Protein 7XGT (pdb70)

Organism: Oryza sativa subsp. japonica (NCBI:txid39947)

Sequence (543 aa):
PLTVEGYPVEGISIGGQETCVIFPTLSAAFDIGRCPQRAVSQEFLFISHAHLDHIGGLPMYVATRGLYRQRPPTIFIPACLRDPVERLFELHRSMDQSELSHNLVPLEIGQEHELRRDLKVKAFKTYHAIPSQGYVIYTVKQKLKPEYLKQLKLSGVEITNTLTVPEIAFTGDTMADFILDPDNADVLKAKILVVESTFVDDSVTIEHAREYGHTHLFEILNQCDKLENKAILLIHFSARYTAEEIDIAINKLPPSFRSRVHALKEGFPLTVEGYPVEGISIGGQETCVIFPTLSAAFDIGRCPQRAVSQEFLFISHAHLDHIGGLPMYVATRGLYRQRPPTIFIPACLRDPVERLFELHRSMDQSELSHNLVPLEIGQEHELRRDLKVKAFKTYHAIPSQGYVIYTVKQKLKPEYLGLPGSEIKQLKLSGVEITNTLTVPEIAFTGDTMADFILDPDNADVLKAKILVVESTFVDDSVTIEHAREYGHTHLFEILNQCDKLENKAILLIHFSARYTAEEIDIAINKLPPSFRSRVHALKEGF

Secondary structure (DSSP, 8-state):
-EEETTEEEEEEEEETTEEEEEEGGGTEEES-TT--GGGTT-SEEE-----HHHHTTHHHHHHHHHHTTPPPPEEEEEGGGHHHHHHHHHHHHHHHT-----EEEEE-TT-EEEEETTEEEEEEE---SSS-EEEEEEEEEEEE-GGG--HHHHHT---EEEEEEEEEEE--S--GGGGT-GGGTTTTTSSEEEEE-SB-STTS-HHHHHHTT--BHHHHHTTGGG---SEEEEE-EETT--HHHHHHHHHTS-HHHHTTEEE--TT-/--EETTEE-EEEEETTTEEEEEEGGGTEEES-TT--GGGTT-SEEE--B--HHHHTTHHHHHHHHHHTTPPPPEEEEEGGGHHHHHHHHHHHHHHH------EEEEE-TT-EEEEETTEEEEEEE---SSSBEEEEEEEEEEEE-GGGSS--HHHHHHHHHHT---EEEEEEEEEEE--S--GGGGG-GGGHHHHHSSEEEEE-SB-STTS-HHHHHHTT--BHHHHHHTGGG---SEEEEE-B-TT--HHHHHHHHHTS-HHHHTTEEE--TT-

Foldseek 3Di:
DDAAPNFDWDDAAAAPQADWIDGVVQLEIEFQALNDVVNLSRQEYEQFDDDCNRHVNPLVSLQVCVVVVHPAHEYEDALVCVVVVVVVNVVVCVVVVDDSGHHYHHAYAQRKDDPDPFKIKGWHDFAFPDHGIKMWMKGWDWDFDPVPCPVCVVVVHPRTDIDIAGAEIEGPFHEPCSLVDPVCLRCLRHQEREFEAQAQDDVADQVRQPVRGHYHVVSCLVCVVSRNHQAYEYHHHHPVDAPVRVVVSLVPRDPVSSVRYHYRHPPD/DDAAPRFDWDDAFAQPAADWIDGVVQLEIEFQALNDVVNLSRQEYEQFDDDCRRHVNPLVSLVVCVVVVHDAHEYEDAQVCPVVVVVVNVVVCVPVVDDSDHHYHHAHAQDKDAPDPFKIKGWHDFAFPHHGIKIWIKGKDWDFDPVCNPDDVVVVVVCVVVPPDGTDIDIAGAEIEGPFHEPCSLVDVVCLRLLQHQEHEFEQQAQDVVDDQVRCVVGGHYHNVSCLVCVVSRNHQAYEYHNHHPVDDPVNVVVSLVPHDVVSSVRYHYDRPPD

CATH classification: 3.60.15.10

Solvent-accessible surface area: 23728 Å² total; per-residue (Å²): 187,45,75,0,84,66,30,45,6,50,17,28,0,11,10,28,27,19,0,0,0,0,0,31,83,10,23,2,0,0,0,0,0,16,1,32,67,114,0,3,68,3,50,12,0,0,0,0,0,2,46,9,21,0,1,4,0,0,5,6,0,1,21,12,7,46,121,109,215,88,109,58,0,9,0,0,0,6,10,74,10,114,81,22,0,67,114,3,4,102,16,3,63,64,12,9,135,47,140,6,52,37,65,35,24,44,0,103,83,31,80,80,57,128,20,102,235,56,4,43,0,62,3,10,62,0,66,30,69,12,67,5,5,0,0,4,1,13,17,36,94,140,110,78,42,96,133,81,167,198,128,73,134,131,85,61,72,133,20,50,54,84,73,66,67,20,8,0,0,0,0,1,4,0,38,2,35,1,9,112,20,123,122,2,52,53,1,20,101,0,68,0,0,0,0,0,0,7,13,1,36,122,82,13,83,43,114,61,0,77,123,128,5,26,0,0,1,65,13,1,50,105,36,20,136,94,5,101,1,131,0,0,0,0,1,3,0,14,47,143,13,74,28,123,73,0,51,76,8,18,92,160,7,55,94,80,0,94,89,52,16,49,12,7,71,106,58,54,178,52,73,0,86,66,30,43,6,50,17,28,0,12,10,40,44,23,0,0,0,0,0,44,87,13,33,0,0,0,0,0,0,18,0,34,66,164,0,8,77,6,40,13,0,0,0,0,0,2,43,11,22,1,2,2,0,0,5,4,0,1,25,7,9,50,97,76,204,84,164,57,1,16,0,0,0,7,29,79,14,119,81,21,0,72,139,1,1,107,32,6,77,81,7,6,128,44,143,8,53,39,79,38,20,42,1,110,84,34,84,74,69,127,18,110,232,59,6,50,0,62,1,11,82,8,56,32,73,19,81,13,4,0,0,4,0,12,19,34,101,102,92,59,46,108,114,43,127,73,57,80,54,87,65,19,120,111,38,128,134,97,52,56,136,14,46,69,86,86,64,50,22,9,0,0,0,0,0,5,0,39,6,40,0,6,89,18,124,118,2,45,55,2,21,104,0,64,0,1,0,1,0,0,7,18,3,33,118,52,19,92,55,124,65,0,55,123,123,5,26,0,0,4,82,16,2,54,110,46,19,142,108,4,114,1,132,1,0,0,1,1,2,0,17,60,137,8,77,28,132,59,0,49,91,8,17,88,158,8,58,91,96,11,83,88,63,16,54,12,6,72,107,56,58

B-factor: mean 38.05, std 18.92, range [13.8, 165.08]

Structure (mmCIF, N/CA/C/O backbone):
data_7XGT
#
_entry.id   7XGT
#
_cell.length_a   88.368
_cell.length_b   83.148
_cell.length_c   87.147
_cell.angle_alpha   90.000
_cell.angle_beta   109.560
_cell.angle_gamma   90.000
#
_symmetry.space_group_name_H-M   'C 1 2 1'
#
loop_
_entity.id
_entity.type
_entity.pdbx_description
1 polymer 'RNase ZS1'
2 non-polymer 1,2-ETHANEDIOL
3 non-polymer 'ZINC ION'
4 water water
#
loop_
_atom_site.group_PDB
_atom_site.id
_atom_site.type_symbol
_atom_site.label_atom_id
_atom_site.label_alt_id
_atom_site.label_comp_id
_atom_site.label_asym_id
_atom_site.label_entity_id
_atom_site.label_seq_id
_atom_site.pdbx_PDB_ins_code
_atom_site.Cartn_x
_atom_site.Cartn_y
_atom_site.Cartn_z
_atom_site.occupancy
_atom_site.B_iso_or_equiv
_atom_site.auth_seq_id
_atom_site.auth_comp_id
_atom_site.auth_asym_id
_atom_site.auth_atom_id
_atom_site.pdbx_PDB_model_num
ATOM 1 N N . PRO A 1 28 ? -52.892 3.048 21.905 1.00 72.83 28 PRO A N 1
ATOM 2 C CA . PRO A 1 28 ? -51.743 3.075 22.825 1.00 61.38 28 PRO A CA 1
ATOM 3 C C . PRO A 1 28 ? -51.983 2.189 24.046 1.00 54.15 28 PRO A C 1
ATOM 4 O O . PRO A 1 28 ? -53.038 1.561 24.145 1.00 65.18 28 PRO A O 1
ATOM 8 N N . LEU A 1 29 ? -51.014 2.120 24.950 1.00 34.47 29 LEU A N 1
ATOM 9 C CA . LEU A 1 29 ? -51.146 1.327 26.162 1.00 35.93 29 LEU A CA 1
ATOM 10 C C . LEU A 1 29 ? -51.589 2.237 27.287 1.00 31.36 29 LEU A C 1
ATOM 11 O O . LEU A 1 29 ? -50.960 3.276 27.544 1.00 25.91 29 LEU A O 1
ATOM 16 N N . THR A 1 30 ? -52.687 1.864 27.941 1.00 26.22 30 THR A N 1
ATOM 17 C CA . THR A 1 30 ? -53.170 2.572 29.116 1.00 26.53 30 THR A CA 1
ATOM 18 C C . THR A 1 30 ? -53.447 1.540 30.200 1.00 28.14 30 THR A C 1
ATOM 19 O O . THR A 1 30 ? -54.075 0.522 29.926 1.00 30.34 30 THR A O 1
ATOM 23 N N . VAL A 1 31 ? -52.948 1.775 31.408 1.00 23.85 31 VAL A N 1
ATOM 24 C CA . VAL A 1 31 ? -53.081 0.828 32.512 1.00 25.67 31 VAL A CA 1
ATOM 25 C C . VAL A 1 31 ? -53.691 1.562 33.693 1.00 24.11 31 VAL A C 1
ATOM 26 O O . VAL A 1 31 ? -53.084 2.503 34.214 1.00 26.42 31 VAL A O 1
ATOM 30 N N . GLU A 1 32 ? -54.887 1.124 34.124 1.00 22.84 32 GLU A N 1
ATOM 31 C CA . GLU A 1 32 ? -55.613 1.748 35.225 1.00 26.50 32 GLU A CA 1
ATOM 32 C C . GLU A 1 32 ? -55.626 3.273 35.101 1.00 24.21 32 GLU A C 1
ATOM 33 O O . GLU A 1 32 ? -55.341 4.022 36.052 1.00 27.43 32 GLU A O 1
ATOM 39 N N . GLY A 1 33 ? -55.935 3.738 33.893 1.00 26.56 33 GLY A N 1
ATOM 40 C CA . GLY A 1 33 ? -56.014 5.164 33.620 1.00 26.56 33 GLY A CA 1
ATOM 41 C C . GLY A 1 33 ? -54.706 5.846 33.299 1.00 30.16 33 GLY A C 1
ATOM 42 O O . GLY A 1 33 ? -54.723 7.013 32.862 1.00 28.07 33 GLY A O 1
ATOM 43 N N . TYR A 1 34 ? -53.567 5.168 33.484 1.00 24.46 34 TYR A N 1
ATOM 44 C CA . TYR A 1 34 ? -52.251 5.772 33.216 1.00 25.16 34 TYR A CA 1
ATOM 45 C C . TYR A 1 34 ? -51.787 5.435 31.817 1.00 22.64 34 TYR A C 1
ATOM 46 O O . TYR A 1 34 ? -51.627 4.228 31.484 1.00 24.54 34 TYR A O 1
ATOM 55 N N . PRO A 1 35 ? -51.512 6.420 30.971 1.00 21.42 35 PRO A N 1
ATOM 56 C CA . PRO A 1 35 ? -50.751 6.137 29.750 1.00 21.22 35 PRO A CA 1
ATOM 57 C C . PRO A 1 35 ? -49.378 5.631 30.121 1.00 23.16 35 PRO A C 1
ATOM 58 O O . PRO A 1 35 ? -48.758 6.149 31.050 1.00 23.49 35 PRO A O 1
ATOM 62 N N . VAL A 1 36 ? -48.933 4.580 29.421 1.00 21.69 36 VAL A N 1
ATOM 63 C CA . VAL A 1 36 ? -47.613 4.000 29.608 1.00 21.07 36 VAL A CA 1
ATOM 64 C C . VAL A 1 36 ? -46.908 3.963 28.264 1.00 27.68 36 VAL A C 1
ATOM 65 O O . VAL A 1 36 ? -47.467 3.476 27.277 1.00 26.96 36 VAL A O 1
ATOM 69 N N . GLU A 1 37 ? -45.676 4.455 28.240 1.00 22.79 37 GLU A N 1
ATOM 70 C CA . GLU A 1 37 ? -44.880 4.568 27.026 1.00 22.15 37 GLU A CA 1
ATOM 71 C C . GLU A 1 37 ? -43.491 3.988 27.280 1.00 20.27 37 GLU A C 1
ATOM 72 O O . GLU A 1 37 ? -43.210 3.434 28.352 1.00 22.63 37 GLU A O 1
ATOM 78 N N . GLY A 1 38 ? -42.648 4.051 26.246 1.00 20.76 38 GLY A N 1
ATOM 79 C CA . GLY A 1 38 ? -41.301 3.535 26.346 1.00 22.98 38 GLY A CA 1
ATOM 80 C C . GLY A 1 38 ? -41.145 2.118 25.843 1.00 20.91 38 GLY A C 1
ATOM 81 O O . GLY A 1 38 ? -41.913 1.682 24.969 1.00 23.12 38 GLY A O 1
ATOM 82 N N . ILE A 1 39 ? -40.159 1.383 26.361 1.00 19.91 39 ILE A N 1
ATOM 83 C CA . ILE A 1 39 ? -39.775 0.105 25.778 1.00 19.52 39 ILE A CA 1
ATOM 84 C C . ILE A 1 39 ? -39.020 -0.688 26.825 1.00 19.13 39 ILE A C 1
ATOM 85 O O . ILE A 1 39 ? -38.332 -0.119 27.674 1.00 19.45 39 ILE A O 1
ATOM 90 N N . SER A 1 40 ? -39.156 -2.030 26.786 1.00 16.99 40 SER A N 1
ATOM 91 C CA . SER A 1 40 ? -38.308 -2.833 27.659 1.00 18.02 40 SER A CA 1
ATOM 92 C C . SER A 1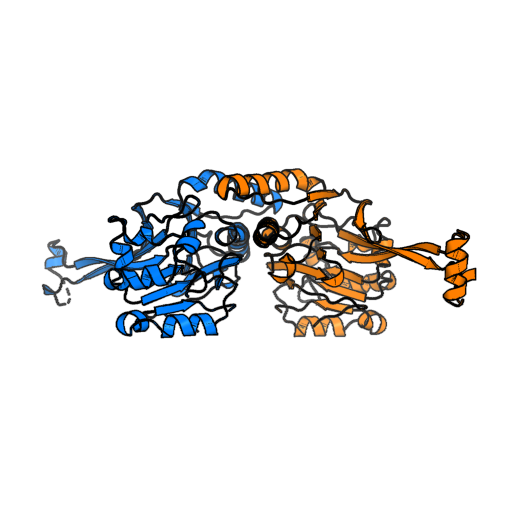 40 ? -38.053 -4.169 26.975 1.00 23.17 40 SER A C 1
ATOM 93 O O . SER A 1 40 ? -38.928 -5.048 26.933 1.00 22.36 40 SER A O 1
ATOM 96 N N . ILE A 1 41 ? -36.852 -4.327 26.440 1.00 22.36 41 ILE A N 1
ATOM 97 C CA . ILE A 1 41 ? -36.451 -5.542 25.749 1.00 26.72 41 ILE A CA 1
ATOM 98 C C . ILE A 1 41 ? -35.275 -6.117 26.520 1.00 21.71 41 ILE A C 1
ATOM 99 O O . ILE A 1 41 ? -34.254 -5.452 26.681 1.00 22.60 41 ILE A O 1
ATOM 104 N N . GLY A 1 42 ? -35.413 -7.351 26.989 1.00 21.63 42 GLY A N 1
ATOM 105 C CA . GLY A 1 42 ? -34.417 -7.918 27.871 1.00 22.14 42 GLY A CA 1
ATOM 106 C C . GLY A 1 42 ? -33.050 -7.898 27.241 1.00 27.36 42 GLY A C 1
ATOM 107 O O . GLY A 1 42 ? -32.894 -8.258 26.076 1.00 29.03 42 GLY A O 1
ATOM 108 N N . GLY A 1 43 ? -32.083 -7.389 27.986 1.00 31.24 43 GLY A N 1
ATOM 109 C CA . GLY A 1 43 ? -30.726 -7.275 27.511 1.00 36.62 43 GLY A CA 1
ATOM 110 C C . GLY A 1 43 ? -30.451 -6.161 26.521 1.00 48.96 43 GLY A C 1
ATOM 111 O O . GLY A 1 43 ? -29.284 -5.914 26.222 1.00 50.28 43 GLY A O 1
ATOM 112 N N . GLN A 1 44 ? -31.469 -5.485 25.984 1.00 26.62 44 GLN A N 1
ATOM 113 C CA . GLN A 1 44 ? -31.242 -4.448 24.989 1.00 28.60 44 GLN A CA 1
ATOM 114 C C . GLN A 1 44 ? -31.472 -3.050 25.542 1.00 26.96 44 GLN A C 1
ATOM 115 O O . GLN A 1 44 ? -30.543 -2.236 25.560 1.00 25.51 44 GLN A O 1
ATOM 121 N N . GLU A 1 45 ? -32.682 -2.765 26.018 1.00 21.33 45 GLU A N 1
ATOM 122 C CA . GLU A 1 45 ? -33.004 -1.439 26.515 1.00 21.67 45 GLU A CA 1
ATOM 123 C C . GLU A 1 45 ? -34.233 -1.517 27.421 1.00 21.82 45 GLU A C 1
ATOM 124 O O . GLU A 1 45 ? -35.207 -2.136 27.043 1.00 21.24 45 GLU A O 1
ATOM 130 N N . THR A 1 46 ? -34.198 -0.834 28.574 1.00 19.17 46 THR A N 1
ATOM 131 C CA . THR A 1 46 ? -35.410 -0.637 29.386 1.00 17.05 46 THR A CA 1
ATOM 132 C C . THR A 1 46 ? -35.587 0.838 29.769 1.00 18.68 46 THR A C 1
ATOM 133 O O . THR A 1 46 ? -34.701 1.442 30.398 1.00 17.98 46 THR A O 1
ATOM 137 N N . CYS A 1 47 ? -36.745 1.379 29.421 1.00 16.32 47 CYS A N 1
ATOM 138 C CA . CYS A 1 47 ? -37.144 2.728 29.807 1.00 16.33 47 CYS A CA 1
ATOM 139 C C . CYS A 1 47 ? -38.670 2.720 29.805 1.00 17.00 47 CYS A C 1
ATOM 140 O O . CYS A 1 47 ? -39.257 2.711 28.760 1.00 19.83 47 CYS A O 1
ATOM 143 N N . VAL A 1 48 ? -39.289 2.722 30.973 1.00 16.16 48 VAL A N 1
ATOM 144 C CA . VAL A 1 48 ? -40.747 2.668 31.043 1.00 16.81 48 VAL A CA 1
ATOM 145 C C . VAL A 1 48 ? -41.247 4.030 31.511 1.00 16.55 48 VAL A C 1
ATOM 146 O O . VAL A 1 48 ? -40.863 4.500 32.590 1.00 17.64 48 VAL A O 1
ATOM 150 N N . ILE A 1 49 ? -42.109 4.654 30.710 1.00 18.53 49 ILE A N 1
ATOM 151 C CA . ILE A 1 49 ? -42.441 6.081 30.864 1.00 16.09 49 ILE A CA 1
ATOM 152 C C . ILE A 1 49 ? -43.886 6.228 31.288 1.00 18.10 49 ILE A C 1
ATOM 153 O O . ILE A 1 49 ? -44.798 5.688 30.638 1.00 20.42 49 ILE A O 1
ATOM 158 N N . PHE A 1 50 ? -44.096 6.939 32.397 1.00 16.70 50 PHE A N 1
ATOM 159 C CA . PHE A 1 50 ? -45.428 7.355 32.826 1.00 15.78 50 PHE A CA 1
ATOM 160 C C . PHE A 1 50 ? -45.552 8.870 32.662 1.00 17.54 50 PHE A C 1
ATOM 161 O O . PHE A 1 50 ? -45.252 9.630 33.590 1.00 21.43 50 PHE A O 1
ATOM 169 N N . PRO A 1 51 ? -45.950 9.345 31.492 1.00 20.88 51 PRO A N 1
ATOM 170 C CA . PRO A 1 51 ? -45.859 10.798 31.230 1.00 19.35 51 PRO A CA 1
ATOM 171 C C . PRO A 1 51 ? -46.765 11.643 32.107 1.00 21.42 51 PRO A C 1
ATOM 172 O O . PRO A 1 51 ? -46.497 12.847 32.324 1.00 21.65 51 PRO A O 1
ATOM 176 N N . THR A 1 52 ? -47.883 11.080 32.599 1.00 23.34 52 THR A N 1
ATOM 177 C CA . THR A 1 52 ? -48.742 11.908 33.418 1.00 20.38 52 THR A CA 1
ATOM 178 C C . THR A 1 52 ? -48.167 12.107 34.809 1.00 22.57 52 THR A C 1
ATOM 179 O O . THR A 1 52 ? -48.688 12.915 35.557 1.00 24.92 52 THR A O 1
ATOM 183 N N . LEU A 1 53 ? -47.106 11.377 35.114 1.00 21.47 53 LEU A N 1
ATOM 184 C CA . LEU A 1 53 ? -46.375 11.558 36.344 1.00 22.40 53 LEU A CA 1
ATOM 185 C C . LEU A 1 53 ? -45.005 12.207 36.091 1.00 18.99 53 LEU A C 1
ATOM 186 O O . LEU A 1 53 ? -44.280 12.393 37.032 1.00 21.62 53 LEU A O 1
ATOM 191 N N . SER A 1 54 ? -44.685 12.547 34.838 1.00 20.23 54 SER A N 1
ATOM 192 C CA . SER A 1 54 ? -43.381 13.115 34.451 1.00 18.88 54 SER A CA 1
ATOM 193 C C . SER A 1 54 ? -42.276 12.188 34.951 1.00 22.22 54 SER A C 1
ATOM 194 O O . SER A 1 54 ? -41.280 12.631 35.463 1.00 18.75 54 SER A O 1
ATOM 197 N N . ALA A 1 55 ? -42.454 10.894 34.703 1.00 19.89 55 ALA A N 1
ATOM 198 C CA . ALA A 1 55 ? -41.597 9.878 35.283 1.00 18.83 55 ALA A CA 1
ATOM 199 C C . ALA A 1 55 ? -41.101 8.876 34.248 1.00 17.70 55 ALA A C 1
ATOM 200 O O . ALA A 1 55 ? -41.856 8.423 33.390 1.00 19.24 55 ALA A O 1
ATOM 202 N N . ALA A 1 56 ? -39.800 8.577 34.323 1.00 15.50 56 ALA A N 1
ATOM 203 C CA . ALA A 1 56 ? -39.165 7.510 33.565 1.00 16.41 56 ALA A CA 1
ATOM 204 C C . ALA A 1 56 ? -38.522 6.531 34.528 1.00 16.78 56 ALA A C 1
ATOM 205 O O . ALA A 1 56 ? -37.825 6.933 35.462 1.00 17.22 56 ALA A O 1
ATOM 207 N N . PHE A 1 57 ? -38.854 5.246 34.367 1.00 15.33 57 PHE A N 1
ATOM 208 C CA . PHE A 1 57 ? -38.331 4.164 35.204 1.00 15.00 57 PHE A CA 1
ATOM 209 C C . PHE A 1 57 ? -37.267 3.508 34.344 1.00 18.46 57 PHE A C 1
ATOM 210 O O . PHE A 1 57 ? -37.579 2.882 33.352 1.00 18.37 57 PHE A O 1
ATOM 218 N N . ASP A 1 58 ? -36.024 3.870 34.648 1.00 16.90 58 ASP A N 1
ATOM 219 C CA . ASP A 1 58 ? -34.791 3.510 33.942 1.00 16.91 58 ASP A CA 1
ATOM 220 C C . ASP A 1 58 ? -34.669 4.388 32.668 1.00 18.17 58 ASP A C 1
ATOM 221 O O . ASP A 1 58 ? -35.635 5.004 32.300 1.00 17.55 58 ASP A O 1
ATOM 226 N N . ILE A 1 59 ? -33.523 4.410 31.983 1.00 16.53 59 ILE A N 1
ATOM 227 C CA . ILE A 1 59 ? -33.375 5.321 30.856 1.00 18.13 59 ILE A CA 1
ATOM 228 C C . ILE A 1 59 ? -33.034 4.671 29.526 1.00 19.27 59 ILE A C 1
ATOM 229 O O . ILE A 1 59 ? -32.973 5.333 28.523 1.00 20.46 59 ILE A O 1
ATOM 234 N N . GLY A 1 60 ? -32.821 3.364 29.538 1.00 18.91 60 GLY A N 1
ATOM 235 C CA . GLY A 1 60 ? -32.580 2.654 28.293 1.00 21.29 60 GLY A CA 1
ATOM 236 C C . GLY A 1 60 ? -31.496 3.345 27.454 1.00 20.13 60 GLY A C 1
ATOM 237 O O . GLY A 1 60 ? -30.429 3.678 27.950 1.00 21.82 60 GLY A O 1
ATOM 238 N N . ARG A 1 61 ? -31.763 3.519 26.165 1.00 20.65 61 ARG A N 1
ATOM 239 C CA . ARG A 1 61 ? -30.837 4.242 25.301 1.00 22.40 61 ARG A CA 1
ATOM 240 C C . ARG A 1 61 ? -31.291 5.696 25.087 1.00 20.82 61 ARG A C 1
ATOM 241 O O . ARG A 1 61 ? -30.967 6.294 24.046 1.00 22.93 61 ARG A O 1
ATOM 249 N N . CYS A 1 62 ? -32.020 6.229 26.052 1.00 16.64 62 CYS A N 1
ATOM 250 C CA . CYS A 1 62 ? -32.607 7.551 25.957 1.00 18.85 62 CYS A CA 1
ATOM 251 C C . CYS A 1 62 ? -33.608 7.765 24.820 1.00 16.99 62 CYS A C 1
ATOM 252 O O . CYS A 1 62 ? -33.347 8.497 23.903 1.00 24.20 62 CYS A O 1
ATOM 255 N N . PRO A 1 63 ? -34.714 7.021 24.838 1.00 21.54 63 PRO A N 1
ATOM 256 C CA . PRO A 1 63 ? -35.772 7.327 23.873 1.00 24.46 63 PRO A CA 1
ATOM 257 C C . PRO A 1 63 ? -36.168 8.786 23.996 1.00 18.71 63 PRO A C 1
ATOM 258 O O . PRO A 1 63 ? -36.188 9.356 25.087 1.00 20.01 63 PRO A O 1
ATOM 262 N N . GLN A 1 64 ? -36.483 9.404 22.874 1.00 19.09 64 GLN A N 1
ATOM 263 C CA . GLN A 1 64 ? -36.759 10.829 22.869 1.00 22.61 64 GLN A CA 1
ATOM 264 C C . GLN A 1 64 ? -37.927 11.192 23.771 1.00 23.02 64 GLN A C 1
ATOM 265 O O . GLN A 1 64 ? -37.950 12.231 24.373 1.00 22.21 64 GLN A O 1
ATOM 271 N N . ARG A 1 65 ? -38.865 10.275 23.918 1.00 22.23 65 ARG A N 1
ATOM 272 C CA . ARG A 1 65 ? -40.037 10.479 24.762 1.00 25.54 65 ARG A CA 1
ATOM 273 C C . ARG A 1 65 ? -39.693 10.661 26.239 1.00 19.28 65 ARG A C 1
ATOM 274 O O . ARG A 1 65 ? -40.435 11.261 26.971 1.00 24.10 65 ARG A O 1
ATOM 282 N N . ALA A 1 66 ? -38.626 10.033 26.687 1.00 19.22 66 ALA A N 1
ATOM 283 C CA . ALA A 1 66 ? -38.182 10.153 28.052 1.00 19.10 66 ALA A CA 1
ATOM 284 C C . ALA A 1 66 ? -37.719 11.553 28.436 1.00 20.27 66 ALA A C 1
ATOM 285 O O . ALA A 1 66 ? -37.778 11.915 29.580 1.00 20.69 66 ALA A O 1
ATOM 287 N N . VAL A 1 67 ? -37.227 12.311 27.470 1.00 20.80 67 VAL A N 1
ATOM 288 C CA . VAL A 1 67 ? -36.584 13.589 27.784 1.00 20.68 67 VAL A CA 1
ATOM 289 C C . VAL A 1 67 ? -37.514 14.523 28.526 1.00 22.49 67 VAL A C 1
ATOM 290 O O . VAL A 1 67 ? -37.079 15.225 29.440 1.00 24.72 67 VAL A O 1
ATOM 294 N N . SER A 1 68 ? -38.807 14.535 28.177 1.00 19.60 68 SER A N 1
ATOM 295 C CA . SER A 1 68 ? -39.720 15.421 28.853 1.00 20.50 68 SER A CA 1
ATOM 296 C C . SER A 1 68 ? -40.106 14.985 30.253 1.00 22.39 68 SER A C 1
ATOM 297 O O . SER A 1 68 ? -40.828 15.730 30.891 1.00 23.37 68 SER A O 1
ATOM 300 N N . GLN A 1 69 ? -39.604 13.862 30.783 1.00 18.68 69 GLN A N 1
ATOM 301 C CA . GLN A 1 69 ? -39.912 13.480 32.140 1.00 19.35 69 GLN A CA 1
ATOM 302 C C . GLN A 1 69 ? -38.878 14.097 33.062 1.00 18.88 69 GLN A C 1
ATOM 303 O O . GLN A 1 69 ? -37.672 13.940 32.845 1.00 21.53 69 GLN A O 1
ATOM 309 N N . GLU A 1 70 ? -39.340 14.787 34.092 1.00 16.84 70 GLU A N 1
ATOM 310 C CA . GLU A 1 70 ? -38.440 15.470 35.006 1.00 19.71 70 GLU A CA 1
ATOM 311 C C . GLU A 1 70 ? -37.884 14.566 36.085 1.00 18.25 70 GLU A C 1
ATOM 312 O O . GLU A 1 70 ? -36.896 14.965 36.732 1.00 20.19 70 GLU A O 1
ATOM 318 N N . PHE A 1 71 ? -38.462 13.360 36.268 1.00 18.53 71 PHE A N 1
ATOM 319 C CA . PHE A 1 71 ? -38.048 12.397 37.277 1.00 17.97 71 PHE A CA 1
ATOM 320 C C . PHE A 1 71 ? -37.577 11.135 36.573 1.00 18.08 71 PHE A C 1
ATOM 321 O O . PHE A 1 71 ? -38.290 10.592 35.719 1.00 19.78 71 PHE A O 1
ATOM 329 N N . LEU A 1 72 ? -36.372 10.689 36.908 1.00 17.06 72 LEU A N 1
ATOM 330 C CA . LEU A 1 72 ? -35.811 9.446 36.403 1.00 16.97 72 LEU A CA 1
ATOM 331 C C . LEU A 1 72 ? -35.433 8.557 37.579 1.00 17.53 72 LEU A C 1
ATOM 332 O O . LEU A 1 72 ? -34.726 8.994 38.493 1.00 16.43 72 LEU A O 1
ATOM 337 N N . PHE A 1 73 ? -35.913 7.310 37.561 1.00 16.87 73 PHE A N 1
ATOM 338 C CA . PHE A 1 73 ? -35.714 6.372 38.668 1.00 17.47 73 PHE A CA 1
ATOM 339 C C . PHE A 1 73 ? -34.855 5.235 38.126 1.00 16.24 73 PHE A C 1
ATOM 340 O O . PHE A 1 73 ? -35.280 4.535 37.203 1.00 18.29 73 PHE A O 1
ATOM 348 N N . ILE A 1 74 ? -33.623 5.102 38.613 1.00 15.73 74 ILE A N 1
ATOM 349 C CA . ILE A 1 74 ? -32.672 4.113 38.103 1.00 17.27 74 ILE A CA 1
ATOM 350 C C . ILE A 1 74 ? -32.673 2.931 39.070 1.00 16.15 74 ILE A C 1
ATOM 351 O O . ILE A 1 74 ? -32.349 3.085 40.258 1.00 15.33 74 ILE A O 1
ATOM 356 N N . SER A 1 75 ? -32.950 1.727 38.542 1.00 15.51 75 SER A N 1
ATOM 357 C CA . SER A 1 75 ? -32.981 0.553 39.396 1.00 17.00 75 SER A CA 1
ATOM 358 C C . SER A 1 75 ? -31.600 -0.049 39.601 1.00 19.35 75 SER A C 1
ATOM 359 O O . SER A 1 75 ? -31.314 -0.568 40.679 1.00 19.11 75 SER A O 1
ATOM 362 N N . HIS A 1 76 ? -30.748 0.001 38.590 1.00 15.47 76 HIS A N 1
ATOM 363 C CA . HIS A 1 76 ? -29.413 -0.565 38.712 1.00 18.17 76 HIS A CA 1
ATOM 364 C C . HIS A 1 76 ? -28.578 -0.102 37.520 1.00 18.61 76 HIS A C 1
ATOM 365 O O . HIS A 1 76 ? -29.091 0.479 36.554 1.00 19.96 76 HIS A O 1
ATOM 372 N N . ALA A 1 77 ? -27.287 -0.434 37.579 1.00 18.25 77 ALA A N 1
ATOM 373 C CA . ALA A 1 77 ? -26.270 0.093 36.682 1.00 18.77 77 ALA A CA 1
ATOM 374 C C . ALA A 1 77 ? -25.994 -0.709 35.420 1.00 21.49 77 ALA A C 1
ATOM 375 O O . ALA A 1 77 ? -25.094 -0.326 34.650 1.00 21.54 77 ALA A O 1
ATOM 377 N N . HIS A 1 78 ? -26.734 -1.784 35.137 1.00 20.13 78 HIS A N 1
ATOM 378 C CA . HIS A 1 78 ? -26.535 -2.434 33.851 1.00 21.55 78 HIS A CA 1
ATOM 379 C C . HIS A 1 78 ? -26.822 -1.433 32.738 1.00 22.31 78 HIS A C 1
ATOM 380 O O . HIS A 1 78 ? -27.752 -0.620 32.823 1.00 20.31 78 HIS A O 1
ATOM 387 N N . LEU A 1 79 ? -26.013 -1.492 31.681 1.00 18.93 79 LEU A N 1
ATOM 388 C CA . LEU A 1 79 ? -26.071 -0.469 30.660 1.00 19.94 79 LEU A CA 1
ATOM 389 C C . LEU A 1 79 ? -27.368 -0.444 29.874 1.00 21.83 79 LEU A C 1
ATOM 390 O O . LEU A 1 79 ? -27.704 0.617 29.333 1.00 18.64 79 LEU A O 1
ATOM 395 N N . ASP A 1 80 ? -28.119 -1.551 29.796 1.00 18.21 80 ASP A N 1
ATOM 396 C CA . ASP A 1 80 ? -29.408 -1.423 29.110 1.00 18.79 80 ASP A CA 1
ATOM 397 C C . ASP A 1 80 ? -30.402 -0.634 29.937 1.00 16.29 80 ASP A C 1
ATOM 398 O O . ASP A 1 80 ? -31.474 -0.306 29.425 1.00 18.97 80 ASP A O 1
ATOM 403 N N . HIS A 1 81 ? -30.073 -0.325 31.178 1.00 17.83 81 HIS A N 1
ATOM 404 C CA . HIS A 1 81 ? -30.929 0.457 32.050 1.00 19.97 81 HIS A CA 1
ATOM 405 C C . HIS A 1 81 ? -30.394 1.858 32.283 1.00 19.65 81 HIS A C 1
ATOM 406 O O . HIS A 1 81 ? -31.189 2.770 32.472 1.00 19.27 81 HIS A O 1
ATOM 413 N N . ILE A 1 82 ? -29.073 2.046 32.299 1.00 18.84 82 ILE A N 1
ATOM 414 C CA . ILE A 1 82 ? -28.490 3.344 32.666 1.00 17.76 82 ILE A CA 1
ATOM 415 C C . ILE A 1 82 ? -27.730 4.026 31.533 1.00 23.33 82 ILE A C 1
ATOM 416 O O . ILE A 1 82 ? -27.357 5.210 31.671 1.00 19.05 82 ILE A O 1
ATOM 421 N N . GLY A 1 83 ? -27.529 3.375 30.400 1.00 17.98 83 GLY A N 1
ATOM 422 C CA . GLY A 1 83 ? -26.578 3.894 29.424 1.00 21.49 83 GLY A CA 1
ATOM 423 C C . GLY A 1 83 ? -27.008 5.254 28.876 1.00 26.63 83 GLY A C 1
ATOM 424 O O . GLY A 1 83 ? -26.166 6.087 28.534 1.00 23.77 83 GLY A O 1
ATOM 425 N N . GLY A 1 84 ? -28.320 5.465 28.711 1.00 20.44 84 GLY A N 1
ATOM 426 C CA . GLY A 1 84 ? -28.898 6.688 28.178 1.00 20.88 84 GLY A CA 1
ATOM 427 C C . GLY A 1 84 ? -28.805 7.882 29.080 1.00 19.18 84 GLY A C 1
ATOM 428 O O . GLY A 1 84 ? -29.192 9.005 28.692 1.00 19.18 84 GLY A O 1
ATOM 429 N N . LEU A 1 85 ? -28.275 7.698 30.285 1.00 18.07 85 LEU A N 1
ATOM 430 C CA . LEU A 1 85 ? -28.368 8.758 31.284 1.00 16.86 85 LEU A CA 1
ATOM 431 C C . LEU A 1 85 ? -27.770 10.101 30.860 1.00 18.76 85 LEU A C 1
ATOM 432 O O . LEU A 1 85 ? -28.430 11.148 31.023 1.00 17.20 85 LEU A O 1
ATOM 437 N N . PRO A 1 86 ? -26.550 10.165 30.351 1.00 20.56 86 PRO A N 1
ATOM 438 C CA . PRO A 1 86 ? -26.008 11.493 30.014 1.00 19.63 86 PRO A CA 1
ATOM 439 C C . PRO A 1 86 ? -26.751 12.169 28.884 1.00 19.73 86 PRO A C 1
ATOM 440 O O . PRO A 1 86 ? -26.916 13.397 28.905 1.00 22.04 86 PRO A O 1
ATOM 444 N N . MET A 1 87 ? -27.217 11.393 27.893 1.00 22.64 87 MET A N 1
ATOM 445 C CA . MET A 1 87 ? -27.980 11.972 26.789 1.00 21.17 87 MET A CA 1
ATOM 446 C C . MET A 1 87 ? -29.298 12.549 27.267 1.00 19.35 87 MET A C 1
ATOM 447 O O . MET A 1 87 ? -29.738 13.598 26.785 1.00 17.95 87 MET A O 1
ATOM 452 N N . TYR A 1 88 ? -29.905 11.899 28.247 1.00 19.21 88 TYR A N 1
ATOM 453 C CA . TYR A 1 88 ? -31.158 12.375 28.816 1.00 20.64 88 TYR A CA 1
ATOM 454 C C . TYR A 1 88 ? -30.974 13.728 29.496 1.00 19.80 88 TYR A C 1
ATOM 455 O O . TYR A 1 88 ? -31.726 14.642 29.263 1.00 19.41 88 TYR A O 1
ATOM 464 N N . VAL A 1 89 ? -29.932 13.853 30.298 1.00 18.91 89 VAL A N 1
ATOM 465 C CA . VAL A 1 89 ? -29.632 15.112 30.962 1.00 22.67 89 VAL A CA 1
ATOM 466 C C . VAL A 1 89 ? -29.222 16.170 29.946 1.00 19.94 89 VAL A C 1
ATOM 467 O O . VAL A 1 89 ? -29.650 17.323 30.044 1.00 19.13 89 VAL A O 1
ATOM 471 N N . ALA A 1 90 ? -28.375 15.819 28.973 1.00 18.38 90 ALA A N 1
ATOM 472 C CA . ALA A 1 90 ? -27.917 16.796 27.995 1.00 21.10 90 ALA A CA 1
ATOM 473 C C . ALA A 1 90 ? -29.064 17.382 27.196 1.00 22.27 90 ALA A C 1
ATOM 474 O O . ALA A 1 90 ? -29.101 18.599 26.913 1.00 21.49 90 ALA A O 1
ATOM 476 N N . THR A 1 91 ? -30.021 16.531 26.825 1.00 24.12 91 THR A N 1
ATOM 477 C CA . THR A 1 91 ? -31.110 16.986 25.990 1.00 22.50 91 THR A CA 1
ATOM 478 C C . THR A 1 91 ? -32.076 17.859 26.779 1.00 22.76 91 THR A C 1
ATOM 479 O O . THR A 1 91 ? -32.593 18.881 26.250 1.00 23.12 91 THR A O 1
ATOM 483 N N . ARG A 1 92 ? -32.278 17.555 28.053 1.00 21.04 92 ARG A N 1
ATOM 484 C CA . ARG A 1 92 ? -33.140 18.413 28.850 1.00 18.40 92 ARG A CA 1
ATOM 485 C C . ARG A 1 92 ? -32.490 19.809 28.892 1.00 23.71 92 ARG A C 1
ATOM 486 O O . ARG A 1 92 ? -33.168 20.801 28.810 1.00 24.21 92 ARG A O 1
ATOM 494 N N . GLY A 1 93 ? -31.172 19.863 29.011 1.00 21.81 93 GLY A N 1
ATOM 495 C CA . GLY 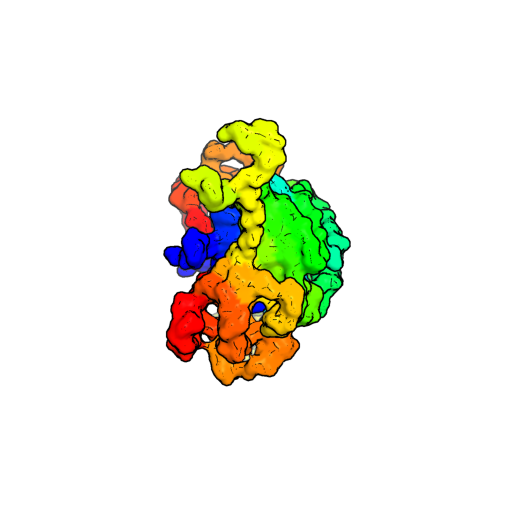A 1 93 ? -30.480 21.152 29.020 1.00 24.41 93 GLY A CA 1
ATOM 496 C C . GLY A 1 93 ? -30.661 21.900 27.714 1.00 27.78 93 GLY A C 1
ATOM 497 O O . GLY A 1 93 ? -30.929 23.105 27.705 1.00 27.00 93 GLY A O 1
ATOM 498 N N . LEU A 1 94 ? -30.543 21.191 26.587 1.00 25.31 94 LEU A N 1
ATOM 499 C CA . LEU A 1 94 ? -30.691 21.836 25.284 1.00 25.10 94 LEU A CA 1
ATOM 500 C C . LEU A 1 94 ? -32.073 22.439 25.128 1.00 26.57 94 LEU A C 1
ATOM 501 O O . LEU A 1 94 ? -32.229 23.507 24.528 1.00 29.96 94 LEU A O 1
ATOM 506 N N . TYR A 1 95 ? -33.093 21.760 25.637 1.00 24.29 95 TYR A N 1
ATOM 507 C CA . TYR A 1 95 ? -34.463 22.249 25.577 1.00 22.94 95 TYR A CA 1
ATOM 508 C C . TYR A 1 95 ? -34.771 23.233 26.701 1.00 26.90 95 TYR A C 1
ATOM 509 O O . TYR A 1 95 ? -35.916 23.671 26.813 1.00 28.70 95 TYR A O 1
ATOM 518 N N . ARG A 1 96 ? -33.810 23.542 27.540 1.00 27.10 96 ARG A N 1
ATOM 519 C CA . ARG A 1 96 ? -34.047 24.469 28.626 1.00 26.40 96 ARG A CA 1
ATOM 520 C C . ARG A 1 96 ? -35.170 24.015 29.572 1.00 24.59 96 ARG A C 1
ATOM 521 O O . ARG A 1 96 ? -35.913 24.821 30.090 1.00 25.78 96 ARG A O 1
ATOM 529 N N . GLN A 1 97 ? -35.294 22.699 29.737 1.00 23.65 97 GLN A N 1
ATOM 530 C CA . GLN A 1 97 ? -36.159 22.113 30.749 1.00 25.80 97 GLN A CA 1
ATOM 531 C C . GLN A 1 97 ? -35.381 22.047 32.062 1.00 22.59 97 GLN A C 1
ATOM 532 O O . GLN A 1 97 ? -34.152 22.053 32.072 1.00 25.07 97 GLN A O 1
ATOM 538 N N . ARG A 1 98 ? -36.071 22.011 33.188 1.00 23.33 98 ARG A N 1
ATOM 539 C CA . ARG A 1 98 ? -35.375 22.036 34.457 1.00 20.66 98 ARG A CA 1
ATOM 540 C C . ARG A 1 98 ? -34.481 20.826 34.626 1.00 20.60 98 ARG A C 1
ATOM 541 O O . ARG A 1 98 ? -34.786 19.768 34.121 1.00 20.17 98 ARG A O 1
ATOM 549 N N . PRO A 1 99 ? -33.339 21.018 35.283 1.00 18.97 99 PRO A N 1
ATOM 550 C CA . PRO A 1 99 ? -32.453 19.886 35.514 1.00 22.38 99 PRO A CA 1
ATOM 551 C C . PRO A 1 99 ? -33.246 18.747 36.131 1.00 16.96 99 PRO A C 1
ATOM 552 O O . PRO A 1 99 ? -33.985 18.963 37.101 1.00 19.84 99 PRO A O 1
ATOM 556 N N . PRO A 1 100 ? -33.116 17.519 35.620 1.00 20.01 100 PRO A N 1
ATOM 557 C CA . PRO A 1 100 ? -33.957 16.419 36.120 1.00 19.00 100 PRO A CA 1
ATOM 558 C C . PRO A 1 100 ? -33.447 15.960 37.478 1.00 19.57 100 PRO A C 1
ATOM 559 O O . PRO A 1 100 ? -32.277 16.102 37.827 1.00 17.25 100 PRO A O 1
ATOM 563 N N . THR A 1 101 ? -34.355 15.366 38.230 1.00 19.32 101 THR A N 1
ATOM 564 C CA . THR A 1 101 ? -34.043 14.732 39.501 1.00 17.74 101 THR A CA 1
ATOM 565 C C . THR A 1 101 ? -33.950 13.242 39.222 1.00 17.61 101 THR A C 1
ATOM 566 O O . THR A 1 101 ? -34.878 12.644 38.673 1.00 18.96 101 THR A O 1
ATOM 570 N N . ILE A 1 102 ? -32.805 12.673 39.561 1.00 17.95 102 ILE A N 1
ATOM 571 C CA . ILE A 1 102 ? -32.443 11.314 39.177 1.00 15.64 102 ILE A CA 1
ATOM 572 C C . ILE A 1 102 ? -32.241 10.544 40.466 1.00 16.53 102 ILE A C 1
ATOM 573 O O . ILE A 1 102 ? -31.340 10.871 41.256 1.00 17.77 102 ILE A O 1
ATOM 578 N N . PHE A 1 103 ? -33.018 9.485 40.660 1.00 18.79 103 PHE A N 1
ATOM 579 C CA . PHE A 1 103 ? -32.904 8.637 41.837 1.00 14.62 103 PHE A CA 1
ATOM 580 C C . PHE A 1 103 ? -32.076 7.391 41.503 1.00 15.43 103 PHE A C 1
ATOM 581 O O . PHE A 1 103 ? -32.268 6.807 40.476 1.00 16.84 103 PHE A O 1
ATOM 589 N N . ILE A 1 104 ? -31.155 7.028 42.391 1.00 19.04 104 ILE A N 1
ATOM 590 C CA . ILE A 1 104 ? -30.242 5.896 42.195 1.00 18.28 104 ILE A CA 1
ATOM 591 C C . ILE A 1 104 ? -30.130 5.123 43.495 1.00 17.14 104 ILE A C 1
ATOM 592 O O . ILE A 1 104 ? -30.308 5.673 44.587 1.00 17.80 104 ILE A O 1
ATOM 597 N N . PRO A 1 105 ? -29.772 3.834 43.409 1.00 18.55 105 PRO A N 1
ATOM 598 C CA . PRO A 1 105 ? -29.232 3.153 44.581 1.00 18.54 105 PRO A CA 1
ATOM 599 C C . PRO A 1 105 ? -28.102 3.970 45.179 1.00 18.60 105 PRO A C 1
ATOM 600 O O . PRO A 1 105 ? -27.229 4.452 44.470 1.00 21.55 105 PRO A O 1
ATOM 604 N N . ALA A 1 106 ? -28.103 4.101 46.509 1.00 20.95 106 ALA A N 1
ATOM 605 C CA . ALA A 1 106 ? -27.146 4.982 47.168 1.00 21.60 106 ALA A CA 1
ATOM 606 C C . ALA A 1 106 ? -25.705 4.645 46.810 1.00 24.81 106 ALA A C 1
ATOM 607 O O . ALA A 1 106 ? -24.859 5.548 46.694 1.00 23.38 106 ALA A O 1
ATOM 609 N N . CYS A 1 107 ? -25.411 3.365 46.638 1.00 25.22 107 CYS A N 1
ATOM 610 C CA . CYS A 1 107 ? -24.041 2.917 46.366 1.00 25.90 107 CYS A CA 1
ATOM 611 C C . CYS A 1 107 ? -23.486 3.385 45.032 1.00 23.12 107 CYS A C 1
ATOM 612 O O . CYS A 1 107 ? -22.302 3.337 44.825 1.00 25.20 107 CYS A O 1
ATOM 615 N N . LEU A 1 108 ? -24.353 3.790 44.120 1.00 21.21 108 LEU A N 1
ATOM 616 C CA . LEU A 1 108 ? -23.917 4.248 42.816 1.00 21.67 108 LEU A CA 1
ATOM 617 C C . LEU A 1 108 ? -23.527 5.712 42.818 1.00 22.79 108 LEU A C 1
ATOM 618 O O . LEU A 1 108 ? -23.194 6.248 41.761 1.00 22.69 108 LEU A O 1
ATOM 623 N N . ARG A 1 109 ? -23.659 6.397 43.943 1.00 22.79 109 ARG A N 1
ATOM 624 C CA . ARG A 1 109 ? -23.470 7.839 43.906 1.00 19.71 109 ARG A CA 1
ATOM 625 C C . ARG A 1 109 ? -22.100 8.299 43.461 1.00 24.52 109 ARG A C 1
ATOM 626 O O . ARG A 1 109 ? -22.001 9.148 42.607 1.00 25.07 109 ARG A O 1
ATOM 634 N N . ASP A 1 110 ? -21.057 7.696 43.987 1.00 22.48 110 ASP A N 1
ATOM 635 C CA . ASP A 1 110 ? -19.706 8.076 43.568 1.00 30.82 110 ASP A CA 1
ATOM 636 C C . ASP A 1 110 ? -19.473 7.849 42.077 1.00 27.13 110 ASP A C 1
ATOM 637 O O . ASP A 1 110 ? -19.089 8.798 41.367 1.00 22.65 110 ASP A O 1
ATOM 642 N N . PRO A 1 111 ? -19.677 6.650 41.534 1.00 23.01 111 PRO A N 1
ATOM 643 C CA . PRO A 1 111 ? -19.385 6.458 40.100 1.00 24.73 111 PRO A CA 1
ATOM 644 C C . PRO A 1 111 ? -20.296 7.256 39.181 1.00 22.67 111 PRO A C 1
ATOM 645 O O . PRO A 1 111 ? -19.843 7.760 38.147 1.00 21.82 111 PRO A O 1
ATOM 649 N N . VAL A 1 112 ? -21.575 7.412 39.526 1.00 22.64 112 VAL A N 1
ATOM 650 C CA . VAL A 1 112 ? -22.439 8.228 38.678 1.00 19.39 112 VAL A CA 1
ATOM 651 C C . VAL A 1 112 ? -22.023 9.692 38.708 1.00 21.53 112 VAL A C 1
ATOM 652 O O . VAL A 1 112 ? -21.988 10.359 37.667 1.00 20.28 112 VAL A O 1
ATOM 656 N N . GLU A 1 113 ? -21.659 10.213 39.883 1.00 19.85 113 GLU A N 1
ATOM 657 C CA . GLU A 1 113 ? -21.143 11.578 39.942 1.00 24.34 113 GLU A CA 1
ATOM 658 C C . GLU A 1 113 ? -19.945 11.740 39.024 1.00 25.80 113 GLU A C 1
ATOM 659 O O . GLU A 1 113 ? -19.842 12.726 38.289 1.00 23.37 113 GLU A O 1
ATOM 665 N N . ARG A 1 114 ? -19.041 10.772 39.067 1.00 24.61 114 ARG A N 1
ATOM 666 C CA . ARG A 1 114 ? -17.837 10.789 38.241 1.00 26.48 114 ARG A CA 1
ATOM 667 C C . ARG A 1 114 ? -18.144 10.737 36.750 1.00 19.66 114 ARG A C 1
ATOM 668 O O . ARG A 1 114 ? -17.527 11.402 35.966 1.00 23.91 114 ARG A O 1
ATOM 676 N N . LEU A 1 115 ? -19.087 9.895 36.380 1.00 22.28 115 LEU A N 1
ATOM 677 C CA . LEU A 1 115 ? -19.527 9.783 34.991 1.00 19.76 115 LEU A CA 1
ATOM 678 C C . LEU A 1 115 ? -20.000 11.125 34.449 1.00 22.23 115 LEU A C 1
ATOM 679 O O . LEU A 1 115 ? -19.641 11.532 33.333 1.00 22.34 115 LEU A O 1
ATOM 684 N N . PHE A 1 116 ? -20.856 11.818 35.205 1.00 23.69 116 PHE A N 1
ATOM 685 C CA . PHE A 1 116 ? -21.252 13.159 34.765 1.00 21.50 116 PHE A CA 1
ATOM 686 C C . PHE A 1 116 ? -20.038 14.087 34.627 1.00 20.78 116 PHE A C 1
ATOM 687 O O . PHE A 1 116 ? -19.906 14.820 33.637 1.00 26.36 116 PHE A O 1
ATOM 695 N N . GLU A 1 117 ? -19.136 14.064 35.602 1.00 22.64 117 GLU A N 1
ATOM 696 C CA . GLU A 1 117 ? -17.971 14.943 35.508 1.00 27.02 117 GLU A CA 1
ATOM 697 C C . GLU A 1 117 ? -17.169 14.636 34.255 1.00 30.64 117 GLU A C 1
ATOM 698 O O . GLU A 1 117 ? -16.681 15.550 33.581 1.00 29.91 117 GLU A O 1
ATOM 704 N N . LEU A 1 118 ? -17.065 13.361 33.907 1.00 28.90 118 LEU A N 1
ATOM 705 C CA . LEU A 1 118 ? -16.300 12.941 32.734 1.00 26.35 118 LEU A CA 1
ATOM 706 C C . LEU A 1 118 ? -16.982 13.384 31.446 1.00 30.26 118 LEU A C 1
ATOM 707 O O . LEU A 1 118 ? -16.335 13.948 30.554 1.00 26.54 118 LEU A O 1
ATOM 712 N N . HIS A 1 119 ? -18.289 13.139 31.319 1.00 24.85 119 HIS A N 1
ATOM 713 C CA . HIS A 1 119 ? -18.978 13.609 30.117 1.00 29.57 119 HIS A CA 1
ATOM 714 C C . HIS A 1 119 ? -19.008 15.130 30.040 1.00 33.35 119 HIS A C 1
ATOM 715 O O . HIS A 1 119 ? -18.949 15.692 28.946 1.00 38.32 119 HIS A O 1
ATOM 722 N N . ARG A 1 120 ? -19.018 15.807 31.176 1.00 28.22 120 ARG A N 1
ATOM 723 C CA . ARG A 1 120 ? -19.026 17.259 31.153 1.00 32.81 120 ARG A CA 1
ATOM 724 C C . ARG A 1 120 ? -17.759 17.732 30.492 1.00 51.41 120 ARG A C 1
ATOM 725 O O . ARG A 1 120 ? -17.784 18.629 29.673 1.00 39.43 120 ARG A O 1
ATOM 733 N N . SER A 1 121 ? -16.648 17.112 30.849 1.00 31.82 121 SER A N 1
ATOM 734 C CA . SER A 1 121 ? -15.390 17.489 30.265 1.00 39.39 121 SER A CA 1
ATOM 735 C C . SER A 1 121 ? -15.327 17.160 28.782 1.00 60.34 121 SER A C 1
ATOM 736 O O . SER A 1 121 ? -14.796 17.930 28.014 1.00 48.59 121 SER A O 1
ATOM 739 N N . MET A 1 122 ? -15.823 16.000 28.384 1.00 38.24 122 MET A N 1
ATOM 740 C CA . MET A 1 122 ? -15.787 15.646 26.973 1.00 55.54 122 MET A CA 1
ATOM 741 C C . MET A 1 122 ? -16.674 16.482 26.066 1.00 57.71 122 MET A C 1
ATOM 742 O O . MET A 1 122 ? -16.245 16.922 25.025 1.00 58.83 122 MET A O 1
ATOM 747 N N . ASP A 1 123 ? -17.911 16.709 26.468 1.00 47.24 123 ASP A N 1
ATOM 748 C CA . ASP A 1 123 ? -18.811 17.461 25.619 1.00 65.64 123 ASP A CA 1
ATOM 749 C C . ASP A 1 123 ? -18.856 18.934 25.929 1.00 49.50 123 ASP A C 1
ATOM 750 O O . ASP A 1 123 ? -19.601 19.643 25.282 1.00 55.14 123 ASP A O 1
ATOM 755 N N . GLN A 1 124 ? -18.096 19.375 26.930 1.00 38.95 124 GLN A N 1
ATOM 756 C CA . GLN A 1 124 ? -18.028 20.775 27.318 1.00 40.68 124 GLN A CA 1
ATOM 757 C C . GLN A 1 124 ? -19.411 21.355 27.564 1.00 59.29 124 GLN A C 1
ATOM 758 O O . GLN A 1 124 ? -19.743 22.426 27.094 1.00 43.91 124 GLN A O 1
ATOM 764 N N . SER A 1 125 ? -20.219 20.612 28.293 1.00 38.83 125 SER A N 1
ATOM 765 C CA . SER A 1 125 ? -21.588 21.011 28.597 1.00 46.93 125 SER A CA 1
ATOM 766 C C . SER A 1 125 ? -21.804 20.873 30.097 1.00 31.09 125 SER A C 1
ATOM 767 O O . SER A 1 125 ? -21.012 20.230 30.791 1.00 33.63 125 SER A O 1
ATOM 770 N N . GLU A 1 126 ? -22.906 21.480 30.581 1.00 26.85 126 GLU A N 1
ATOM 771 C CA . GLU A 1 126 ? -23.167 21.560 32.015 1.00 27.10 126 GLU A CA 1
ATOM 772 C C . GLU A 1 126 ? -23.769 20.271 32.575 1.00 22.97 126 GLU A C 1
ATOM 773 O O . GLU A 1 126 ? -23.503 19.905 33.724 1.00 25.52 126 GLU A O 1
ATOM 779 N N . LEU A 1 127 ? -24.611 19.597 31.795 1.00 22.48 127 LEU A N 1
ATOM 780 C CA . LEU A 1 127 ? -25.280 18.384 32.220 1.00 21.39 127 LEU A CA 1
ATOM 781 C C . LEU A 1 127 ? -25.886 18.563 33.605 1.00 23.68 127 LEU A C 1
ATOM 782 O O . LEU A 1 127 ? -25.659 17.763 34.522 1.00 23.12 127 LEU A O 1
ATOM 787 N N . SER A 1 128 ? -26.658 19.639 33.747 1.00 23.77 128 SER A N 1
ATOM 788 C CA . SER A 1 128 ? -27.231 19.979 35.033 1.00 21.18 128 SER A CA 1
ATOM 789 C C . SER A 1 128 ? -28.248 18.928 35.449 1.00 19.23 128 SER A C 1
ATOM 790 O O . SER A 1 128 ? -29.119 18.559 34.656 1.00 19.37 128 SER A O 1
ATOM 793 N N . HIS A 1 129 ? -28.186 18.508 36.712 1.00 20.14 129 HIS A N 1
ATOM 794 C CA . HIS A 1 129 ? -29.115 17.490 37.232 1.00 16.92 129 HIS A CA 1
ATOM 795 C C . HIS A 1 129 ? -29.102 17.590 38.755 1.00 19.10 129 HIS A C 1
ATOM 796 O O . HIS A 1 129 ? -28.212 18.212 39.336 1.00 21.26 129 HIS A O 1
ATOM 803 N N . ASN A 1 130 ? -30.060 16.917 39.392 1.00 18.14 130 ASN A N 1
ATOM 804 C CA . ASN A 1 130 ? -30.081 16.766 40.835 1.00 16.51 130 ASN A CA 1
ATOM 805 C C . ASN A 1 130 ? -30.004 15.250 41.099 1.00 18.42 130 ASN A C 1
ATOM 806 O O . ASN A 1 130 ? -30.953 14.559 40.871 1.00 17.79 130 ASN A O 1
ATOM 811 N N . LEU A 1 131 ? -28.883 14.765 41.609 1.00 19.00 131 LEU A N 1
ATOM 812 C CA . LEU A 1 131 ? -28.720 13.330 41.864 1.00 19.06 131 LEU A CA 1
ATOM 813 C C . LEU A 1 131 ? -29.194 13.037 43.277 1.00 19.36 131 LEU A C 1
ATOM 814 O O . LEU A 1 131 ? -28.753 13.690 44.231 1.00 20.67 131 LEU A O 1
ATOM 819 N N . VAL A 1 132 ? -30.095 12.073 43.410 1.00 17.93 132 VAL A N 1
ATOM 820 C CA . VAL A 1 132 ? -30.672 11.735 44.704 1.00 19.30 132 VAL A CA 1
ATOM 821 C C . VAL A 1 132 ? -30.383 10.262 45.017 1.00 21.64 132 VAL A C 1
ATOM 822 O O . VAL A 1 132 ? -31.122 9.364 44.600 1.00 19.59 132 VAL A O 1
ATOM 826 N N . PRO A 1 133 ? -29.317 9.982 45.760 1.00 18.55 133 PRO A N 1
ATOM 827 C CA . PRO A 1 133 ? -29.115 8.608 46.261 1.00 20.59 133 PRO A CA 1
ATOM 828 C C . PRO A 1 133 ? -30.199 8.296 47.266 1.00 22.80 133 PRO A C 1
ATOM 829 O O . PRO A 1 133 ? -30.424 9.064 48.207 1.00 25.07 133 PRO A O 1
ATOM 833 N N . LEU A 1 134 ? -30.882 7.178 47.077 1.00 18.69 134 LEU A N 1
ATOM 834 C CA . LEU A 1 134 ? -31.990 6.791 47.938 1.00 20.30 134 LEU A CA 1
ATOM 835 C C . LEU A 1 134 ? -31.669 5.416 48.492 1.00 26.46 134 LEU A C 1
ATOM 836 O O . LEU A 1 134 ? -31.415 4.488 47.716 1.00 26.67 134 LEU A O 1
ATOM 841 N N . GLU A 1 135 ? -31.582 5.314 49.818 1.00 24.50 135 GLU A N 1
ATOM 842 C CA . GLU A 1 135 ? -31.360 4.028 50.470 1.00 25.43 135 GLU A CA 1
ATOM 843 C C . GLU A 1 135 ? -32.689 3.269 50.500 1.00 28.30 135 GLU A C 1
ATOM 844 O O . GLU A 1 135 ? -33.761 3.861 50.412 1.00 27.42 135 GLU A O 1
ATOM 850 N N . ILE A 1 136 ? -32.622 1.969 50.679 1.00 28.27 136 ILE A N 1
ATOM 851 C CA . ILE A 1 136 ? -33.841 1.214 50.734 1.00 24.97 136 ILE A CA 1
ATOM 852 C C . ILE A 1 136 ? -34.611 1.718 51.940 1.00 23.98 136 ILE A C 1
ATOM 853 O O . ILE A 1 136 ? -34.076 1.924 53.005 1.00 25.83 136 ILE A O 1
ATOM 858 N N . GLY A 1 137 ? -35.887 1.958 51.710 1.00 28.16 137 GLY A N 1
ATOM 859 C CA . GLY A 1 137 ? -36.766 2.476 52.711 1.00 27.41 137 GLY A CA 1
ATOM 860 C C . GLY A 1 137 ? -36.860 3.975 52.766 1.00 27.61 137 GLY A C 1
ATOM 861 O O . GLY A 1 137 ? -37.813 4.496 53.354 1.00 28.67 137 GLY A O 1
ATOM 862 N N . GLN A 1 138 ? -35.905 4.675 52.185 1.00 29.34 138 GLN A N 1
ATOM 863 C CA . GLN A 1 138 ? -35.901 6.138 52.237 1.00 31.64 138 GLN A CA 1
ATOM 864 C C . GLN A 1 138 ? -36.991 6.686 51.319 1.00 28.94 138 GLN A C 1
ATOM 865 O O . GLN A 1 138 ? -37.210 6.163 50.210 1.00 23.09 138 GLN A O 1
ATOM 871 N N . GLU A 1 139 ? -37.604 7.822 51.751 1.00 28.90 139 GLU A N 1
ATOM 872 C CA . GLU A 1 139 ? -38.647 8.505 50.983 1.00 23.81 139 GLU A CA 1
ATOM 873 C C . GLU A 1 139 ? -38.222 9.900 50.526 1.00 23.90 139 GLU A C 1
ATOM 874 O O . GLU A 1 139 ? -37.330 10.509 51.121 1.00 27.83 139 GLU A O 1
ATOM 880 N N . HIS A 1 140 ? -38.867 10.375 49.458 1.00 20.70 140 HIS A N 1
ATOM 881 C CA . HIS A 1 140 ? -38.563 11.677 48.859 1.00 18.34 140 HIS A CA 1
ATOM 882 C C . HIS A 1 140 ? -39.835 12.287 48.287 1.00 18.33 140 HIS A C 1
ATOM 883 O O . HIS A 1 140 ? -40.491 11.675 47.428 1.00 18.26 140 HIS A O 1
ATOM 890 N N . GLU A 1 141 ? -40.121 13.539 48.715 1.00 19.58 141 GLU A N 1
ATOM 891 C CA . GLU A 1 141 ? -41.312 14.249 48.268 1.00 21.66 141 GLU A CA 1
ATOM 892 C C . GLU A 1 141 ? -41.109 14.739 46.838 1.00 23.80 141 GLU A C 1
ATOM 893 O O . GLU A 1 141 ? -40.188 15.528 46.561 1.00 25.82 141 GLU A O 1
ATOM 899 N N . LEU A 1 142 ? -41.965 14.288 45.942 1.00 20.02 142 LEU A N 1
ATOM 900 C CA . LEU A 1 142 ? -41.950 14.653 44.536 1.00 20.08 142 LEU A CA 1
ATOM 901 C C . LEU A 1 142 ? -42.854 15.851 44.252 1.00 23.65 142 LEU A C 1
ATOM 902 O O . LEU A 1 142 ? -42.551 16.671 43.386 1.00 20.84 142 LEU A O 1
ATOM 907 N N . ARG A 1 143 ? -44.005 15.879 44.908 1.00 23.23 143 ARG A N 1
ATOM 908 C CA . ARG A 1 143 ? -45.022 16.927 44.762 1.00 26.57 143 ARG A CA 1
ATOM 909 C C . ARG A 1 143 ? -45.779 17.053 46.078 1.00 25.10 143 ARG A C 1
ATOM 910 O O . ARG A 1 143 ? -45.588 16.256 46.973 1.00 26.92 143 ARG A O 1
ATOM 918 N N . ARG A 1 144 ? -46.673 18.011 46.204 1.00 23.59 144 ARG A N 1
ATOM 919 C CA . ARG A 1 144 ? -47.352 18.146 47.468 1.00 22.93 144 ARG A CA 1
ATOM 920 C C . ARG A 1 144 ? -48.092 16.859 47.773 1.00 25.88 144 ARG A C 1
ATOM 921 O O . ARG A 1 144 ? -48.282 16.517 48.914 1.00 30.75 144 ARG A O 1
ATOM 929 N N . ASP A 1 145 ? -48.485 16.156 46.729 1.00 22.60 145 ASP A N 1
ATOM 930 C CA . ASP A 1 145 ? -49.374 15.010 46.878 1.00 25.65 145 ASP A CA 1
ATOM 931 C C . ASP A 1 145 ? -48.738 13.733 46.321 1.00 24.03 145 ASP A C 1
ATOM 932 O O . ASP A 1 145 ? -49.436 12.808 45.895 1.00 21.82 145 ASP A O 1
ATOM 937 N N . LEU A 1 146 ? -47.406 13.660 46.315 1.00 19.21 146 LEU A N 1
ATOM 938 C CA . LEU A 1 146 ? -46.735 12.537 45.674 1.00 19.90 146 LEU A CA 1
ATOM 939 C C . LEU A 1 146 ? -45.354 12.322 46.274 1.00 19.99 146 LEU A C 1
ATOM 940 O O . LEU A 1 146 ? -44.615 13.283 46.498 1.00 22.76 146 LEU A O 1
ATOM 945 N N . LYS A 1 147 ? -44.997 11.068 46.504 1.00 18.57 147 LYS A N 1
ATOM 946 C CA . LYS A 1 147 ? -43.693 10.746 47.054 1.00 17.87 147 LYS A CA 1
ATOM 947 C C . LYS A 1 147 ? -43.205 9.395 46.524 1.00 20.78 147 LYS A C 1
ATOM 948 O O . LYS A 1 147 ? -43.969 8.644 45.991 1.00 19.32 147 LYS A O 1
ATOM 954 N N . VAL A 1 148 ? -41.912 9.142 46.639 1.00 18.82 148 VAL A N 1
ATOM 955 C CA . VAL A 1 148 ? -41.339 7.876 46.212 1.00 18.07 148 VAL A CA 1
ATOM 956 C C . VAL A 1 148 ? -40.579 7.264 47.374 1.00 21.81 148 VAL A C 1
ATOM 957 O O . VAL A 1 148 ? -40.036 7.962 48.233 1.00 19.16 148 VAL A O 1
ATOM 961 N N . LYS A 1 149 ? -40.542 5.938 47.374 1.00 17.84 149 LYS A N 1
ATOM 962 C CA . LYS A 1 149 ? -39.811 5.162 48.358 1.00 21.36 149 LYS A CA 1
ATOM 963 C C . LYS A 1 149 ? -39.067 4.023 47.640 1.00 18.27 149 LYS A C 1
ATOM 964 O O . LYS A 1 149 ? -39.643 3.366 46.816 1.00 18.95 149 LYS A O 1
ATOM 970 N N . ALA A 1 150 ? -37.800 3.801 47.952 1.00 18.40 150 ALA A N 1
ATOM 971 C CA . ALA A 1 150 ? -37.065 2.702 47.349 1.00 15.02 150 ALA A CA 1
ATOM 972 C C . ALA A 1 150 ? -37.373 1.400 48.072 1.00 19.00 150 ALA A C 1
ATOM 973 O O . ALA A 1 150 ? -37.613 1.399 49.281 1.00 19.53 150 ALA A O 1
ATOM 975 N N . PHE A 1 151 ? -37.301 0.295 47.334 1.00 17.95 151 PHE A N 1
ATOM 976 C CA . PHE A 1 151 ? -37.476 -1.018 47.949 1.00 17.58 151 PHE A CA 1
ATOM 977 C C . PHE A 1 151 ? -36.467 -2.011 47.402 1.00 20.15 151 PHE A C 1
ATOM 978 O O . PHE A 1 151 ? -35.932 -1.863 46.291 1.00 18.73 151 PHE A O 1
ATOM 986 N N . LYS A 1 152 ? -36.229 -3.036 48.201 1.00 20.20 152 LYS A N 1
ATOM 987 C CA . LYS A 1 152 ? -35.243 -4.022 47.858 1.00 19.50 152 LYS A CA 1
ATOM 988 C C . LYS A 1 152 ? -35.645 -4.995 46.776 1.00 17.89 152 LYS A C 1
ATOM 989 O O . LYS A 1 152 ? -36.683 -5.596 46.830 1.00 18.81 152 LYS A O 1
ATOM 995 N N . THR A 1 153 ? -34.782 -5.100 45.781 1.00 21.92 153 THR A N 1
ATOM 996 C CA . THR A 1 153 ? -34.897 -6.104 44.727 1.00 19.92 153 THR A CA 1
ATOM 997 C C . THR A 1 153 ? -33.659 -7.002 44.774 1.00 18.94 153 THR A C 1
ATOM 998 O O . THR A 1 153 ? -32.675 -6.718 45.478 1.00 19.88 153 THR A O 1
ATOM 1002 N N . TYR A 1 154 ? -33.719 -8.122 44.042 1.00 19.50 154 TYR A N 1
ATOM 1003 C CA . TYR A 1 154 ? -32.782 -9.237 44.237 1.00 22.22 154 TYR A CA 1
ATOM 1004 C C . TYR A 1 154 ? -32.192 -9.573 42.886 1.00 21.34 154 TYR A C 1
ATOM 1005 O O . TYR A 1 154 ? -32.770 -10.375 42.151 1.00 21.92 154 TYR A O 1
ATOM 1014 N N . HIS A 1 155 ? -31.035 -8.989 42.574 1.00 18.97 155 HIS A N 1
ATOM 1015 C CA . HIS A 1 155 ? -30.475 -9.080 41.225 1.00 17.02 155 HIS A CA 1
ATOM 1016 C C . HIS A 1 155 ? -28.994 -9.399 41.334 1.00 22.31 155 HIS A C 1
ATOM 1017 O O . HIS A 1 155 ? -28.442 -9.502 42.417 1.00 26.49 155 HIS A O 1
ATOM 1024 N N . ALA A 1 156 ? -28.348 -9.520 40.171 1.00 26.49 156 ALA A N 1
ATOM 1025 C CA . ALA A 1 156 ? -26.956 -9.932 40.122 1.00 29.94 156 ALA A CA 1
ATOM 1026 C C . ALA A 1 156 ? -26.002 -8.842 40.588 1.00 30.91 156 ALA A C 1
ATOM 1027 O O . ALA A 1 156 ? -24.867 -9.149 40.969 1.00 27.19 156 ALA A O 1
ATOM 1029 N N . ILE A 1 157 ? -26.402 -7.582 40.522 1.00 23.56 157 ILE A N 1
ATOM 1030 C CA . ILE A 1 157 ? -25.642 -6.461 41.067 1.00 25.34 157 ILE A CA 1
ATOM 1031 C C . ILE A 1 157 ? -26.580 -5.632 41.952 1.00 25.06 157 ILE A C 1
ATOM 1032 O O . ILE A 1 157 ? -27.791 -5.866 41.948 1.00 20.57 157 ILE A O 1
ATOM 1037 N N . PRO A 1 158 ? -26.077 -4.716 42.768 1.00 26.47 158 PRO A N 1
ATOM 1038 C CA . PRO A 1 158 ? -26.975 -3.927 43.629 1.00 24.83 158 PRO A CA 1
ATOM 1039 C C . PRO A 1 158 ? -28.120 -3.311 42.837 1.00 20.47 158 PRO A C 1
ATOM 1040 O O . PRO A 1 158 ? -27.953 -2.824 41.708 1.00 20.77 158 PRO A O 1
ATOM 1044 N N . SER A 1 159 ? -29.277 -3.296 43.451 1.00 20.21 159 SER A N 1
ATOM 1045 C CA . SER A 1 159 ? -30.461 -2.893 42.711 1.00 20.24 159 SER A CA 1
ATOM 1046 C C . SER A 1 159 ? -31.529 -2.505 43.709 1.00 20.78 159 SER A C 1
ATOM 1047 O O . SER A 1 159 ? -31.484 -2.899 44.875 1.00 21.10 159 SER A O 1
ATOM 1050 N N . GLN A 1 160 ? -32.471 -1.696 43.243 1.00 20.04 160 GLN A N 1
ATOM 1051 C CA . GLN A 1 160 ? -33.655 -1.393 44.039 1.00 18.75 160 GLN A CA 1
ATOM 1052 C C . GLN A 1 160 ? -34.780 -1.055 43.090 1.00 15.68 160 GLN A C 1
ATOM 1053 O O . GLN A 1 160 ? -34.554 -0.590 41.967 1.00 18.20 160 GLN A O 1
ATOM 1059 N N . GLY A 1 161 ? -36.005 -1.237 43.58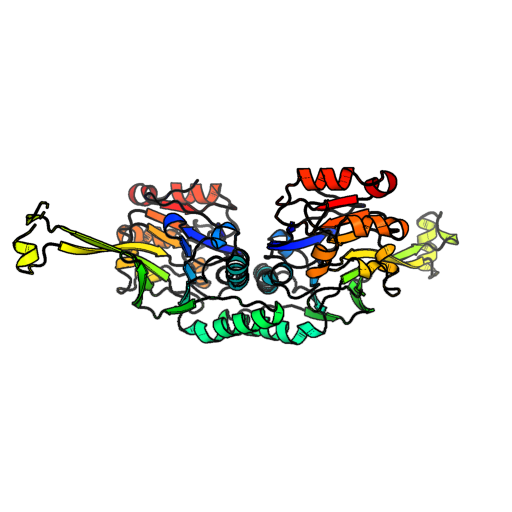1 1.00 18.91 161 GLY A N 1
ATOM 1060 C CA . GLY A 1 161 ? -37.180 -0.766 42.903 1.00 16.25 161 GLY A CA 1
ATOM 1061 C C . GLY A 1 161 ? -37.681 0.511 43.563 1.00 16.95 161 GLY A C 1
ATOM 1062 O O . GLY A 1 161 ? -37.130 0.975 44.557 1.00 16.39 161 GLY A O 1
ATOM 1063 N N . TYR A 1 162 ? -38.797 1.013 43.047 1.00 16.88 162 TYR A N 1
ATOM 1064 C CA . TYR A 1 162 ? -39.391 2.243 43.568 1.00 17.08 162 TYR A CA 1
ATOM 1065 C C . TYR A 1 162 ? -40.892 2.115 43.649 1.00 20.72 162 TYR A C 1
ATOM 1066 O O . TYR A 1 162 ? -41.507 1.585 42.717 1.00 18.06 162 TYR A O 1
ATOM 1075 N N . VAL A 1 163 ? -41.468 2.675 44.704 1.00 17.53 163 VAL A N 1
ATOM 1076 C CA . VAL A 1 163 ? -42.902 2.748 44.815 1.00 16.45 163 VAL A CA 1
ATOM 1077 C C . VAL A 1 163 ? -43.291 4.235 44.858 1.00 17.88 163 VAL A C 1
ATOM 1078 O O . VAL A 1 163 ? -42.766 4.964 45.657 1.00 15.71 163 VAL A O 1
ATOM 1082 N N . ILE A 1 164 ? -44.214 4.660 44.012 1.00 17.44 164 ILE A N 1
ATOM 1083 C CA . ILE A 1 164 ? -44.685 6.030 44.021 1.00 15.01 164 ILE A CA 1
ATOM 1084 C C . ILE A 1 164 ? -46.011 5.989 44.750 1.00 17.66 164 ILE A C 1
ATOM 1085 O O . ILE A 1 164 ? -46.853 5.211 44.407 1.00 20.57 164 ILE A O 1
ATOM 1090 N N . TYR A 1 165 ? -46.159 6.826 45.764 1.00 17.60 165 TYR A N 1
ATOM 1091 C CA . TYR A 1 165 ? -47.372 6.928 46.542 1.00 17.63 165 TYR A CA 1
ATOM 1092 C C . TYR A 1 165 ? -48.060 8.246 46.235 1.00 19.32 165 TYR A C 1
ATOM 1093 O O . TYR A 1 165 ? -47.388 9.273 46.103 1.00 19.59 165 TYR A O 1
ATOM 1102 N N . THR A 1 166 ? -49.402 8.227 46.225 1.00 21.09 166 THR A N 1
ATOM 1103 C CA . THR A 1 166 ? -50.156 9.456 46.339 1.00 20.62 166 THR A CA 1
ATOM 1104 C C . THR A 1 166 ? -50.394 9.740 47.817 1.00 22.22 166 THR A C 1
ATOM 1105 O O . THR A 1 166 ? -50.496 8.827 48.647 1.00 22.27 166 THR A O 1
ATOM 1109 N N . VAL A 1 167 ? -50.469 11.031 48.130 1.00 19.84 167 VAL A N 1
ATOM 1110 C CA . VAL A 1 167 ? -50.646 11.523 49.492 1.00 23.50 167 VAL A CA 1
ATOM 1111 C C . VAL A 1 167 ? -51.685 12.616 49.404 1.00 27.48 167 VAL A C 1
ATOM 1112 O O . VAL A 1 167 ? -51.397 13.729 48.955 1.00 26.88 167 VAL A O 1
ATOM 1116 N N . LYS A 1 168 ? -52.900 12.306 49.818 1.00 24.30 168 LYS A N 1
ATOM 1117 C CA . LYS A 1 168 ? -53.993 13.244 49.688 1.00 26.62 168 LYS A CA 1
ATOM 1118 C C . LYS A 1 168 ? -54.707 13.539 50.984 1.00 31.39 168 LYS A C 1
ATOM 1119 O O . LYS A 1 168 ? -54.778 12.709 51.850 1.00 29.00 168 LYS A O 1
ATOM 1125 N N . GLN A 1 169 ? -55.190 14.767 51.106 1.00 30.78 169 GLN A N 1
ATOM 1126 C CA . GLN A 1 169 ? -55.973 15.177 52.262 1.00 31.41 169 GLN A CA 1
ATOM 1127 C C . GLN A 1 169 ? -57.442 15.132 51.857 1.00 34.34 169 GLN A C 1
ATOM 1128 O O . GLN A 1 169 ? -57.844 15.803 50.900 1.00 36.47 169 GLN A O 1
ATOM 1134 N N . LYS A 1 170 ? -58.232 14.380 52.590 1.00 33.65 170 LYS A N 1
ATOM 1135 C CA . LYS A 1 170 ? -59.646 14.303 52.302 1.00 55.03 170 LYS A CA 1
ATOM 1136 C C . LYS A 1 170 ? -60.480 14.521 53.555 1.00 73.90 170 LYS A C 1
ATOM 1137 O O . LYS A 1 170 ? -60.127 14.084 54.630 1.00 35.90 170 LYS A O 1
ATOM 1143 N N . LEU A 1 171 ? -61.586 15.227 53.405 1.00 57.53 171 LEU A N 1
ATOM 1144 C CA . LEU A 1 171 ? -62.482 15.413 54.543 1.00 51.96 171 LEU A CA 1
ATOM 1145 C C . LEU A 1 171 ? -62.727 14.080 55.236 1.00 49.28 171 LEU A C 1
ATOM 1146 O O . LEU A 1 171 ? -62.900 13.051 54.584 1.00 42.98 171 LEU A O 1
ATOM 1151 N N . LYS A 1 172 ? -62.715 14.089 56.563 1.00 49.23 172 LYS A N 1
ATOM 1152 C CA . LYS A 1 172 ? -63.172 12.913 57.287 1.00 76.40 172 LYS A CA 1
ATOM 1153 C C . LYS A 1 172 ? -64.650 12.678 56.972 1.00 61.23 172 LYS A C 1
ATOM 1154 O O . LYS A 1 172 ? -65.397 13.635 56.730 1.00 46.53 172 LYS A O 1
ATOM 1160 N N . PRO A 1 173 ? -65.104 11.434 56.970 1.00 73.43 173 PRO A N 1
ATOM 1161 C CA . PRO A 1 173 ? -66.483 11.161 56.539 1.00 93.31 173 PRO A CA 1
ATOM 1162 C C . PRO A 1 173 ? -67.553 11.897 57.325 1.00 68.75 173 PRO A C 1
ATOM 1163 O O . PRO A 1 173 ? -68.535 12.351 56.775 1.00 51.39 173 PRO A O 1
ATOM 1167 N N . GLU A 1 174 ? -67.280 12.118 58.591 1.00 73.97 174 GLU A N 1
ATOM 1168 C CA . GLU A 1 174 ? -68.220 12.755 59.498 1.00 83.53 174 GLU A CA 1
ATOM 1169 C C . GLU A 1 174 ? -68.661 14.147 59.060 1.00 68.73 174 GLU A C 1
ATOM 1170 O O . GLU A 1 174 ? -69.800 14.531 59.285 1.00 84.63 174 GLU A O 1
ATOM 1176 N N . TYR A 1 175 ? -67.771 14.917 58.464 1.00 57.48 175 TYR A N 1
ATOM 1177 C CA . TYR A 1 175 ? -68.097 16.258 58.040 1.00 66.34 175 TYR A CA 1
ATOM 1178 C C . TYR A 1 175 ? -68.693 16.394 56.632 1.00 73.45 175 TYR A C 1
ATOM 1179 O O . TYR A 1 175 ? -68.964 17.498 56.195 1.00 66.63 175 TYR A O 1
ATOM 1188 N N . LEU A 1 176 ? -68.939 15.288 55.929 1.00 76.15 176 LEU A N 1
ATOM 1189 C CA . LEU A 1 176 ? -69.526 15.403 54.597 1.00 51.97 176 LEU A CA 1
ATOM 1190 C C . LEU A 1 176 ? -71.011 15.758 54.718 1.00 62.56 176 LEU A C 1
ATOM 1191 O O . LEU A 1 176 ? -71.538 16.492 53.890 1.00 56.70 176 LEU A O 1
ATOM 1196 N N . LYS A 1 184 ? -66.885 25.189 59.559 1.00 73.31 184 LYS A N 1
ATOM 1197 C CA . LYS A 1 184 ? -65.756 26.073 59.829 1.00 79.79 184 LYS A CA 1
ATOM 1198 C C . LYS A 1 184 ? -65.328 26.045 61.292 1.00 80.40 184 LYS A C 1
ATOM 1199 O O . LYS A 1 184 ? -64.135 25.959 61.589 1.00 82.12 184 LYS A O 1
ATOM 1205 N N . GLN A 1 185 ? -66.305 26.119 62.205 1.00 86.14 185 GLN A N 1
ATOM 1206 C CA . GLN A 1 185 ? -65.985 26.249 63.623 1.00 78.47 185 GLN A CA 1
ATOM 1207 C C . GLN A 1 185 ? -65.054 25.142 64.099 1.00 83.94 185 GLN A C 1
ATOM 1208 O O . GLN A 1 185 ? -64.279 25.339 65.041 1.00 69.52 185 GLN A O 1
ATOM 1214 N N . LEU A 1 186 ? -65.105 23.973 63.469 1.00 85.32 186 LEU A N 1
ATOM 1215 C CA . LEU A 1 186 ? -64.156 22.930 63.835 1.00 82.76 186 LEU A CA 1
ATOM 1216 C C . LEU A 1 186 ? -62.772 23.235 63.277 1.00 63.08 186 LEU A C 1
ATOM 1217 O O . LEU A 1 186 ? -61.758 22.946 63.921 1.00 60.88 186 LEU A O 1
ATOM 1222 N N . LYS A 1 187 ? -62.699 23.826 62.081 1.00 60.94 187 LYS A N 1
ATOM 1223 C CA . LYS A 1 187 ? -61.403 24.256 61.560 1.00 75.34 187 LYS A CA 1
ATOM 1224 C C . LYS A 1 187 ? -60.806 25.334 62.463 1.00 78.91 187 LYS A C 1
ATOM 1225 O O . LYS A 1 187 ? -59.622 25.286 62.822 1.00 64.03 187 LYS A O 1
ATOM 1231 N N . LEU A 1 188 ? -61.629 26.322 62.840 1.00 66.67 188 LEU A N 1
ATOM 1232 C CA . LEU A 1 188 ? -61.195 27.385 63.742 1.00 53.92 188 LEU A CA 1
ATOM 1233 C C . LEU A 1 188 ? -60.719 26.814 65.074 1.00 68.31 188 LEU A C 1
ATOM 1234 O O . LEU A 1 188 ? -59.658 27.192 65.584 1.00 77.85 188 LEU A O 1
ATOM 1239 N N . SER A 1 189 ? -61.506 25.904 65.657 1.00 72.18 189 SER A N 1
ATOM 1240 C CA . SER A 1 189 ? -61.131 25.239 66.901 1.00 82.45 189 SER A CA 1
ATOM 1241 C C . SER A 1 189 ? -59.805 24.499 66.790 1.00 78.85 189 SER A C 1
ATOM 1242 O O . SER A 1 189 ? -59.195 24.188 67.819 1.00 87.58 189 SER A O 1
ATOM 1245 N N . GLY A 1 190 ? -59.343 24.211 65.577 1.00 76.18 190 GLY A N 1
ATOM 1246 C CA . GLY A 1 190 ? -58.111 23.470 65.411 1.00 82.21 190 GLY A CA 1
ATOM 1247 C C . GLY A 1 190 ? -58.247 21.970 65.514 1.00 68.71 190 GLY A C 1
ATOM 1248 O O . GLY A 1 190 ? -57.262 21.288 65.821 1.00 76.16 190 GLY A O 1
ATOM 1249 N N . VAL A 1 191 ? -59.442 21.432 65.293 1.00 78.18 191 VAL A N 1
ATOM 1250 C CA . VAL A 1 191 ? -59.609 19.991 65.161 1.00 75.35 191 VAL A CA 1
ATOM 1251 C C . VAL A 1 191 ? -59.147 19.574 63.771 1.00 71.93 191 VAL A C 1
ATOM 1252 O O . VAL A 1 191 ? -59.415 20.258 62.778 1.00 57.34 191 VAL A O 1
ATOM 1256 N N . GLU A 1 192 ? -58.469 18.442 63.681 1.00 73.14 192 GLU A N 1
ATOM 1257 C CA . GLU A 1 192 ? -58.180 17.871 62.372 1.00 76.93 192 GLU A CA 1
ATOM 1258 C C . GLU A 1 192 ? -59.484 17.378 61.758 1.00 79.05 192 GLU A C 1
ATOM 1259 O O . GLU A 1 192 ? -60.091 16.424 62.255 1.00 84.07 192 GLU A O 1
ATOM 1265 N N . ILE A 1 193 ? -59.930 18.032 60.688 1.00 76.17 193 ILE A N 1
ATOM 1266 C CA . ILE A 1 193 ? -61.112 17.587 59.966 1.00 70.31 193 ILE A CA 1
ATOM 1267 C C . ILE A 1 193 ? -60.782 16.699 58.777 1.00 64.00 193 ILE A C 1
ATOM 1268 O O . ILE A 1 193 ? -61.714 16.119 58.188 1.00 58.51 193 ILE A O 1
ATOM 1273 N N . THR A 1 194 ? -59.522 16.655 58.343 1.00 46.33 194 THR A N 1
ATOM 1274 C CA . THR A 1 194 ? -59.129 15.812 57.226 1.00 40.59 194 THR A CA 1
ATOM 1275 C C . THR A 1 194 ? -58.259 14.662 57.701 1.00 48.58 194 THR A C 1
ATOM 1276 O O . THR A 1 194 ? -57.648 14.702 58.771 1.00 66.29 194 THR A O 1
ATOM 1280 N N . ASN A 1 195 ? -58.141 13.706 56.799 1.00 45.65 195 ASN A N 1
ATOM 1281 C CA . ASN A 1 195 ? -57.309 12.551 56.959 1.00 42.50 195 ASN A CA 1
ATOM 1282 C C . ASN A 1 195 ? -56.283 12.627 55.830 1.00 47.24 195 ASN A C 1
ATOM 1283 O O . ASN A 1 195 ? -56.594 13.095 54.749 1.00 37.82 195 ASN A O 1
ATOM 1288 N N . THR A 1 196 ? -55.054 12.232 56.102 1.00 53.90 196 THR A N 1
ATOM 1289 C CA . THR A 1 196 ? -54.038 12.152 55.066 1.00 45.44 196 THR A CA 1
ATOM 1290 C C . THR A 1 196 ? -53.963 10.705 54.610 1.00 35.11 196 THR A C 1
ATOM 1291 O O . THR A 1 196 ? -53.635 9.810 55.407 1.00 36.97 196 THR A O 1
ATOM 1295 N N . LEU A 1 197 ? -54.330 10.470 53.356 1.00 31.09 197 LEU A N 1
ATOM 1296 C CA . LEU A 1 197 ? -54.405 9.116 52.804 1.00 30.86 197 LEU A CA 1
ATOM 1297 C C . LEU A 1 197 ? -53.173 8.875 51.940 1.00 32.76 197 LEU A C 1
ATOM 1298 O O . LEU A 1 197 ? -52.968 9.587 50.953 1.00 24.91 197 LEU A O 1
ATOM 1303 N N . THR A 1 198 ? -52.366 7.887 52.303 1.00 27.09 198 THR A N 1
ATOM 1304 C CA . THR A 1 198 ? -51.184 7.520 51.548 1.00 22.32 198 THR A CA 1
ATOM 1305 C C . THR A 1 198 ? -51.456 6.185 50.863 1.00 29.28 198 THR A C 1
ATOM 1306 O O . THR A 1 198 ? -51.740 5.183 51.551 1.00 30.84 198 THR A O 1
ATOM 1310 N N . VAL A 1 199 ? -51.412 6.186 49.535 1.00 21.60 199 VAL A N 1
ATOM 1311 C CA . VAL A 1 199 ? -51.771 5.026 48.713 1.00 20.78 199 VAL A CA 1
ATOM 1312 C C . VAL A 1 199 ? -50.615 4.658 47.797 1.00 20.65 199 VAL A C 1
ATOM 1313 O O . VAL A 1 199 ? -50.198 5.492 46.985 1.00 20.97 199 VAL A O 1
ATOM 1317 N N . PRO A 1 200 ? -50.132 3.401 47.797 1.00 21.07 200 PRO A N 1
ATOM 1318 C CA . PRO A 1 200 ? -49.117 3.001 46.792 1.00 20.37 200 PRO A CA 1
ATOM 1319 C C . PRO A 1 200 ? -49.731 2.930 45.395 1.00 22.59 200 PRO A C 1
ATOM 1320 O O . PRO A 1 200 ? -50.708 2.201 45.159 1.00 20.54 200 PRO A O 1
ATOM 1324 N N . GLU A 1 201 ? -49.137 3.663 44.458 1.00 19.69 201 GLU A N 1
ATOM 1325 C CA . GLU A 1 201 ? -49.759 3.871 43.155 1.00 18.83 201 GLU A CA 1
ATOM 1326 C C . GLU A 1 201 ? -49.062 3.112 42.042 1.00 19.17 201 GLU A C 1
ATOM 1327 O O . GLU A 1 201 ? -49.702 2.333 41.326 1.00 20.96 201 GLU A O 1
ATOM 1333 N N . ILE A 1 202 ? -47.744 3.267 41.935 1.00 20.36 202 ILE A N 1
ATOM 1334 C CA . ILE A 1 202 ? -46.925 2.602 40.937 1.00 20.86 202 ILE A CA 1
ATOM 1335 C C . ILE A 1 202 ? -45.755 1.985 41.676 1.00 18.10 202 ILE A C 1
ATOM 1336 O O . ILE A 1 202 ? -45.042 2.686 42.402 1.00 21.46 202 ILE A O 1
ATOM 1341 N N . ALA A 1 203 ? -45.531 0.698 41.471 1.00 18.18 203 ALA A N 1
ATOM 1342 C CA . ALA A 1 203 ? -44.314 0.041 41.932 1.00 17.22 203 ALA A CA 1
ATOM 1343 C C . ALA A 1 203 ? -43.573 -0.471 40.705 1.00 23.06 203 ALA A C 1
ATOM 1344 O O . ALA A 1 203 ? -44.169 -1.114 39.850 1.00 23.57 203 ALA A O 1
ATOM 1346 N N . PHE A 1 204 ? -42.284 -0.142 40.606 1.00 18.32 204 PHE A N 1
ATOM 1347 C CA . PHE A 1 204 ? -41.447 -0.563 39.495 1.00 17.66 204 PHE A CA 1
ATOM 1348 C C . PHE A 1 204 ? -40.282 -1.383 40.040 1.00 17.83 204 PHE A C 1
ATOM 1349 O O . PHE A 1 204 ? -39.515 -0.893 40.823 1.00 16.90 204 PHE A O 1
ATOM 1357 N N . THR A 1 205 ? -40.158 -2.630 39.622 1.00 18.25 205 THR A N 1
ATOM 1358 C CA . THR A 1 205 ? -39.074 -3.436 40.136 1.00 16.91 205 THR A CA 1
ATOM 1359 C C . THR A 1 205 ? -37.728 -3.353 39.442 1.00 16.21 205 THR A C 1
ATOM 1360 O O . THR A 1 205 ? -36.733 -3.619 40.052 1.00 22.02 205 THR A O 1
ATOM 1364 N N . GLY A 1 206 ? -37.678 -2.907 38.207 1.00 19.76 206 GLY A N 1
ATOM 1365 C CA . GLY A 1 206 ? -36.458 -3.132 37.425 1.00 17.42 206 GLY A CA 1
ATOM 1366 C C . GLY A 1 206 ? -36.166 -4.627 37.339 1.00 19.40 206 GLY A C 1
ATOM 1367 O O . GLY A 1 206 ? -37.044 -5.478 37.539 1.00 20.64 206 GLY A O 1
ATOM 1368 N N . ASP A 1 207 ? -34.889 -4.958 37.099 1.00 16.88 207 ASP A N 1
ATOM 1369 C CA . ASP A 1 207 ? -34.484 -6.369 37.020 1.00 14.54 207 ASP A CA 1
ATOM 1370 C C . ASP A 1 207 ? -34.410 -6.954 38.422 1.00 17.19 207 ASP A C 1
ATOM 1371 O O . ASP A 1 207 ? -33.865 -6.326 39.337 1.00 18.33 207 ASP A O 1
ATOM 1376 N N . THR A 1 208 ? -34.922 -8.173 38.592 1.00 18.17 208 THR A N 1
ATOM 1377 C CA . THR A 1 208 ? -35.010 -8.772 39.917 1.00 17.28 208 THR A CA 1
ATOM 1378 C C . THR A 1 208 ? -35.433 -10.230 39.768 1.00 18.22 208 THR A C 1
ATOM 1379 O O . THR A 1 208 ? -36.122 -10.591 38.820 1.00 19.71 208 THR A O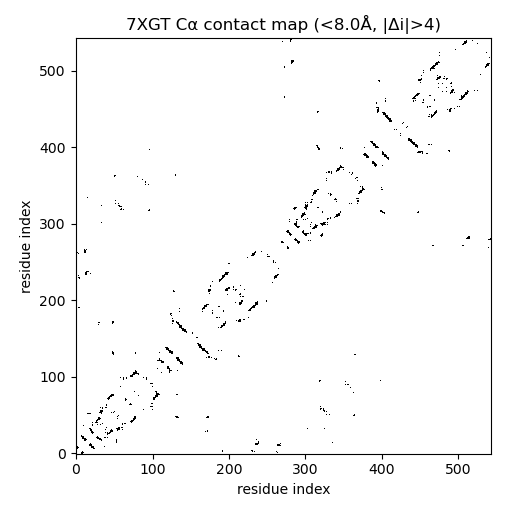 1
ATOM 1383 N N . MET A 1 209 ? -35.083 -11.035 40.755 1.00 22.80 209 MET A N 1
ATOM 1384 C CA . MET A 1 209 ? -35.663 -12.355 40.969 1.00 18.48 209 MET A CA 1
ATOM 1385 C C . MET A 1 209 ? -36.981 -12.153 41.709 1.00 23.79 209 MET A C 1
ATOM 1386 O O . MET A 1 209 ? -37.259 -11.091 42.269 1.00 20.18 209 MET A O 1
ATOM 1391 N N . ALA A 1 210 ? -37.810 -13.194 41.679 1.00 20.74 210 ALA A N 1
ATOM 1392 C CA . ALA A 1 210 ? -39.143 -13.128 42.288 1.00 18.75 210 ALA A CA 1
ATOM 1393 C C . ALA A 1 210 ? -39.055 -13.015 43.792 1.00 17.68 210 ALA A C 1
ATOM 1394 O O . ALA A 1 210 ? -40.070 -12.773 44.441 1.00 20.89 210 ALA A O 1
ATOM 1396 N N . ASP A 1 211 ? -37.860 -13.160 44.366 1.00 19.75 211 ASP A N 1
ATOM 1397 C CA . ASP A 1 211 ? -37.731 -13.071 45.809 1.00 17.99 211 ASP A CA 1
ATOM 1398 C C . ASP A 1 211 ? -38.191 -11.714 46.354 1.00 18.76 211 ASP A C 1
ATOM 1399 O O . ASP A 1 211 ? -38.450 -11.604 47.561 1.00 20.74 211 ASP A O 1
ATOM 1404 N N . PHE A 1 212 ? -38.374 -10.719 45.511 1.00 19.08 212 PHE A N 1
ATOM 1405 C CA . PHE A 1 212 ? -38.819 -9.431 46.024 1.00 19.22 212 PHE A CA 1
ATOM 1406 C C . PHE A 1 212 ? -40.187 -9.589 46.687 1.00 26.19 212 PHE A C 1
ATOM 1407 O O . PHE A 1 212 ? -40.538 -8.834 47.570 1.00 21.11 212 PHE A O 1
ATOM 1415 N N . ILE A 1 213 ? -40.957 -10.564 46.226 1.00 19.98 213 ILE A N 1
ATOM 1416 C CA . ILE A 1 213 ? -42.294 -10.816 46.778 1.00 20.62 213 ILE A CA 1
ATOM 1417 C C . ILE A 1 213 ? -42.218 -11.311 48.211 1.00 20.07 213 ILE A C 1
ATOM 1418 O O . ILE A 1 213 ? -43.130 -11.060 49.013 1.00 21.27 213 ILE A O 1
ATOM 1423 N N . LEU A 1 214 ? -41.154 -12.076 48.545 1.00 22.56 214 LEU A N 1
ATOM 1424 C CA . LEU A 1 214 ? -41.031 -12.683 49.844 1.00 24.70 214 LEU A CA 1
ATOM 1425 C C . LEU A 1 214 ? -40.586 -11.722 50.941 1.00 27.43 214 LEU A C 1
ATOM 1426 O O . LEU A 1 214 ? -40.764 -12.049 52.122 1.00 25.48 214 LEU A O 1
ATOM 1431 N N . ASP A 1 215 ? -40.012 -10.568 50.592 1.00 22.48 215 ASP A N 1
ATOM 1432 C CA . ASP A 1 215 ? -39.416 -9.646 51.574 1.00 25.61 215 ASP A CA 1
ATOM 1433 C C . ASP A 1 215 ? -40.550 -8.936 52.312 1.00 21.99 215 ASP A C 1
ATOM 1434 O O . ASP A 1 215 ? -41.377 -8.271 51.676 1.00 22.36 215 ASP A O 1
ATOM 1439 N N . PRO A 1 216 ? -40.678 -9.096 53.631 1.00 25.41 216 PRO A N 1
ATOM 1440 C CA . PRO A 1 216 ? -41.825 -8.477 54.323 1.00 25.42 216 PRO A CA 1
ATOM 1441 C C . PRO A 1 216 ? -41.840 -6.956 54.232 1.00 23.08 216 PRO A C 1
ATOM 1442 O O . PRO A 1 216 ? -42.905 -6.351 54.383 1.00 27.58 216 PRO A O 1
ATOM 1446 N N . ASP A 1 217 ? -40.696 -6.338 53.944 1.00 22.58 217 ASP A N 1
ATOM 1447 C CA . ASP A 1 217 ? -40.626 -4.888 53.786 1.00 22.60 217 ASP A CA 1
ATOM 1448 C C . ASP A 1 217 ? -41.322 -4.414 52.522 1.00 23.94 217 ASP A C 1
ATOM 1449 O O . ASP A 1 217 ? -41.570 -3.204 52.357 1.00 24.55 217 ASP A O 1
ATOM 1454 N N . ASN A 1 218 ? -41.604 -5.345 51.630 1.00 20.71 218 ASN A N 1
ATOM 1455 C CA . ASN A 1 218 ? -42.165 -5.024 50.341 1.00 22.48 218 ASN A CA 1
ATOM 1456 C C . ASN A 1 218 ? -43.673 -5.170 50.249 1.00 21.52 218 ASN A C 1
ATOM 1457 O O . ASN A 1 218 ? -44.205 -5.271 49.177 1.00 21.24 218 ASN A O 1
ATOM 1462 N N . ALA A 1 219 ? -44.345 -5.214 51.386 1.00 21.43 219 ALA A N 1
ATOM 1463 C CA . ALA A 1 219 ? -45.788 -5.338 51.394 1.00 23.38 219 ALA A CA 1
ATOM 1464 C C . ALA A 1 219 ? -46.475 -4.339 50.478 1.00 23.87 219 ALA A C 1
ATOM 1465 O O . ALA A 1 219 ? -47.446 -4.686 49.792 1.00 23.25 219 ALA A O 1
ATOM 1467 N N . ASP A 1 220 ? -46.016 -3.081 50.468 1.00 25.46 220 ASP A N 1
ATOM 1468 C CA . ASP A 1 220 ? -46.723 -2.096 49.656 1.00 22.97 220 ASP A CA 1
ATOM 1469 C C . ASP A 1 220 ? -46.507 -2.333 48.173 1.00 21.08 220 ASP A C 1
ATOM 1470 O O . ASP A 1 220 ? -47.340 -1.940 47.355 1.00 23.72 220 ASP A O 1
ATOM 1475 N N . VAL A 1 221 ? -45.363 -2.924 47.804 1.00 20.21 221 VAL A N 1
ATOM 1476 C CA . VAL A 1 221 ? -45.159 -3.324 46.422 1.00 18.81 221 VAL A CA 1
ATOM 1477 C C . VAL A 1 221 ? -46.316 -4.175 45.946 1.00 23.02 221 VAL A C 1
ATOM 1478 O O . VAL A 1 221 ? -46.794 -4.020 44.812 1.00 21.63 221 VAL A O 1
ATOM 1482 N N . LEU A 1 222 ? -46.776 -5.098 46.799 1.00 19.01 222 LEU A N 1
ATOM 1483 C CA . LEU A 1 222 ? -47.811 -6.028 46.404 1.00 19.34 222 LEU A CA 1
ATOM 1484 C C . LEU A 1 222 ? -49.206 -5.429 46.460 1.00 22.51 222 LEU A C 1
ATOM 1485 O O . LEU A 1 222 ? -50.156 -6.096 46.041 1.00 20.79 222 LEU A O 1
ATOM 1490 N N . LYS A 1 223 ? -49.321 -4.207 46.971 1.00 21.03 223 LYS A N 1
ATOM 1491 C CA . LYS A 1 223 ? -50.598 -3.504 47.047 1.00 25.03 223 LYS A CA 1
ATOM 1492 C C . LYS A 1 223 ? -50.738 -2.337 46.060 1.00 22.54 223 LYS A C 1
ATOM 1493 O O . LYS A 1 223 ? -51.814 -1.815 45.889 1.00 20.73 223 LYS A O 1
ATOM 1499 N N . ALA A 1 224 ? -49.646 -1.934 45.427 1.00 19.30 224 ALA A N 1
ATOM 1500 C CA . ALA A 1 224 ? -49.680 -0.819 44.491 1.00 20.59 224 ALA A CA 1
ATOM 1501 C C . ALA A 1 224 ? -50.718 -1.024 43.396 1.00 19.28 224 ALA A C 1
ATOM 1502 O O . ALA A 1 224 ? -50.907 -2.125 42.887 1.00 19.64 224 ALA A O 1
ATOM 1504 N N . LYS A 1 225 ? -51.318 0.074 42.962 1.00 18.50 225 LYS A N 1
ATOM 1505 C CA . LYS A 1 225 ? -52.350 0.009 41.953 1.00 21.29 225 LYS A CA 1
ATOM 1506 C C . LYS A 1 225 ? -51.771 -0.653 40.712 1.00 18.87 225 LYS A C 1
ATOM 1507 O O . LYS A 1 225 ? -52.400 -1.514 40.138 1.00 23.34 225 LYS A O 1
ATOM 1513 N N . ILE A 1 226 ? -50.564 -0.267 40.324 1.00 18.76 226 ILE A N 1
ATOM 1514 C CA . ILE A 1 226 ? -49.858 -0.920 39.213 1.00 20.32 226 ILE A CA 1
ATOM 1515 C C . ILE A 1 226 ? -48.519 -1.459 39.696 1.00 20.32 226 ILE A C 1
ATOM 1516 O O . ILE A 1 226 ? -47.733 -0.721 40.297 1.00 19.32 226 ILE A O 1
ATOM 1521 N N . LEU A 1 227 ? -48.265 -2.737 39.426 1.00 17.32 227 LEU A N 1
ATOM 1522 C CA . LEU A 1 227 ? -46.959 -3.325 39.615 1.00 17.55 227 LEU A CA 1
ATOM 1523 C C . LEU A 1 227 ? -46.349 -3.502 38.238 1.00 19.69 227 LEU A C 1
ATOM 1524 O O . LEU A 1 227 ? -46.885 -4.257 37.406 1.00 19.75 227 LEU A O 1
ATOM 1529 N N . VAL A 1 228 ? -45.208 -2.856 38.017 1.00 19.74 228 VAL A N 1
ATOM 1530 C CA . VAL A 1 228 ? -44.467 -3.007 36.779 1.00 19.82 228 VAL A CA 1
ATOM 1531 C C . VAL A 1 228 ? -43.332 -3.961 37.163 1.00 18.56 228 VAL A C 1
ATOM 1532 O O . VAL A 1 228 ? -42.444 -3.583 37.898 1.00 18.75 228 VAL A O 1
ATOM 1536 N N . VAL A 1 229 ? -43.372 -5.185 36.648 1.00 16.57 229 VAL A N 1
ATOM 1537 C CA . VAL A 1 229 ? -42.410 -6.193 37.032 1.00 18.98 229 VAL A CA 1
ATOM 1538 C C . VAL A 1 229 ? -41.864 -6.942 35.818 1.00 17.54 229 VAL A C 1
ATOM 1539 O O . VAL A 1 229 ? -42.571 -7.176 34.881 1.00 18.00 229 VAL A O 1
ATOM 1543 N N . GLU A 1 230 ? -40.588 -7.274 35.828 1.00 18.31 230 GLU A N 1
ATOM 1544 C CA . GLU A 1 230 ? -40.032 -8.006 34.731 1.00 19.63 230 GLU A CA 1
ATOM 1545 C C . GLU A 1 230 ? -40.492 -9.463 34.727 1.00 21.47 230 GLU A C 1
ATOM 1546 O O . GLU A 1 230 ? -40.733 -10.045 35.763 1.00 21.32 230 GLU A O 1
ATOM 1552 N N . SER A 1 231 ? -40.656 -10.014 33.548 1.00 19.11 231 SER A N 1
ATOM 1553 C CA . SER A 1 231 ? -40.908 -11.419 33.403 1.00 22.19 231 SER A CA 1
ATOM 1554 C C . SER A 1 231 ? -40.045 -11.694 32.191 1.00 19.55 231 SER A C 1
ATOM 1555 O O . SER A 1 231 ? -40.528 -11.685 31.092 1.00 20.51 231 SER A O 1
ATOM 1558 N N . THR A 1 232 ? -38.751 -11.887 32.409 1.00 18.65 232 THR A N 1
ATOM 1559 C CA . THR A 1 232 ? -37.849 -12.053 31.301 1.00 18.20 232 THR A CA 1
ATOM 1560 C C . THR A 1 232 ? -38.184 -13.302 30.500 1.00 22.56 232 THR A C 1
ATOM 1561 O O . THR A 1 232 ? -38.007 -13.307 29.276 1.00 21.36 232 THR A O 1
ATOM 1565 N N . PHE A 1 233 ? -38.660 -14.366 31.148 1.00 22.03 233 PHE A N 1
ATOM 1566 C CA . PHE A 1 233 ? -39.077 -15.566 30.444 1.00 22.05 233 PHE A CA 1
ATOM 1567 C C . PHE A 1 233 ? -40.520 -15.849 30.788 1.00 22.85 233 PHE A C 1
ATOM 1568 O O . PHE A 1 233 ? -40.948 -15.582 31.912 1.00 23.10 233 PHE A O 1
ATOM 1576 N N . VAL A 1 234 ? -41.278 -16.326 29.796 1.00 24.37 234 VAL A N 1
ATOM 1577 C CA . VAL A 1 234 ? -42.726 -16.428 29.940 1.00 25.84 234 VAL A CA 1
ATOM 1578 C C . VAL A 1 234 ? -43.277 -17.801 29.591 1.00 24.94 234 VAL A C 1
ATOM 1579 O O . VAL A 1 234 ? -44.497 -18.002 29.660 1.00 26.11 234 VAL A O 1
ATOM 1583 N N . ASP A 1 235 ? -42.450 -18.755 29.199 1.00 28.00 235 ASP A N 1
ATOM 1584 C CA . ASP A 1 235 ? -42.977 -20.075 28.868 1.00 27.23 235 ASP A CA 1
ATOM 1585 C C . ASP A 1 235 ? -41.964 -21.153 29.220 1.00 27.58 235 ASP A C 1
ATOM 1586 O O . ASP A 1 235 ? -40.899 -20.877 29.767 1.00 28.56 235 ASP A O 1
ATOM 1591 N N . ASP A 1 236 ? -42.336 -22.417 28.961 1.00 32.41 236 ASP A N 1
ATOM 1592 C CA . ASP A 1 236 ? -41.558 -23.537 29.484 1.00 47.95 236 ASP A CA 1
ATOM 1593 C C . ASP A 1 236 ? -40.356 -23.889 28.619 1.00 40.89 236 ASP A C 1
ATOM 1594 O O . ASP A 1 236 ? -39.648 -24.849 28.922 1.00 42.78 236 ASP A O 1
ATOM 1599 N N . SER A 1 237 ? -40.094 -23.135 27.562 1.00 38.37 237 SER A N 1
ATOM 1600 C CA . SER A 1 237 ? -38.862 -23.325 26.802 1.00 58.29 237 SER A CA 1
ATOM 1601 C C . SER A 1 237 ? -37.617 -23.024 27.631 1.00 48.67 237 SER A C 1
ATOM 1602 O O . SER A 1 237 ? -36.511 -23.397 27.224 1.00 42.92 237 SER A O 1
ATOM 1605 N N . VAL A 1 238 ? -37.776 -22.346 28.771 1.00 32.49 238 VAL A N 1
ATOM 1606 C CA . VAL A 1 238 ? -36.695 -22.011 29.681 1.00 26.48 238 VAL A CA 1
ATOM 1607 C C . VAL A 1 238 ? -37.186 -22.282 31.096 1.00 28.21 238 VAL A C 1
ATOM 1608 O O . VAL A 1 238 ? -38.321 -21.955 31.429 1.00 28.65 238 VAL A O 1
ATOM 1612 N N . THR A 1 239 ? -36.335 -22.857 31.946 1.00 29.94 239 THR A N 1
ATOM 1613 C CA . THR A 1 239 ? -36.815 -23.158 33.290 1.00 22.58 239 THR A CA 1
ATOM 1614 C C . THR A 1 239 ? -36.777 -21.914 34.178 1.00 22.27 239 THR A C 1
ATOM 1615 O O . THR A 1 239 ? -36.047 -20.931 33.949 1.00 23.27 239 THR A O 1
ATOM 1619 N N . ILE A 1 240 ? -37.595 -21.966 35.234 1.00 21.46 240 ILE A N 1
ATOM 1620 C CA . ILE A 1 240 ? -37.503 -20.985 36.313 1.00 22.82 240 ILE A CA 1
ATOM 1621 C C . ILE A 1 240 ? -36.052 -20.842 36.781 1.00 20.75 240 ILE A C 1
ATOM 1622 O O . ILE A 1 240 ? -35.541 -19.722 36.984 1.00 24.21 240 ILE A O 1
ATOM 1627 N N . GLU A 1 241 ? -35.394 -21.968 36.984 1.00 21.43 241 GLU A N 1
ATOM 1628 C CA . GLU A 1 241 ? -34.015 -21.947 37.476 1.00 21.13 241 GLU A CA 1
ATOM 1629 C C . GLU A 1 241 ? -33.109 -21.189 36.522 1.00 23.15 241 GLU A C 1
ATOM 1630 O O . GLU A 1 241 ? -32.243 -20.424 36.960 1.00 24.13 241 GLU A O 1
ATOM 1636 N N . HIS A 1 242 ? -33.319 -21.353 35.218 1.00 22.88 242 HIS A N 1
ATOM 1637 C CA . HIS A 1 242 ? -32.509 -20.606 34.252 1.00 23.52 242 HIS A CA 1
ATOM 1638 C C . HIS A 1 242 ? -32.733 -19.103 34.394 1.00 22.27 242 HIS A C 1
ATOM 1639 O O . HIS A 1 242 ? -31.775 -18.304 34.353 1.00 22.12 242 HIS A O 1
ATOM 1646 N N . ALA A 1 243 ? -33.997 -18.679 34.579 1.00 18.98 243 ALA A N 1
ATOM 1647 C CA . ALA A 1 243 ? -34.257 -17.251 34.779 1.00 20.51 243 ALA A CA 1
ATOM 1648 C C . ALA A 1 243 ? -33.509 -16.712 35.993 1.00 22.89 243 ALA A C 1
ATOM 1649 O O . ALA A 1 243 ? -32.897 -15.629 35.940 1.00 20.58 243 ALA A O 1
ATOM 1651 N N . ARG A 1 244 ? -33.551 -17.461 37.074 1.00 21.67 244 ARG A N 1
ATOM 1652 C CA . ARG A 1 244 ? -32.893 -17.086 38.299 1.00 22.95 244 ARG A CA 1
ATOM 1653 C C . ARG A 1 244 ? -31.375 -17.028 38.210 1.00 24.12 244 ARG A C 1
ATOM 1654 O O . ARG A 1 244 ? -30.765 -16.251 38.902 1.00 22.59 244 ARG A O 1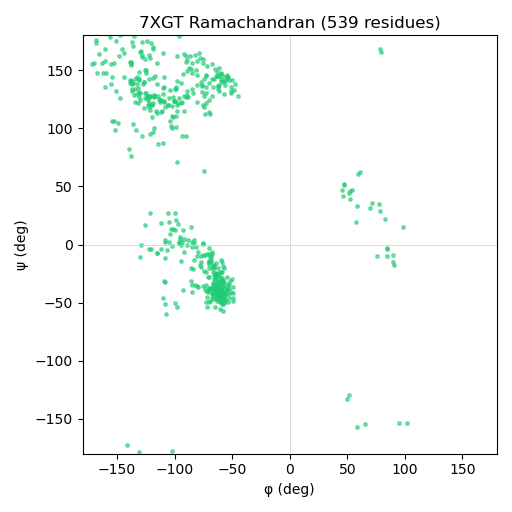
ATOM 1662 N N . GLU A 1 245 ? -30.774 -17.899 37.408 1.00 25.33 245 GLU A N 1
ATOM 1663 C CA . GLU A 1 245 ? -29.312 -17.909 37.311 1.00 22.64 245 GLU A CA 1
ATOM 1664 C C . GLU A 1 245 ? -28.767 -16.517 36.968 1.00 26.26 245 GLU A C 1
ATOM 1665 O O . GLU A 1 245 ? -27.661 -16.157 37.396 1.00 23.09 245 GLU A O 1
ATOM 1671 N N . TYR A 1 246 ? -29.515 -15.754 36.175 1.00 24.80 246 TYR A N 1
ATOM 1672 C CA . TYR A 1 246 ? -29.130 -14.434 35.715 1.00 26.49 246 TYR A CA 1
ATOM 1673 C C . TYR A 1 246 ? -29.845 -13.330 36.463 1.00 21.59 246 TYR A C 1
ATOM 1674 O O . TYR A 1 246 ? -29.787 -12.163 36.044 1.00 22.40 246 TYR A O 1
ATOM 1683 N N . GLY A 1 247 ? -30.487 -13.656 37.574 1.00 20.44 247 GLY A N 1
ATOM 1684 C CA . GLY A 1 247 ? -31.059 -12.624 38.412 1.00 19.56 247 GLY A CA 1
ATOM 1685 C C . GLY A 1 247 ? -32.371 -12.057 37.912 1.00 23.18 247 GLY A C 1
ATOM 1686 O O . GLY A 1 247 ? -32.695 -10.907 38.182 1.00 19.57 247 GLY A O 1
ATOM 1687 N N . HIS A 1 248 ? -33.138 -12.862 37.184 1.00 17.16 248 HIS A N 1
ATOM 1688 C CA . HIS A 1 248 ? -34.378 -12.499 36.534 1.00 15.10 248 HIS A CA 1
ATOM 1689 C C . HIS A 1 248 ? -35.535 -13.325 37.074 1.00 17.72 248 HIS A C 1
ATOM 1690 O O . HIS A 1 248 ? -35.356 -14.257 37.868 1.00 19.89 248 HIS A O 1
ATOM 1697 N N . THR A 1 249 ? -36.737 -12.899 36.674 1.00 18.18 249 THR A N 1
ATOM 1698 C CA . THR A 1 249 ? -38.001 -13.505 37.100 1.00 17.71 249 THR A CA 1
ATOM 1699 C C . THR A 1 249 ? -38.656 -14.256 35.947 1.00 19.51 249 THR A C 1
ATOM 1700 O O . THR A 1 249 ? -38.651 -13.794 34.805 1.00 18.76 249 THR A O 1
ATOM 1704 N N . HIS A 1 250 ? -39.156 -15.476 36.217 1.00 17.96 250 HIS A N 1
ATOM 1705 C CA . HIS A 1 250 ? -39.924 -16.212 35.234 1.00 19.27 250 HIS A CA 1
ATOM 1706 C C . HIS A 1 250 ? -41.404 -15.921 35.500 1.00 20.64 250 HIS A C 1
ATOM 1707 O O . HIS A 1 250 ? -41.830 -15.883 36.650 1.00 20.42 250 HIS A O 1
ATOM 1714 N N . LE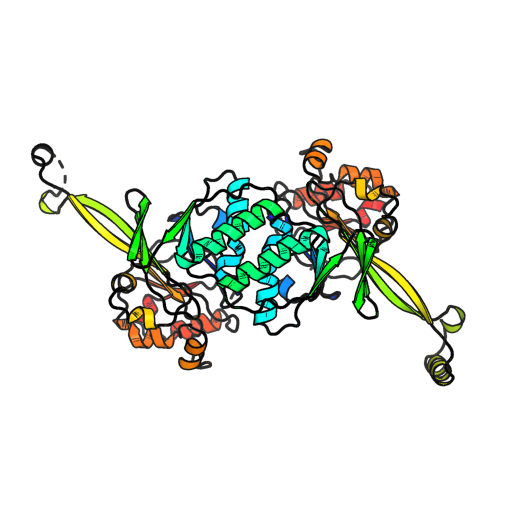U A 1 251 ? -42.183 -15.733 34.424 1.00 18.84 251 LEU A N 1
ATOM 1715 C CA . LEU A 1 251 ? -43.628 -15.530 34.585 1.00 21.15 251 LEU A CA 1
ATOM 1716 C C . LEU A 1 251 ? -44.236 -16.589 35.493 1.00 23.51 251 LEU A C 1
ATOM 1717 O O . LEU A 1 251 ? -45.178 -16.302 36.255 1.00 20.50 251 LEU A O 1
ATOM 1722 N N . PHE A 1 252 ? -43.730 -17.831 35.408 1.00 21.50 252 PHE A N 1
ATOM 1723 C CA . PHE A 1 252 ? -44.311 -18.914 36.191 1.00 21.04 252 PHE A CA 1
ATOM 1724 C C . PHE A 1 252 ? -44.213 -18.623 37.674 1.00 21.01 252 PHE A C 1
ATOM 1725 O O . PHE A 1 252 ? -45.098 -19.037 38.450 1.00 23.34 252 PHE A O 1
ATOM 1733 N N . GLU A 1 253 ? -43.146 -17.971 38.093 1.00 19.37 253 GLU A N 1
ATOM 1734 C CA . GLU A 1 253 ? -42.993 -17.629 39.506 1.00 20.92 253 GLU A CA 1
ATOM 1735 C C . GLU A 1 253 ? -44.040 -16.641 39.966 1.00 23.50 253 GLU A C 1
ATOM 1736 O O . GLU A 1 253 ? -44.457 -16.671 41.125 1.00 23.43 253 GLU A O 1
ATOM 1742 N N . ILE A 1 254 ? -44.419 -15.714 39.085 1.00 19.94 254 ILE A N 1
ATOM 1743 C CA . ILE A 1 254 ? -45.478 -14.752 39.390 1.00 19.12 254 ILE A CA 1
ATOM 1744 C C . ILE A 1 254 ? -46.812 -15.455 39.440 1.00 21.53 254 ILE A C 1
ATOM 1745 O O . ILE A 1 254 ? -47.573 -15.308 40.403 1.00 25.86 254 ILE A O 1
ATOM 1750 N N . LEU A 1 255 ? -47.108 -16.252 38.415 1.00 21.76 255 LEU A N 1
ATOM 1751 C CA . LEU A 1 255 ? -48.291 -17.122 38.425 1.00 21.56 255 LEU A CA 1
ATOM 1752 C C . LEU A 1 255 ? -48.396 -17.950 39.709 1.00 25.63 255 LEU A C 1
ATOM 1753 O O . LEU A 1 255 ? -49.469 -18.045 40.326 1.00 25.77 255 LEU A O 1
ATOM 1758 N N . ASN A 1 256 ? -47.305 -18.587 40.092 1.00 22.54 256 ASN A N 1
ATOM 1759 C CA . ASN A 1 256 ? -47.310 -19.491 41.232 1.00 23.22 256 ASN A CA 1
ATOM 1760 C C . ASN A 1 256 ? -47.499 -18.801 42.566 1.00 24.57 256 ASN A C 1
ATOM 1761 O O . ASN A 1 256 ? -47.676 -19.430 43.588 1.00 23.59 256 ASN A O 1
ATOM 1766 N N . GLN A 1 257 ? -47.416 -17.486 42.529 1.00 24.84 257 GLN A N 1
ATOM 1767 C CA . GLN A 1 257 ? -47.581 -16.667 43.719 1.00 22.52 257 GLN A CA 1
ATOM 1768 C C . GLN A 1 257 ? -48.651 -15.615 43.503 1.00 23.02 257 GLN A C 1
ATOM 1769 O O . GLN A 1 257 ? -48.671 -14.631 44.239 1.00 24.72 257 GLN A O 1
ATOM 1775 N N . CYS A 1 258 ? -49.492 -15.770 42.499 1.00 23.01 258 CYS A N 1
ATOM 1776 C CA . CYS A 1 258 ? -50.385 -14.681 42.118 1.00 22.73 258 CYS A CA 1
ATOM 1777 C C . CYS A 1 258 ? -51.336 -14.180 43.183 1.00 32.23 258 CYS A C 1
ATOM 1778 O O . CYS A 1 258 ? -51.728 -13.028 43.162 1.00 28.09 258 CYS A O 1
ATOM 1781 N N . ASP A 1 259 ? -51.746 -15.039 44.083 1.00 28.75 259 ASP A N 1
ATOM 1782 C CA . ASP A 1 259 ? -52.650 -14.598 45.144 1.00 33.60 259 ASP A CA 1
ATOM 1783 C C . ASP A 1 259 ? -51.964 -13.664 46.150 1.00 36.79 259 ASP A C 1
ATOM 1784 O O . ASP A 1 259 ? -52.668 -12.994 46.929 1.00 32.19 259 ASP A O 1
ATOM 1789 N N . LYS A 1 260 ? -50.643 -13.607 46.150 1.00 27.28 260 LYS A N 1
ATOM 1790 C CA . LYS A 1 260 ? -49.928 -12.687 47.018 1.00 28.94 260 LYS A CA 1
ATOM 1791 C C . LYS A 1 260 ? -49.977 -11.261 46.464 1.00 31.29 260 LYS A C 1
ATOM 1792 O O . LYS A 1 260 ? -49.713 -10.316 47.161 1.00 30.06 260 LYS A O 1
ATOM 1798 N N . LEU A 1 261 ? -50.268 -11.139 45.185 1.00 24.77 261 LEU A N 1
ATOM 1799 C CA . LEU A 1 261 ? -50.268 -9.836 44.503 1.00 24.90 261 LEU A CA 1
ATOM 1800 C C . LEU A 1 261 ? -51.675 -9.257 44.576 1.00 26.19 261 LEU A C 1
ATOM 1801 O O . LEU A 1 261 ? -52.616 -9.837 44.000 1.00 29.68 261 LEU A O 1
ATOM 1806 N N . GLU A 1 262 ? -51.835 -8.129 45.290 1.00 22.14 262 GLU A N 1
ATOM 1807 C CA . GLU A 1 262 ? -53.124 -7.465 45.402 1.00 22.19 262 GLU A CA 1
ATOM 1808 C C . GLU A 1 262 ? -53.223 -6.278 44.456 1.00 26.10 262 GLU A C 1
ATOM 1809 O O . GLU A 1 262 ? -54.158 -5.467 44.580 1.00 24.32 262 GLU A O 1
ATOM 1815 N N . ASN A 1 263 ? -52.290 -6.179 43.530 1.00 20.97 263 ASN A N 1
ATOM 1816 C CA . ASN A 1 263 ? -52.279 -5.074 42.601 1.00 21.82 263 ASN A CA 1
ATOM 1817 C C . ASN A 1 263 ? -53.464 -5.079 41.667 1.00 22.48 263 ASN A C 1
ATOM 1818 O O . ASN A 1 263 ? -53.895 -6.114 41.222 1.00 24.70 263 ASN A O 1
ATOM 1823 N N . LYS A 1 264 ? -53.982 -3.906 41.354 1.00 20.64 264 LYS A N 1
ATOM 1824 C CA . LYS A 1 264 ? -55.070 -3.812 40.401 1.00 20.26 264 LYS A CA 1
ATOM 1825 C C . LYS A 1 264 ? -54.607 -4.248 39.021 1.00 22.98 264 LYS A C 1
ATOM 1826 O O . LYS A 1 264 ? -55.358 -4.834 38.285 1.00 25.37 264 LYS A O 1
ATOM 1832 N N . ALA A 1 265 ? -53.372 -3.897 38.674 1.00 24.72 265 ALA A N 1
ATOM 1833 C CA . ALA A 1 265 ? -52.790 -4.200 37.376 1.00 25.82 265 ALA A CA 1
ATOM 1834 C C . ALA A 1 265 ? -51.355 -4.665 37.566 1.00 19.99 265 ALA A C 1
ATOM 1835 O O . ALA A 1 265 ? -50.625 -4.132 38.400 1.00 22.17 265 ALA A O 1
ATOM 1837 N N . ILE A 1 266 ? -50.977 -5.660 36.784 1.00 17.27 266 ILE A N 1
ATOM 1838 C CA . ILE A 1 266 ? -49.614 -6.158 36.697 1.00 18.27 266 ILE A CA 1
ATOM 1839 C C . ILE A 1 266 ? -49.163 -5.896 35.272 1.00 21.07 266 ILE A C 1
ATOM 1840 O O . ILE A 1 266 ? -49.712 -6.476 34.325 1.00 23.45 266 ILE A O 1
ATOM 1845 N N . LEU A 1 267 ? -48.163 -5.020 35.107 1.00 17.85 267 LEU A N 1
ATOM 1846 C CA . LEU A 1 267 ? -47.601 -4.719 33.801 1.00 17.98 267 LEU A CA 1
ATOM 1847 C C . LEU A 1 267 ? -46.291 -5.477 33.667 1.00 20.44 267 LEU A C 1
ATOM 1848 O O . LEU A 1 267 ? -45.313 -5.174 34.358 1.00 18.15 267 LEU A O 1
ATOM 1853 N N . LEU A 1 268 ? -46.293 -6.483 32.804 1.00 20.38 268 LEU A N 1
ATOM 1854 C CA . LEU A 1 268 ? -45.101 -7.250 32.538 1.00 18.57 268 LEU A CA 1
ATOM 1855 C C . LEU A 1 268 ? -44.202 -6.541 31.559 1.00 17.61 268 LEU A C 1
ATOM 1856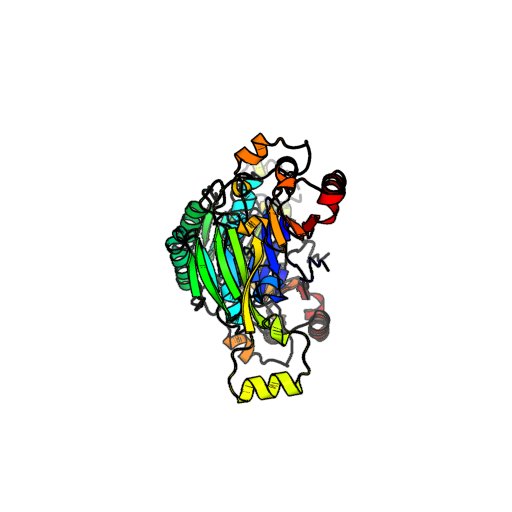 O O . LEU A 1 268 ? -44.653 -6.063 30.516 1.00 20.72 268 LEU A O 1
ATOM 1861 N N . ILE A 1 269 ? -42.914 -6.561 31.858 1.00 19.02 269 ILE A N 1
ATOM 1862 C CA . ILE A 1 269 ? -41.895 -5.953 31.018 1.00 18.39 269 ILE A CA 1
ATOM 1863 C C . ILE A 1 269 ? -40.686 -6.870 30.900 1.00 20.57 269 ILE A C 1
ATOM 1864 O O . ILE A 1 269 ? -40.590 -7.908 31.561 1.00 19.97 269 ILE A O 1
ATOM 1869 N N . HIS A 1 270 ? -39.747 -6.430 30.043 1.00 21.69 270 HIS A N 1
ATOM 1870 C CA . HIS A 1 270 ? -38.370 -6.953 29.971 1.00 20.77 270 HIS A CA 1
ATOM 1871 C C . HIS A 1 270 ? -38.351 -8.373 29.422 1.00 22.69 270 HIS A C 1
ATOM 1872 O O . HIS A 1 270 ? -37.488 -9.160 29.764 1.00 19.90 270 HIS A O 1
ATOM 1879 N N . PHE A 1 271 ? -39.281 -8.700 28.541 1.00 19.25 271 PHE A N 1
ATOM 1880 C CA . PHE A 1 271 ? -39.244 -10.011 27.902 1.00 20.63 271 PHE A CA 1
ATOM 1881 C C . PHE A 1 271 ? -37.950 -10.217 27.139 1.00 24.71 271 PHE A C 1
ATOM 1882 O O . PHE A 1 271 ? -37.445 -9.298 26.501 1.00 22.12 271 PHE A O 1
ATOM 1890 N N . SER A 1 272 ? -37.438 -11.459 27.180 1.00 21.17 272 SER A N 1
ATOM 1891 C CA . SER A 1 272 ? -36.255 -11.794 26.410 1.00 21.81 272 SER A CA 1
ATOM 1892 C C . SER A 1 272 ? -36.450 -11.439 24.938 1.00 27.68 272 SER A C 1
ATOM 1893 O O . SER A 1 272 ? -37.537 -11.599 24.383 1.00 25.41 272 SER A O 1
ATOM 1896 N N . ALA A 1 273 ? -35.372 -10.990 24.290 1.00 27.42 273 ALA A N 1
ATOM 1897 C CA . ALA A 1 273 ? -35.499 -10.631 22.886 1.00 34.25 273 ALA A CA 1
ATOM 1898 C C . ALA A 1 273 ? -35.760 -11.828 21.983 1.00 32.72 273 ALA A C 1
ATOM 1899 O O . ALA A 1 273 ? -36.076 -11.627 20.811 1.00 36.30 273 ALA A O 1
ATOM 1901 N N . ARG A 1 274 ? -35.715 -13.033 22.511 1.00 29.01 274 ARG A N 1
ATOM 1902 C CA . ARG A 1 274 ? -36.015 -14.215 21.724 1.00 38.24 274 ARG A CA 1
ATOM 1903 C C . ARG A 1 274 ? -37.497 -14.324 21.351 1.00 42.85 274 ARG A C 1
ATOM 1904 O O . ARG A 1 274 ? -37.849 -15.042 20.429 1.00 43.27 274 ARG A O 1
ATOM 1912 N N . TYR A 1 275 ? -38.359 -13.627 22.083 1.00 28.85 275 TYR A N 1
ATOM 1913 C CA . TYR A 1 275 ? -39.792 -13.726 21.925 1.00 26.56 275 TYR A CA 1
ATOM 1914 C C . TYR A 1 275 ? -40.336 -12.774 20.871 1.00 31.65 275 TYR A C 1
ATOM 1915 O O . TYR A 1 275 ? -39.796 -11.696 20.651 1.00 28.54 275 TYR A O 1
ATOM 1924 N N . THR A 1 276 ? -41.453 -13.172 20.263 1.00 33.22 276 THR A N 1
ATOM 1925 C CA . THR A 1 276 ? -42.308 -12.322 19.454 1.00 37.02 276 THR A CA 1
ATOM 1926 C C . THR A 1 276 ? -43.471 -11.844 20.314 1.00 31.76 276 THR A C 1
ATOM 1927 O O . THR A 1 276 ? -43.783 -12.436 21.352 1.00 34.52 276 THR A O 1
ATOM 1931 N N . ALA A 1 277 ? -44.133 -10.778 19.860 1.00 36.79 277 ALA A N 1
ATOM 1932 C CA . ALA A 1 277 ? -45.340 -10.316 20.537 1.00 36.05 277 ALA A CA 1
ATOM 1933 C C . ALA A 1 277 ? -46.380 -11.428 20.631 1.00 30.24 277 ALA A C 1
ATOM 1934 O O . ALA A 1 277 ? -47.067 -11.563 21.653 1.00 33.00 277 ALA A O 1
ATOM 1936 N N . GLU A 1 278 ? -46.537 -12.216 19.564 1.00 38.12 278 GLU A N 1
ATOM 1937 C CA . GLU A 1 278 ? -47.551 -13.262 19.584 1.00 43.57 278 GLU A CA 1
ATOM 1938 C C . GLU A 1 278 ? -47.260 -14.283 20.684 1.00 35.27 278 GLU A C 1
ATOM 1939 O O . GLU A 1 278 ? -48.177 -14.705 21.393 1.00 35.15 278 GLU A O 1
ATOM 1945 N N . GLU A 1 279 ? -45.986 -14.669 20.849 1.00 31.39 279 GLU A N 1
ATOM 1946 C CA . GLU A 1 279 ? -45.602 -15.608 21.897 1.00 31.52 279 GLU A CA 1
ATOM 1947 C C . GLU A 1 279 ? -45.885 -15.035 23.277 1.00 32.21 279 GLU A C 1
ATOM 1948 O O . GLU A 1 279 ? -46.299 -15.758 24.189 1.00 35.79 279 GLU A O 1
ATOM 1954 N N . ILE A 1 280 ? -45.701 -13.728 23.443 1.00 29.10 280 ILE A N 1
ATOM 1955 C CA . ILE A 1 280 ? -46.019 -13.102 24.716 1.00 25.00 280 ILE A CA 1
ATOM 1956 C C . ILE A 1 280 ? -47.516 -13.161 24.968 1.00 28.30 280 ILE A C 1
ATOM 1957 O O . ILE A 1 280 ? -47.965 -13.528 26.064 1.00 28.27 280 ILE A O 1
ATOM 1962 N N . ASP A 1 281 ? -48.315 -12.806 23.951 1.00 28.41 281 ASP A N 1
ATOM 1963 C CA . ASP A 1 281 ? -49.762 -12.824 24.110 1.00 35.90 281 ASP A CA 1
ATOM 1964 C C . ASP A 1 281 ? -50.255 -14.237 24.403 1.00 37.36 281 ASP A C 1
ATOM 1965 O O . ASP A 1 281 ? -51.175 -14.427 25.195 1.00 34.78 281 ASP A O 1
ATOM 1970 N N . ILE A 1 282 ? -49.644 -15.232 23.773 1.00 35.26 282 ILE A N 1
ATOM 1971 C CA . ILE A 1 282 ? -50.022 -16.631 24.008 1.00 39.52 282 ILE A CA 1
ATOM 1972 C C . ILE A 1 282 ? -49.790 -17.016 25.462 1.00 40.43 282 ILE A C 1
ATOM 1973 O O . ILE A 1 282 ? -50.631 -17.669 26.095 1.00 35.21 282 ILE A O 1
ATOM 1978 N N . ALA A 1 283 ? -48.616 -16.674 25.993 1.00 34.39 283 ALA A N 1
ATOM 1979 C CA . ALA A 1 283 ? -48.288 -17.015 27.373 1.00 32.46 283 ALA A CA 1
ATOM 1980 C C . ALA A 1 283 ? -49.268 -16.379 28.339 1.00 27.34 283 ALA A C 1
ATOM 1981 O O . ALA A 1 283 ? -49.752 -17.028 29.277 1.00 27.96 283 ALA A O 1
ATOM 1983 N N . ILE A 1 284 ? -49.580 -15.094 28.129 1.00 24.26 284 ILE A N 1
ATOM 1984 C CA . ILE A 1 284 ? -50.530 -14.411 29.002 1.00 26.31 284 ILE A CA 1
ATOM 1985 C C . ILE A 1 284 ? -51.920 -15.034 28.887 1.00 29.67 284 ILE A C 1
ATOM 1986 O O . ILE A 1 284 ? -52.633 -15.194 29.887 1.00 27.66 284 ILE A O 1
ATOM 1991 N N . ASN A 1 285 ? -52.308 -15.420 27.693 1.00 30.88 285 ASN A N 1
ATOM 1992 C CA . ASN A 1 285 ? -53.621 -15.999 27.486 1.00 36.98 285 ASN A CA 1
ATOM 1993 C C . ASN A 1 285 ? -53.802 -17.293 28.253 1.00 43.73 285 ASN A C 1
ATOM 1994 O O . ASN A 1 285 ? -54.914 -17.690 28.541 1.00 38.15 285 ASN A O 1
ATOM 1999 N N . LYS A 1 286 ? -52.705 -17.971 28.548 1.00 34.81 286 LYS A N 1
ATOM 2000 C CA . LYS A 1 286 ? -52.761 -19.222 29.289 1.00 37.91 286 LYS A CA 1
ATOM 2001 C C . LYS A 1 286 ? -52.992 -19.032 30.783 1.00 37.57 286 LYS A C 1
ATOM 2002 O O . LYS A 1 286 ? -53.315 -19.972 31.471 1.00 32.59 286 LYS A O 1
ATOM 2008 N N . LEU A 1 287 ? -52.811 -17.818 31.284 1.00 28.89 287 LEU A N 1
ATOM 2009 C CA . LEU A 1 287 ? -52.945 -17.568 32.710 1.00 28.01 287 LEU A CA 1
ATOM 2010 C C . LEU A 1 287 ? -54.402 -17.746 33.150 1.00 30.84 287 LEU A C 1
ATOM 2011 O O . LEU A 1 287 ? -55.330 -17.574 32.353 1.00 28.72 287 LEU A O 1
ATOM 2016 N N . PRO A 1 288 ? -54.629 -18.056 34.434 1.00 33.52 288 PRO A N 1
ATOM 2017 C CA . PRO A 1 288 ? -56.016 -18.195 34.903 1.00 41.44 288 PRO A CA 1
ATOM 2018 C C . PRO A 1 288 ? -56.752 -16.873 34.820 1.00 37.81 288 PRO A C 1
ATOM 2019 O O . PRO A 1 288 ? -56.160 -15.795 34.999 1.00 30.42 288 PRO A O 1
ATOM 2023 N N . PRO A 1 289 ? -58.058 -16.918 34.637 1.00 39.99 289 PRO A N 1
ATOM 2024 C CA . PRO A 1 289 ? -58.827 -15.686 34.395 1.00 42.83 289 PRO A CA 1
ATOM 2025 C C . PRO A 1 289 ? -58.648 -14.598 35.431 1.00 37.82 289 PRO A C 1
ATOM 2026 O O . PRO A 1 289 ? -58.620 -13.414 35.070 1.00 40.83 289 PRO A O 1
ATOM 2030 N N . SER A 1 290 ? -58.551 -14.950 36.717 1.00 38.38 290 SER A N 1
ATOM 2031 C CA . SER A 1 290 ? -58.465 -13.937 37.760 1.00 42.39 290 SER A CA 1
ATOM 2032 C C . SER A 1 290 ? -57.154 -13.171 37.679 1.00 51.97 290 SER A C 1
ATOM 2033 O O . SER A 1 290 ? -57.124 -11.949 37.868 1.00 62.67 290 SER A O 1
ATOM 2036 N N . PHE A 1 291 ? -56.064 -13.889 37.457 1.00 33.76 291 PHE A N 1
ATOM 2037 C CA . PHE A 1 291 ? -54.771 -13.277 37.222 1.00 29.41 291 PHE A CA 1
ATOM 2038 C C . PHE A 1 291 ? -54.702 -12.604 35.841 1.00 30.25 291 PHE A C 1
ATOM 2039 O O . PHE A 1 291 ? -54.361 -11.453 35.728 1.00 28.84 291 PHE A O 1
ATOM 2047 N N . ARG A 1 292 ? -55.182 -13.301 34.818 1.00 26.06 292 ARG A N 1
ATOM 2048 C CA . ARG A 1 292 ? -55.095 -12.837 33.441 1.00 28.15 292 ARG A CA 1
ATOM 2049 C C . ARG A 1 292 ? -55.780 -11.512 33.205 1.00 24.73 292 ARG A C 1
ATOM 2050 O O . ARG A 1 292 ? -55.270 -10.675 32.516 1.00 24.97 292 ARG A O 1
ATOM 2058 N N . SER A 1 293 ? -56.910 -11.284 33.854 1.00 26.66 293 SER A N 1
ATOM 2059 C CA . SER A 1 293 ? -57.648 -10.037 33.701 1.00 24.69 293 SER A CA 1
ATOM 2060 C C . SER A 1 293 ? -56.886 -8.776 34.169 1.00 28.67 293 SER A C 1
ATOM 2061 O O . SER A 1 293 ? -57.232 -7.692 33.776 1.00 30.08 293 SER A O 1
ATOM 2064 N N . ARG A 1 294 ? -55.946 -8.928 35.090 1.00 25.19 294 ARG A N 1
ATOM 2065 C CA . ARG A 1 294 ? -55.134 -7.849 35.584 1.00 22.70 294 ARG A CA 1
ATOM 2066 C C . ARG A 1 294 ? -53.761 -7.703 34.904 1.00 25.42 294 ARG A C 1
ATOM 2067 O O . ARG A 1 294 ? -53.024 -6.823 35.287 1.00 23.94 294 ARG A O 1
ATOM 2075 N N . VAL A 1 295 ? -53.440 -8.531 33.904 1.00 20.96 295 VAL A N 1
ATOM 2076 C CA . VAL A 1 295 ? -52.099 -8.542 33.318 1.00 21.79 295 VAL A CA 1
ATOM 2077 C C . VAL A 1 295 ? -52.119 -7.723 32.033 1.00 25.85 295 VAL A C 1
ATOM 2078 O O . VAL A 1 295 ? -53.060 -7.819 31.236 1.00 27.02 295 VAL A O 1
ATOM 2082 N N . HIS A 1 296 ? -51.117 -6.871 31.881 1.00 22.96 296 HIS A N 1
ATOM 2083 C CA . HIS A 1 296 ? -50.874 -6.106 30.683 1.00 22.36 296 HIS A CA 1
ATOM 2084 C C . HIS A 1 296 ? -49.421 -6.358 30.319 1.00 24.49 296 HIS A C 1
ATOM 2085 O O . HIS A 1 296 ? -48.623 -6.784 31.173 1.00 23.63 296 HIS A O 1
ATOM 2092 N N . ALA A 1 297 ? -49.058 -6.052 29.079 1.00 23.10 297 ALA A N 1
ATOM 2093 C CA . ALA A 1 297 ? -47.672 -6.242 28.662 1.00 23.53 297 ALA A CA 1
ATOM 2094 C C . ALA A 1 297 ? -47.205 -5.057 27.831 1.00 27.47 297 ALA A C 1
ATOM 2095 O O . ALA A 1 297 ? -47.959 -4.557 26.998 1.00 25.63 297 ALA A O 1
ATOM 2097 N N . LEU A 1 298 ? -45.954 -4.639 28.047 1.00 21.08 298 LEU A N 1
ATOM 2098 C CA . LEU A 1 298 ? -45.322 -3.570 27.267 1.00 19.68 298 LEU A CA 1
ATOM 2099 C C . LEU A 1 298 ? -44.640 -4.236 26.074 1.00 20.92 298 LEU A C 1
ATOM 2100 O O . LEU A 1 298 ? -43.525 -4.723 26.197 1.00 22.82 298 LEU A O 1
ATOM 2105 N N . LYS A 1 299 ? -45.339 -4.303 24.955 1.00 22.82 299 LYS A N 1
ATOM 2106 C CA . LYS A 1 299 ? -44.847 -5.012 23.785 1.00 24.98 299 LYS A CA 1
ATOM 2107 C C . LYS A 1 299 ? -44.130 -4.198 22.712 1.00 29.56 299 LYS A C 1
ATOM 2108 O O . LYS A 1 299 ? -43.799 -4.714 21.671 1.00 27.45 299 LYS A O 1
ATOM 2114 N N . GLU A 1 300 ? -43.893 -2.927 22.971 1.00 25.80 300 GLU A N 1
ATOM 2115 C CA . GLU A 1 300 ? -43.179 -2.097 22.006 1.00 25.79 300 GLU A CA 1
ATOM 2116 C C . GLU A 1 300 ? -41.875 -2.766 21.574 1.00 27.07 300 GLU A C 1
ATOM 2117 O O . GLU A 1 300 ? -41.067 -3.190 22.412 1.00 25.35 300 GLU A O 1
ATOM 2123 N N . GLY A 1 301 ? -41.661 -2.834 20.254 1.00 26.60 301 GLY A N 1
ATOM 2124 C CA . GLY A 1 301 ? -40.462 -3.427 19.716 1.00 30.72 301 GLY A CA 1
ATOM 2125 C C . GLY A 1 301 ? -40.488 -4.931 19.550 1.00 33.96 301 GLY A C 1
ATOM 2126 O O . GLY A 1 301 ? -39.509 -5.494 19.031 1.00 33.15 301 GLY A O 1
ATOM 2127 N N . PHE A 1 302 ? -41.556 -5.602 19.977 1.00 27.25 302 PHE A N 1
ATOM 2128 C CA . PHE A 1 302 ? -41.712 -7.056 19.787 1.00 27.89 302 PHE A CA 1
ATOM 2129 C C . PHE A 1 302 ? -42.641 -7.417 18.634 1.00 40.01 302 PHE A C 1
ATOM 2130 O O . PHE A 1 302 ? -43.406 -6.574 18.184 1.00 48.47 302 PHE A O 1
ATOM 2138 N N . PRO B 1 28 ? -34.800 0.835 0.928 1.00 75.22 28 PRO B N 1
ATOM 2139 C CA . PRO B 1 28 ? -33.594 1.233 1.670 1.00 81.27 28 PRO B CA 1
ATOM 2140 C C . PRO B 1 28 ? -32.603 2.079 0.862 1.00 71.15 28 PRO B C 1
ATOM 2141 O O . PRO B 1 28 ? -32.502 1.957 -0.358 1.00 80.35 28 PRO B O 1
ATOM 2145 N N . LEU B 1 29 ? -31.870 2.935 1.569 1.00 62.94 29 LEU B N 1
ATOM 2146 C CA . LEU B 1 29 ? -30.964 3.885 0.938 1.00 49.29 29 LEU B CA 1
ATOM 2147 C C . LEU B 1 29 ? -29.689 3.200 0.469 1.00 54.38 29 LEU B C 1
ATOM 2148 O O . LEU B 1 29 ? -29.049 2.468 1.231 1.00 38.45 29 LEU B O 1
ATOM 2153 N N . THR B 1 30 ? -29.311 3.461 -0.781 1.00 39.12 30 THR B N 1
ATOM 2154 C CA . THR B 1 30 ? -28.114 2.872 -1.377 1.00 35.79 30 THR B CA 1
ATOM 2155 C C . THR B 1 30 ? -27.332 3.950 -2.107 1.00 42.29 30 THR B C 1
ATOM 2156 O O . THR B 1 30 ? -27.914 4.737 -2.863 1.00 44.07 30 THR B O 1
ATOM 2160 N N . VAL B 1 31 ? -26.018 3.982 -1.894 1.00 36.38 31 VAL B N 1
ATOM 2161 C CA . VAL B 1 31 ? -25.159 5.002 -2.483 1.00 35.33 31 VAL B CA 1
ATOM 2162 C C . VAL B 1 31 ? -23.957 4.316 -3.121 1.00 38.59 31 VAL B C 1
ATOM 2163 O O . VAL B 1 31 ? -23.201 3.618 -2.437 1.00 43.33 31 VAL B O 1
ATOM 2167 N N . GLU B 1 32 ? -23.776 4.524 -4.423 1.00 40.26 32 GLU B N 1
ATOM 2168 C CA . GLU B 1 32 ? -22.666 3.935 -5.169 1.00 39.85 32 GLU B CA 1
ATOM 2169 C C . GLU B 1 32 ? -22.505 2.453 -4.841 1.00 35.12 32 GLU B C 1
ATOM 2170 O O . GLU B 1 32 ? -21.394 1.946 -4.678 1.00 36.60 32 GLU B O 1
ATOM 2176 N N . GLY B 1 33 ? -23.630 1.747 -4.745 1.00 41.40 33 GLY B N 1
ATOM 2177 C CA . GLY B 1 33 ? -23.636 0.344 -4.436 1.00 38.78 33 GLY B CA 1
ATOM 2178 C C . GLY B 1 33 ? -23.692 -0.002 -2.957 1.00 51.93 33 GLY B C 1
ATOM 2179 O O . GLY B 1 33 ? -23.989 -1.150 -2.617 1.00 39.54 33 GLY B O 1
ATOM 2180 N N . TYR B 1 34 ? -23.420 0.953 -2.065 1.00 34.56 34 TYR B N 1
ATOM 2181 C CA . TYR B 1 34 ? -23.376 0.650 -0.639 1.00 32.83 34 TYR B CA 1
ATOM 2182 C C . TYR B 1 34 ? -24.728 0.912 0.008 1.00 35.78 34 TYR B C 1
ATOM 2183 O O . TYR B 1 34 ? -25.217 2.050 -0.045 1.00 36.80 34 TYR B O 1
ATOM 2192 N N . PRO B 1 35 ? -25.347 -0.075 0.646 1.00 35.84 35 PRO B N 1
ATOM 2193 C CA . PRO B 1 35 ? -26.439 0.230 1.573 1.00 39.65 35 PRO B CA 1
ATOM 2194 C C . PRO B 1 35 ? -25.939 1.162 2.665 1.00 35.91 35 PRO B C 1
ATOM 2195 O O . PRO B 1 35 ? -24.798 1.066 3.113 1.00 29.52 35 PRO B O 1
ATOM 2199 N N . VAL B 1 36 ? -26.816 2.058 3.112 1.00 32.70 36 VAL B N 1
ATOM 2200 C CA . VAL B 1 36 ? -26.471 2.993 4.184 1.00 34.00 36 VAL B CA 1
ATOM 2201 C C . VAL B 1 36 ? -27.638 3.035 5.150 1.00 36.31 36 VAL B C 1
ATOM 2202 O O . VAL B 1 36 ? -28.788 3.202 4.735 1.00 36.56 36 VAL B O 1
ATOM 2206 N N . GLU B 1 37 ? -27.351 2.846 6.422 1.00 29.94 37 GLU B N 1
ATOM 2207 C CA . GLU B 1 37 ? -28.348 2.766 7.478 1.00 31.92 37 GLU B CA 1
ATOM 2208 C C . GLU B 1 37 ? -28.013 3.812 8.528 1.00 30.56 37 GLU B C 1
ATOM 2209 O O . GLU B 1 37 ? -26.988 4.490 8.439 1.00 27.41 37 GLU B O 1
ATOM 2215 N N . GLY B 1 38 ? -28.892 3.941 9.520 1.00 28.10 38 GLY B N 1
ATOM 2216 C CA . GLY B 1 38 ? -28.627 4.808 10.646 1.00 43.21 38 GLY B CA 1
ATOM 2217 C C . GLY B 1 38 ? -29.357 6.131 10.573 1.00 32.75 38 GLY B C 1
ATOM 2218 O O . GLY B 1 38 ? -30.396 6.244 9.921 1.00 32.41 38 GLY B O 1
ATOM 2219 N N . ILE B 1 39 ? -28.794 7.151 11.217 1.00 28.59 39 ILE B N 1
ATOM 2220 C CA . ILE B 1 39 ? -29.528 8.381 11.468 1.00 28.10 39 ILE B CA 1
ATOM 2221 C C . ILE B 1 39 ? -28.540 9.482 11.801 1.00 28.75 39 ILE B C 1
ATOM 2222 O O . ILE B 1 39 ? -27.480 9.233 12.383 1.00 28.59 39 ILE B O 1
ATOM 2227 N N . SER B 1 40 ? -28.883 10.703 11.422 1.00 28.15 40 SER B N 1
ATOM 2228 C CA . SER B 1 40 ? -28.064 11.847 11.812 1.00 26.46 40 SER B CA 1
ATOM 2229 C C . SER B 1 40 ? -28.987 13.059 11.877 1.00 30.72 40 SER B C 1
ATOM 2230 O O . SER B 1 40 ? -29.297 13.664 10.843 1.00 29.75 40 SER B O 1
ATOM 2233 N N . ILE B 1 41 ? -29.419 13.392 13.082 1.00 30.59 41 ILE B N 1
ATOM 2234 C CA . ILE B 1 41 ? -30.266 14.546 13.314 1.00 31.65 41 ILE B CA 1
ATOM 2235 C C . ILE B 1 41 ? -29.324 15.480 14.053 1.00 31.69 41 ILE B C 1
ATOM 2236 O O . ILE B 1 41 ? -28.773 15.098 15.064 1.00 30.49 41 ILE B O 1
ATOM 2241 N N . GLY B 1 42 ? -29.220 16.727 13.619 1.00 32.20 42 GLY B N 1
ATOM 2242 C CA . GLY B 1 42 ? -28.211 17.607 14.154 1.00 36.24 42 GLY B CA 1
ATOM 2243 C C . GLY B 1 42 ? -28.212 17.803 15.643 1.00 49.88 42 GLY B C 1
ATOM 2244 O O . GLY B 1 42 ? -27.145 17.760 16.247 1.00 52.87 42 GLY B O 1
ATOM 2245 N N . GLY B 1 43 ? -29.329 18.047 16.272 1.00 35.16 43 GLY B N 1
ATOM 2246 C CA . GLY B 1 43 ? -29.198 18.105 17.698 1.00 50.39 43 GLY B CA 1
ATOM 2247 C C . GLY B 1 43 ? -28.984 16.776 18.421 1.00 51.42 43 GLY B C 1
ATOM 2248 O O . GLY B 1 43 ? -28.060 16.627 19.207 1.00 48.37 43 GLY B O 1
ATOM 2249 N N . GLN B 1 44 ? -29.841 15.818 18.078 1.00 40.08 44 GLN B N 1
ATOM 2250 C CA . GLN B 1 44 ? -29.990 14.534 18.756 1.00 33.14 44 GLN B CA 1
ATOM 2251 C C . GLN B 1 44 ? -29.051 13.344 18.749 1.00 25.58 44 GLN B C 1
ATOM 2252 O O . GLN B 1 44 ? -28.650 12.892 19.786 1.00 29.99 44 GLN B O 1
ATOM 2258 N N . GLU B 1 45 ? -28.692 12.863 17.573 1.00 30.77 45 GLU B N 1
ATOM 2259 C CA . GLU B 1 45 ? -27.804 11.721 17.453 1.00 24.57 45 GLU B CA 1
ATOM 2260 C C . GLU B 1 45 ? -27.307 11.540 16.045 1.00 25.78 45 GLU B C 1
ATOM 2261 O O . GLU B 1 45 ? -27.999 11.788 15.090 1.00 23.71 45 GLU B O 1
ATOM 2267 N N . THR B 1 46 ? -26.095 11.039 15.953 1.00 24.09 46 THR B N 1
ATOM 2268 C CA . THR B 1 46 ? -25.484 10.722 14.672 1.00 21.95 46 THR B CA 1
ATOM 2269 C C . THR B 1 46 ? -24.833 9.334 14.763 1.00 21.55 46 THR B C 1
ATOM 2270 O O . THR B 1 46 ? -23.961 9.118 15.607 1.00 22.97 46 THR B O 1
ATOM 2274 N N . CYS B 1 47 ? -25.265 8.445 13.879 1.00 21.61 47 CYS B N 1
ATOM 2275 C CA . CYS B 1 47 ? -24.690 7.118 13.696 1.00 21.99 47 CYS B CA 1
ATOM 2276 C C . CYS B 1 47 ? -24.960 6.722 12.241 1.00 22.32 47 CYS B C 1
ATOM 2277 O O . CYS B 1 47 ? -26.068 6.386 11.920 1.00 24.45 47 CYS B O 1
ATOM 2280 N N . VAL B 1 48 ? -23.945 6.737 11.384 1.00 23.32 48 VAL B N 1
ATOM 2281 C CA . VAL B 1 48 ? -24.138 6.428 9.962 1.00 22.10 48 VAL B CA 1
ATOM 2282 C C . VAL B 1 48 ? -23.494 5.064 9.710 1.00 24.78 48 VAL B C 1
ATOM 2283 O O . VAL B 1 48 ? -22.312 4.858 10.031 1.00 25.76 48 VAL B O 1
ATOM 2287 N N . ILE B 1 49 ? -24.290 4.122 9.200 1.00 25.86 49 ILE B N 1
ATOM 2288 C CA . ILE B 1 49 ? -23.942 2.703 9.189 1.00 27.91 49 ILE B CA 1
ATOM 2289 C C . ILE B 1 49 ? -23.771 2.226 7.753 1.00 26.58 49 ILE B C 1
ATOM 2290 O O . ILE B 1 49 ? -24.656 2.411 6.906 1.00 27.26 49 ILE B O 1
ATOM 2295 N N . PHE B 1 50 ? -22.623 1.597 7.485 1.00 27.26 50 PHE B N 1
ATOM 2296 C CA . PHE B 1 50 ? -22.336 0.940 6.210 1.00 24.14 50 PHE B CA 1
ATOM 2297 C C . PHE B 1 50 ? -22.220 -0.542 6.502 1.00 31.16 50 PHE B C 1
ATOM 2298 O O . PHE B 1 50 ? -21.114 -1.044 6.744 1.00 26.18 50 PHE B O 1
ATOM 2306 N N . PRO B 1 51 ? -23.331 -1.283 6.502 1.00 30.31 51 PRO B N 1
ATOM 2307 C CA . PRO B 1 51 ? -23.294 -2.667 6.991 1.00 31.71 51 PRO B CA 1
ATOM 2308 C C . PRO B 1 51 ? -22.439 -3.587 6.140 1.00 29.42 51 PRO B C 1
ATOM 2309 O O . PRO B 1 51 ? -21.890 -4.544 6.691 1.00 30.88 51 PRO B O 1
ATOM 2313 N N . THR B 1 52 ? -22.229 -3.290 4.859 1.00 30.95 52 THR B N 1
ATOM 2314 C CA . THR B 1 52 ? -21.391 -4.162 4.034 1.00 30.74 52 THR B CA 1
ATOM 2315 C C . THR B 1 52 ? -19.901 -3.958 4.298 1.00 32.19 52 THR B C 1
ATOM 2316 O O . THR B 1 52 ? -19.101 -4.768 3.836 1.00 34.27 52 THR B O 1
ATOM 2320 N N . LEU B 1 53 ? -19.516 -2.928 5.060 1.00 30.34 53 LEU B N 1
ATOM 2321 C CA . LEU B 1 53 ? -18.152 -2.724 5.544 1.00 32.44 53 LEU B CA 1
ATOM 2322 C C . LEU B 1 53 ? -18.013 -3.068 7.025 1.00 31.60 53 LEU B C 1
ATOM 2323 O O . LEU B 1 53 ? -16.934 -2.894 7.605 1.00 29.04 53 LEU B O 1
ATOM 2328 N N . SER B 1 54 ? -19.092 -3.540 7.649 1.00 28.74 54 SER B N 1
ATOM 2329 C CA . SER B 1 54 ? -19.138 -3.749 9.092 1.00 29.50 54 SER B CA 1
ATOM 2330 C C . SER B 1 54 ? -18.690 -2.493 9.833 1.00 28.10 54 SER B C 1
ATOM 2331 O O . SER B 1 54 ? -17.918 -2.562 10.794 1.00 28.64 54 SER B O 1
ATOM 2334 N N . ALA B 1 55 ? -19.185 -1.334 9.384 1.00 26.65 55 ALA B N 1
ATOM 2335 C CA . ALA B 1 55 ? -18.698 -0.042 9.850 1.00 24.17 55 ALA B CA 1
ATOM 2336 C C . ALA B 1 55 ? -19.829 0.843 10.342 1.00 26.71 55 ALA B C 1
ATOM 2337 O O . ALA B 1 55 ? -20.885 0.937 9.703 1.00 25.47 55 ALA B O 1
ATOM 2339 N N . ALA B 1 56 ? -19.579 1.528 11.456 1.00 23.33 56 ALA B N 1
ATOM 2340 C CA . ALA B 1 56 ? -20.472 2.576 11.958 1.00 22.66 56 ALA B CA 1
ATOM 2341 C C . ALA B 1 56 ? -19.650 3.844 12.123 1.00 23.90 56 ALA B C 1
ATOM 2342 O O . ALA B 1 56 ? -18.557 3.805 12.703 1.00 24.47 56 ALA B O 1
ATOM 2344 N N . PHE B 1 57 ? -20.137 4.967 11.589 1.00 23.10 57 PHE B N 1
ATOM 2345 C CA . PHE B 1 57 ? -19.458 6.260 11.713 1.00 23.24 57 PHE B CA 1
ATOM 2346 C C . PHE B 1 57 ? -20.217 7.038 12.774 1.00 23.91 57 PHE B C 1
ATOM 2347 O O . PHE B 1 57 ? -21.337 7.443 12.545 1.00 24.82 57 PHE B O 1
ATOM 2355 N N . ASP B 1 58 ? -19.637 7.059 13.972 1.00 21.77 58 ASP B N 1
ATOM 2356 C CA . ASP B 1 58 ? -20.183 7.645 15.212 1.00 23.73 58 ASP B CA 1
ATOM 2357 C C . ASP B 1 58 ? -21.215 6.645 15.804 1.00 31.35 58 ASP B C 1
ATOM 2358 O O . ASP B 1 58 ? -21.636 5.763 15.083 1.00 22.48 58 ASP B O 1
ATOM 2363 N N . ILE B 1 59 ? -21.644 6.792 17.067 1.00 19.71 59 ILE B N 1
ATOM 2364 C CA . ILE B 1 59 ? -22.510 5.782 17.657 1.00 17.70 59 ILE B CA 1
ATOM 2365 C C . ILE B 1 59 ? -23.876 6.253 18.129 1.00 24.19 59 ILE B C 1
ATOM 2366 O O . ILE B 1 59 ? -24.673 5.464 18.583 1.00 22.94 59 ILE B O 1
ATOM 2371 N N . GLY B 1 60 ? -24.128 7.545 18.030 1.00 22.20 60 GLY B N 1
ATOM 2372 C CA . GLY B 1 60 ? -25.459 8.057 18.366 1.00 22.87 60 GLY B CA 1
ATOM 2373 C C . GLY B 1 60 ? -25.916 7.591 19.732 1.00 23.37 60 GLY B C 1
ATOM 2374 O O . GLY B 1 60 ? -25.159 7.613 20.701 1.00 21.30 60 GLY B O 1
ATOM 2375 N N . ARG B 1 61 ? -27.119 7.053 19.785 1.00 21.21 61 ARG B N 1
ATOM 2376 C CA . ARG B 1 61 ? -27.690 6.506 21.007 1.00 21.95 61 ARG B CA 1
ATOM 2377 C C . ARG B 1 61 ? -27.656 4.974 20.911 1.00 25.30 61 ARG B C 1
ATOM 2378 O O . ARG B 1 61 ? -28.488 4.288 21.463 1.00 26.31 61 ARG B O 1
ATOM 2386 N N . CYS B 1 62 ? -26.705 4.465 20.144 1.00 23.75 62 CYS B N 1
ATOM 2387 C CA . CYS B 1 62 ? -26.590 3.039 19.887 1.00 23.35 62 CYS B CA 1
ATOM 2388 C C . CYS B 1 62 ? -27.796 2.379 19.219 1.00 23.96 62 CYS B C 1
ATOM 2389 O O . CYS B 1 62 ? -28.442 1.563 19.813 1.00 23.99 62 CYS B O 1
ATOM 2392 N N . PRO B 1 63 ? -28.144 2.821 18.007 1.00 23.63 63 PRO B N 1
ATOM 2393 C CA . PRO B 1 63 ? -29.217 2.122 17.287 1.00 28.10 63 PRO B CA 1
ATOM 2394 C C . PRO B 1 63 ? -28.884 0.637 17.197 1.00 29.38 63 PRO B C 1
ATOM 2395 O O . PRO B 1 63 ? -27.725 0.242 17.078 1.00 23.48 63 PRO B O 1
ATOM 2399 N N . GLN B 1 64 ? -29.916 -0.202 17.289 1.00 24.33 64 GLN B N 1
ATOM 2400 C CA . GLN B 1 64 ? -29.645 -1.637 17.331 1.00 26.39 64 GLN B CA 1
ATOM 2401 C C . GLN B 1 64 ? -28.926 -2.108 16.073 1.00 22.88 64 GLN B C 1
ATOM 2402 O O . GLN B 1 64 ? -28.077 -3.002 16.148 1.00 26.86 64 GLN B O 1
ATOM 2408 N N . ARG B 1 65 ? -29.199 -1.491 14.921 1.00 26.81 65 ARG B N 1
ATOM 2409 C CA . ARG B 1 65 ? -28.492 -1.837 13.700 1.00 30.10 65 ARG B CA 1
ATOM 2410 C C . ARG B 1 65 ? -26.994 -1.613 13.800 1.00 34.01 65 ARG B C 1
ATOM 2411 O O . ARG B 1 65 ? -26.248 -2.216 13.026 1.00 30.98 65 ARG B O 1
ATOM 2419 N N . ALA B 1 66 ? -26.539 -0.723 14.700 1.00 24.31 66 ALA B N 1
ATOM 2420 C CA . ALA B 1 66 ? -25.113 -0.512 14.819 1.00 22.43 66 ALA B CA 1
ATOM 2421 C C . ALA B 1 66 ? -24.410 -1.650 15.519 1.00 25.64 66 ALA B C 1
ATOM 2422 O O . ALA B 1 66 ? -23.197 -1.801 15.348 1.00 26.13 66 ALA B O 1
ATOM 2424 N N . VAL B 1 67 ? -25.133 -2.432 16.324 1.00 22.58 67 VAL B N 1
ATOM 2425 C CA . VAL B 1 67 ? -24.471 -3.398 17.194 1.00 24.62 67 VAL B CA 1
ATOM 2426 C C . VAL B 1 67 ? -23.753 -4.443 16.366 1.00 26.42 67 VAL B C 1
ATOM 2427 O O . VAL B 1 67 ? -22.743 -4.996 16.805 1.00 27.72 67 VAL B O 1
ATOM 2431 N N . SER B 1 68 ? -24.244 -4.718 15.164 1.00 27.89 68 SER B N 1
ATOM 2432 C CA . SER B 1 68 ? -23.655 -5.783 14.370 1.00 35.27 68 SER B CA 1
ATOM 2433 C C . SER B 1 68 ? -22.451 -5.305 13.568 1.00 30.94 68 SER B C 1
ATOM 2434 O O . SER B 1 68 ? -21.867 -6.092 12.832 1.00 30.55 68 SER B O 1
ATOM 2437 N N . GLN B 1 69 ? -22.055 -4.048 13.702 1.00 23.95 69 GLN B N 1
ATOM 2438 C CA . GLN B 1 69 ? -20.854 -3.536 13.037 1.00 25.52 69 GLN B CA 1
ATOM 2439 C C . GLN B 1 69 ? -19.644 -3.740 13.951 1.00 26.67 69 GLN B C 1
ATOM 2440 O O . GLN B 1 69 ? -19.695 -3.370 15.131 1.00 25.51 69 GLN B O 1
ATOM 2446 N N . GLU B 1 70 ? -18.539 -4.283 13.386 1.00 26.42 70 GLU B N 1
ATOM 2447 C CA . GLU B 1 70 ? -17.332 -4.534 14.162 1.00 22.67 70 GLU B CA 1
ATOM 2448 C C . GLU B 1 70 ? -16.419 -3.330 14.290 1.00 27.26 70 GLU B C 1
ATOM 2449 O O . GLU B 1 70 ? -15.590 -3.290 15.216 1.00 25.90 70 GLU B O 1
ATOM 2455 N N . PHE B 1 71 ? -16.538 -2.357 13.394 1.00 24.64 71 PHE B N 1
ATOM 2456 C CA . PHE B 1 71 ? -15.685 -1.177 13.399 1.00 21.31 71 PHE B CA 1
ATOM 2457 C C . PHE B 1 71 ? -16.509 0.074 13.644 1.00 21.56 71 PHE B C 1
ATOM 2458 O O . PHE B 1 71 ? -17.493 0.310 12.938 1.00 26.48 71 PHE B O 1
ATOM 2466 N N . LEU B 1 72 ? -16.086 0.857 14.626 1.00 24.64 72 LEU B N 1
ATOM 2467 C CA . LEU B 1 72 ? -16.724 2.111 15.016 1.00 19.94 72 LEU B CA 1
ATOM 2468 C C . LEU B 1 72 ? -15.709 3.248 14.949 1.00 22.56 72 LEU B C 1
ATOM 2469 O O . LEU B 1 72 ? -14.658 3.191 15.602 1.00 24.98 72 LEU B O 1
ATOM 2474 N N . PHE B 1 73 ? -16.044 4.290 14.186 1.00 22.02 73 PHE B N 1
ATOM 2475 C CA . PHE B 1 73 ? -15.176 5.448 13.982 1.00 21.40 73 PHE B CA 1
ATOM 2476 C C . PHE B 1 73 ? -15.824 6.638 14.684 1.00 26.24 73 PHE B C 1
ATOM 2477 O O . PHE B 1 73 ? -16.911 7.087 14.299 1.00 27.02 73 PHE B O 1
ATOM 2485 N N . ILE B 1 74 ? -15.157 7.142 15.720 1.00 21.78 74 ILE B N 1
ATOM 2486 C CA . ILE B 1 74 ? -15.650 8.261 16.506 1.00 21.41 74 ILE B CA 1
ATOM 2487 C C . ILE B 1 74 ? -14.995 9.551 16.030 1.00 22.96 74 ILE B C 1
ATOM 2488 O O . ILE B 1 74 ? -13.776 9.713 16.136 1.00 23.56 74 ILE B O 1
ATOM 2493 N N . SER B 1 75 ? -15.807 10.503 15.569 1.00 24.27 75 SER B N 1
ATOM 2494 C CA . SER B 1 75 ? -15.259 11.772 15.098 1.00 23.62 75 SER B CA 1
ATOM 2495 C C . SER B 1 75 ? -14.985 12.746 16.248 1.00 30.98 75 SER B C 1
ATOM 2496 O O . SER B 1 75 ? -14.015 13.511 16.187 1.00 30.22 75 SER B O 1
ATOM 2499 N N . HIS B 1 76 ? -15.808 12.754 17.291 1.00 26.63 76 HIS B N 1
ATOM 2500 C CA . HIS B 1 76 ? -15.568 13.673 18.399 1.00 28.81 76 HIS B CA 1
ATOM 2501 C C . HIS B 1 76 ? -16.456 13.282 19.561 1.00 27.66 76 HIS B C 1
ATOM 2502 O O . HIS B 1 76 ? -17.293 12.378 19.458 1.00 26.83 76 HIS B O 1
ATOM 2509 N N . ALA B 1 77 ? -16.287 13.986 20.677 1.00 27.19 77 ALA B N 1
ATOM 2510 C CA . ALA B 1 77 ? -16.823 13.493 21.935 1.00 25.54 77 ALA B CA 1
ATOM 2511 C C . ALA B 1 77 ? -18.118 14.165 22.365 1.00 30.91 77 ALA B C 1
ATOM 2512 O O . ALA B 1 77 ? -18.547 13.958 23.507 1.00 31.76 77 ALA B O 1
ATOM 2514 N N . HIS B 1 78 ? -18.787 14.911 21.487 1.00 27.88 78 HIS B N 1
ATOM 2515 C CA . HIS B 1 78 ? -20.129 15.374 21.833 1.00 27.82 78 HIS B CA 1
ATOM 2516 C C . HIS B 1 78 ? -21.050 14.172 22.019 1.00 23.97 78 HIS B C 1
ATOM 2517 O O . HIS B 1 78 ? -20.929 13.161 21.319 1.00 23.95 78 HIS B O 1
ATOM 2524 N N . LEU B 1 79 ? -21.991 14.298 22.966 1.00 23.37 79 LEU B N 1
ATOM 2525 C CA . LEU B 1 79 ? -22.772 13.140 23.380 1.00 26.45 79 LEU B CA 1
ATOM 2526 C C . LEU B 1 79 ? -23.649 12.613 22.256 1.00 26.23 79 LEU B C 1
ATOM 2527 O O . LEU B 1 79 ? -23.997 11.432 22.252 1.00 23.25 79 LEU B O 1
ATOM 2532 N N . ASP B 1 80 ? -24.044 13.473 21.302 1.00 26.02 80 ASP B N 1
ATOM 2533 C CA . ASP B 1 80 ? -24.879 12.954 20.228 1.00 29.37 80 ASP B CA 1
ATOM 2534 C C . ASP B 1 80 ? -24.081 12.095 19.254 1.00 26.38 80 ASP B C 1
ATOM 2535 O O . ASP B 1 80 ? -24.681 11.403 18.429 1.00 21.08 80 ASP B O 1
ATOM 2540 N N . HIS B 1 81 ? -22.767 12.083 19.379 1.00 22.37 81 HIS B N 1
ATOM 2541 C CA . HIS B 1 81 ? -21.930 11.242 18.544 1.00 27.77 81 HIS B CA 1
ATOM 2542 C C . HIS B 1 81 ? -21.316 10.085 19.294 1.00 21.95 81 HIS B C 1
ATOM 2543 O O . HIS B 1 81 ? -21.109 9.020 18.708 1.00 22.84 81 HIS B O 1
ATOM 2550 N N . ILE B 1 82 ? -21.038 10.257 20.582 1.00 21.78 82 ILE B N 1
ATOM 2551 C CA . ILE B 1 82 ? -20.298 9.265 21.346 1.00 21.89 82 ILE B CA 1
ATOM 2552 C C . ILE B 1 82 ? -21.115 8.629 22.469 1.00 20.14 82 ILE B C 1
ATOM 2553 O O . ILE B 1 82 ? -20.660 7.638 23.068 1.00 21.37 82 ILE B O 1
ATOM 2558 N N . GLY B 1 83 ? -22.326 9.112 22.750 1.00 22.93 83 GLY B N 1
ATOM 2559 C CA . GLY B 1 83 ? -23.021 8.698 23.959 1.00 22.96 83 GLY B CA 1
ATOM 2560 C C . GLY B 1 83 ? -23.372 7.218 24.020 1.00 20.61 83 GLY B C 1
ATOM 2561 O O . GLY B 1 83 ? -23.357 6.623 25.098 1.00 23.12 83 GLY B O 1
ATOM 2562 N N . GLY B 1 84 ? -23.676 6.614 22.884 1.00 20.51 84 GLY B N 1
ATOM 2563 C CA . GLY B 1 84 ? -23.990 5.203 22.797 1.00 20.75 84 GLY B CA 1
ATOM 2564 C C . GLY B 1 84 ? -22.817 4.246 22.901 1.00 20.62 84 GLY B C 1
ATOM 2565 O O . GLY B 1 84 ? -22.995 3.004 22.838 1.00 20.07 84 GLY B O 1
ATOM 2566 N N . LEU B 1 85 ? -21.596 4.761 23.089 1.00 19.17 85 LEU B N 1
ATOM 2567 C CA . LEU B 1 85 ? -20.406 3.909 23.008 1.00 19.03 85 LEU B CA 1
ATOM 2568 C C . LEU B 1 85 ? -20.412 2.749 23.998 1.00 22.40 85 LEU B C 1
ATOM 2569 O O . LEU B 1 85 ? -20.191 1.587 23.573 1.00 20.03 85 LEU B O 1
ATOM 2574 N N . PRO B 1 86 ? -20.639 2.963 25.304 1.00 22.07 86 PRO B N 1
ATOM 2575 C CA . PRO B 1 86 ? -20.612 1.830 26.234 1.00 22.56 86 PRO B CA 1
ATOM 2576 C C . PRO B 1 86 ? -21.678 0.808 25.902 1.00 17.87 86 PRO B C 1
ATOM 2577 O O . PRO B 1 86 ? -21.419 -0.394 25.992 1.00 21.81 86 PRO B O 1
ATOM 2581 N N . MET B 1 87 ? -22.884 1.265 25.480 1.00 21.07 87 MET B N 1
ATOM 2582 C CA . MET B 1 87 ? -23.950 0.320 25.174 1.00 18.51 87 MET B CA 1
ATOM 2583 C C . MET B 1 87 ? -23.603 -0.536 23.960 1.00 18.78 87 MET B C 1
ATOM 2584 O O . MET B 1 87 ? -23.935 -1.720 23.917 1.00 19.94 87 MET B O 1
ATOM 2589 N N . TYR B 1 88 ? -22.954 0.054 22.963 1.00 20.21 88 TYR B N 1
ATOM 2590 C CA . TYR B 1 88 ? -22.508 -0.678 21.786 1.00 22.83 88 TYR B CA 1
ATOM 2591 C C . TYR B 1 88 ? -21.557 -1.815 22.155 1.00 22.99 88 TYR B C 1
ATOM 2592 O O . TYR B 1 88 ? -21.733 -2.969 21.736 1.00 20.93 88 TYR B O 1
ATOM 2601 N N . VAL B 1 89 ? -20.565 -1.508 22.975 1.00 20.51 89 VAL B N 1
ATOM 2602 C CA . VAL B 1 89 ? -19.623 -2.521 23.418 1.00 23.29 89 VAL B CA 1
ATOM 2603 C C . VAL B 1 89 ? -20.332 -3.576 24.272 1.00 23.08 89 VAL B C 1
ATOM 2604 O O . VAL B 1 89 ? -20.112 -4.796 24.105 1.00 24.77 89 VAL B O 1
ATOM 2608 N N . ALA B 1 90 ? -21.188 -3.127 25.200 1.00 21.91 90 ALA B N 1
ATOM 2609 C CA . ALA B 1 90 ? -21.859 -4.054 26.094 1.00 25.55 90 ALA B CA 1
ATOM 2610 C C . ALA B 1 90 ? -22.763 -4.995 25.319 1.00 24.12 90 ALA B C 1
ATOM 2611 O O . ALA B 1 90 ? -22.798 -6.205 25.603 1.00 29.16 90 ALA B O 1
ATOM 2613 N N . THR B 1 91 ? -23.503 -4.475 24.341 1.00 25.13 91 THR B N 1
ATOM 2614 C CA . THR B 1 91 ? -24.412 -5.338 23.595 1.00 30.79 91 THR B CA 1
ATOM 2615 C C . THR B 1 91 ? -23.664 -6.332 22.713 1.00 31.26 91 THR B C 1
ATOM 2616 O O . THR B 1 91 ? -24.065 -7.497 22.620 1.00 29.17 91 THR B O 1
ATOM 2620 N N . ARG B 1 92 ? -22.552 -5.933 22.115 1.00 25.96 92 ARG B N 1
ATOM 2621 C CA . ARG B 1 92 ? -21.785 -6.892 21.343 1.00 28.01 92 ARG B CA 1
ATOM 2622 C C . ARG B 1 92 ? -21.300 -7.991 22.300 1.00 35.33 92 ARG B C 1
ATOM 2623 O O . ARG B 1 92 ? -21.320 -9.150 21.956 1.00 33.17 92 ARG B O 1
ATOM 2631 N N . GLY B 1 93 ? -20.859 -7.623 23.496 1.00 27.76 93 GLY B N 1
ATOM 2632 C CA . GLY B 1 93 ? -20.470 -8.617 24.483 1.00 33.52 93 GLY B CA 1
ATOM 2633 C C . GLY B 1 93 ? -21.596 -9.572 24.824 1.00 38.66 93 GLY B C 1
ATOM 2634 O O . GLY B 1 93 ? -21.405 -10.790 24.872 1.00 33.97 93 GLY B O 1
ATOM 2635 N N . LEU B 1 94 ? -22.784 -9.033 25.100 1.00 42.31 94 LEU B N 1
ATOM 2636 C CA . LEU B 1 94 ? -23.906 -9.893 25.446 1.00 75.36 94 LEU B CA 1
ATOM 2637 C C . LEU B 1 94 ? -24.171 -10.924 24.358 1.00 63.39 94 LEU B C 1
ATOM 2638 O O . LEU B 1 94 ? -24.437 -12.095 24.655 1.00 41.65 94 LEU B O 1
ATOM 2643 N N . TYR B 1 95 ? -24.125 -10.509 23.096 1.00 53.85 95 TYR B N 1
ATOM 2644 C CA . TYR B 1 95 ? -24.452 -11.384 21.978 1.00 51.90 95 TYR B CA 1
ATOM 2645 C C . TYR B 1 95 ? -23.259 -12.216 21.513 1.00 44.82 95 TYR B C 1
ATOM 2646 O O . TYR B 1 95 ? -23.286 -12.780 20.411 1.00 36.72 95 TYR B O 1
ATOM 2655 N N . ARG B 1 96 ? -22.216 -12.296 22.327 1.00 37.73 96 ARG B N 1
ATOM 2656 C CA . ARG B 1 96 ? -21.017 -13.071 22.003 1.00 64.59 96 ARG B CA 1
ATOM 2657 C C . ARG B 1 96 ? -20.453 -12.701 20.630 1.00 67.84 96 ARG B C 1
ATOM 2658 O O . ARG B 1 96 ? -19.976 -13.547 19.880 1.00 46.85 96 ARG B O 1
ATOM 2666 N N . GLN B 1 97 ? -20.480 -11.414 20.301 1.00 36.22 97 GLN B N 1
ATOM 2667 C CA . GLN B 1 97 ? -19.874 -10.931 19.073 1.00 64.21 97 GLN B CA 1
ATOM 2668 C C . GLN B 1 97 ? -18.419 -10.581 19.339 1.00 33.25 97 GLN B C 1
ATOM 2669 O O . GLN B 1 97 ? -18.021 -10.309 20.475 1.00 36.51 97 GLN B O 1
ATOM 2675 N N . ARG B 1 98 ? -17.623 -10.551 18.297 1.00 29.36 98 ARG B N 1
ATOM 2676 C CA . ARG B 1 98 ? -16.235 -10.240 18.469 1.00 28.45 98 ARG B CA 1
ATOM 2677 C C . ARG B 1 98 ? -16.082 -8.834 19.020 1.00 27.44 98 ARG B C 1
ATOM 2678 O O . ARG B 1 98 ? -16.758 -7.935 18.584 1.00 28.76 98 ARG B O 1
ATOM 2686 N N . PRO B 1 99 ? -15.199 -8.658 20.003 1.00 30.67 99 PRO B N 1
ATOM 2687 C CA . PRO B 1 99 ? -14.961 -7.301 20.521 1.00 34.31 99 PRO B CA 1
ATOM 2688 C C . PRO B 1 99 ? -14.728 -6.325 19.388 1.00 32.72 99 PRO B C 1
ATOM 2689 O O . PRO B 1 99 ? -13.920 -6.592 18.482 1.00 26.30 99 PRO B O 1
ATOM 2693 N N . PRO B 1 100 ? -15.396 -5.169 19.427 1.00 27.45 100 PRO B N 1
ATOM 2694 C CA . PRO B 1 100 ? -15.278 -4.221 18.324 1.00 22.08 100 PRO B CA 1
ATOM 2695 C C . PRO B 1 100 ? -13.944 -3.514 18.392 1.00 26.93 100 PRO B C 1
ATOM 2696 O O . PRO B 1 100 ? -13.307 -3.436 19.443 1.00 27.53 100 PRO B O 1
ATOM 2700 N N . THR B 1 101 ? -13.543 -2.960 17.253 1.00 25.63 101 THR B N 1
ATOM 2701 C CA . THR B 1 101 ? -12.417 -2.039 17.159 1.00 25.35 101 THR B CA 1
ATOM 2702 C C . THR B 1 101 ? -12.932 -0.620 16.972 1.00 27.22 101 THR B C 1
ATOM 2703 O O . THR B 1 101 ? -13.703 -0.340 16.051 1.00 23.87 101 THR B O 1
ATOM 2707 N N . ILE B 1 102 ? -12.487 0.273 17.845 1.00 26.51 102 ILE B N 1
ATOM 2708 C CA . ILE B 1 102 ? -13.071 1.613 18.004 1.00 22.31 102 ILE B CA 1
ATOM 2709 C C . ILE B 1 102 ? -11.977 2.641 17.771 1.00 27.14 102 ILE B C 1
ATOM 2710 O O . ILE B 1 102 ? -10.992 2.689 18.522 1.00 24.21 102 ILE B O 1
ATOM 2715 N N . PHE B 1 103 ? -12.160 3.478 16.762 1.00 21.62 103 PHE B N 1
ATOM 2716 C CA . PHE B 1 103 ? -11.168 4.482 16.396 1.00 24.43 103 PHE B CA 1
ATOM 2717 C C . PHE B 1 103 ? -11.599 5.818 16.969 1.00 24.78 103 PHE B C 1
ATOM 2718 O O . PHE B 1 103 ? -12.765 6.194 16.866 1.00 23.66 103 PHE B O 1
ATOM 2726 N N . ILE B 1 104 ? -10.655 6.523 17.583 1.00 25.02 104 ILE B N 1
ATOM 2727 C CA . ILE B 1 104 ? -10.938 7.795 18.244 1.00 25.08 104 ILE B CA 1
ATOM 2728 C C . ILE B 1 104 ? -9.813 8.768 17.954 1.00 24.76 104 ILE B C 1
ATOM 2729 O O . ILE B 1 104 ? -8.675 8.364 17.693 1.00 25.29 104 ILE B O 1
ATOM 2734 N N . PRO B 1 105 ? -10.091 10.065 18.060 1.00 24.66 105 PRO B N 1
ATOM 2735 C CA . PRO B 1 105 ? -8.982 11.026 18.168 1.00 29.51 105 PRO B CA 1
ATOM 2736 C C . PRO B 1 105 ? -8.057 10.615 19.306 1.00 34.08 105 PRO B C 1
ATOM 2737 O O . PRO B 1 105 ? -8.512 10.170 20.357 1.00 28.21 105 PRO B O 1
ATOM 2741 N N . ALA B 1 106 ? -6.741 10.782 19.105 1.00 28.14 106 ALA B N 1
ATOM 2742 C CA . ALA B 1 106 ? -5.771 10.315 20.093 1.00 47.80 106 ALA B CA 1
ATOM 2743 C C . ALA B 1 106 ? -6.000 10.959 21.455 1.00 27.26 106 ALA B C 1
ATOM 2744 O O . ALA B 1 106 ? -5.807 10.301 22.488 1.00 31.70 106 ALA B O 1
ATOM 2746 N N . CYS B 1 107 ? -6.431 12.206 21.473 1.00 26.12 107 CYS B N 1
ATOM 2747 C CA . CYS B 1 107 ? -6.633 12.927 22.717 1.00 27.99 107 CYS B CA 1
ATOM 2748 C C . CYS B 1 107 ? -7.801 12.394 23.556 1.00 33.90 107 CYS B C 1
ATOM 2749 O O . CYS B 1 107 ? -7.929 12.752 24.708 1.00 32.06 107 CYS B O 1
ATOM 2752 N N . LEU B 1 108 ? -8.669 11.586 22.964 1.00 26.88 108 LEU B N 1
ATOM 2753 C CA . LEU B 1 108 ? -9.777 11.009 23.710 1.00 28.48 108 LEU B CA 1
ATOM 2754 C C . LEU B 1 108 ? -9.425 9.676 24.355 1.00 27.26 108 LEU B C 1
ATOM 2755 O O . LEU B 1 108 ? -10.267 9.082 25.054 1.00 24.39 108 LEU B O 1
ATOM 2760 N N . ARG B 1 109 ? -8.213 9.179 24.194 1.00 25.52 109 ARG B N 1
ATOM 2761 C CA . ARG B 1 109 ? -7.929 7.891 24.794 1.00 21.71 109 ARG B CA 1
ATOM 2762 C C . ARG B 1 109 ? -8.081 7.929 26.312 1.00 26.22 109 ARG B C 1
ATOM 2763 O O . ARG B 1 109 ? -8.639 7.032 26.903 1.00 27.46 109 ARG B O 1
ATOM 2771 N N . ASP B 1 110 ? -7.587 8.985 26.928 1.00 25.98 110 ASP B N 1
ATOM 2772 C CA . ASP B 1 110 ? -7.692 9.137 28.379 1.00 19.69 110 ASP B CA 1
ATOM 2773 C C . ASP B 1 110 ? -9.142 9.106 28.838 1.00 24.44 110 ASP B C 1
ATOM 2774 O O . ASP B 1 110 ? -9.505 8.257 29.667 1.00 24.01 110 ASP B O 1
ATOM 2779 N N . PRO B 1 111 ? -10.016 9.971 28.356 1.00 26.89 111 PRO B N 1
ATOM 2780 C CA . PRO B 1 111 ? -11.376 9.939 28.885 1.00 26.39 111 PRO B CA 1
ATOM 2781 C C . PRO B 1 111 ? -12.119 8.659 28.534 1.00 25.91 111 PRO B C 1
ATOM 2782 O O . PRO B 1 111 ? -12.943 8.220 29.344 1.00 22.17 111 PRO B O 1
ATOM 2786 N N . VAL B 1 112 ? -11.872 8.065 27.359 1.00 26.45 112 VAL B N 1
ATOM 2787 C CA . VAL B 1 112 ? -12.600 6.858 26.972 1.00 24.05 112 VAL B CA 1
ATOM 2788 C C . VAL B 1 112 ? -12.170 5.684 27.833 1.00 24.87 112 VAL B C 1
ATOM 2789 O O . VAL B 1 112 ? -13.001 4.884 28.257 1.00 22.44 112 VAL B O 1
ATOM 2793 N N . GLU B 1 113 ? -10.875 5.595 28.171 1.00 23.39 113 GLU B N 1
ATOM 2794 C CA . GLU B 1 113 ? -10.461 4.587 29.145 1.00 24.37 113 GLU B CA 1
ATOM 2795 C C . GLU B 1 113 ? -11.150 4.785 30.488 1.00 22.33 113 GLU B C 1
ATOM 2796 O O . GLU B 1 113 ? -11.601 3.819 31.112 1.00 24.50 113 GLU B O 1
ATOM 2802 N N . ARG B 1 114 ? -11.246 6.026 30.935 1.00 21.53 114 ARG B N 1
ATOM 2803 C CA . ARG B 1 114 ? -11.904 6.315 32.196 1.00 23.70 114 ARG B CA 1
ATOM 2804 C C . ARG B 1 114 ? -13.381 5.922 32.133 1.00 29.99 114 ARG B C 1
ATOM 2805 O O . ARG B 1 114 ? -13.927 5.380 33.071 1.00 23.51 114 ARG B O 1
ATOM 2813 N N . LEU B 1 115 ? -14.013 6.203 31.005 1.00 23.84 115 LEU B N 1
ATOM 2814 C CA . LEU B 1 115 ? -15.429 5.903 30.853 1.00 22.57 115 LEU B CA 1
ATOM 2815 C C . LEU B 1 115 ? -15.710 4.416 31.005 1.00 25.06 115 LEU B C 1
ATOM 2816 O O . LEU B 1 115 ? -16.637 4.010 31.725 1.00 23.32 115 LEU B O 1
ATOM 2821 N N . PHE B 1 116 ? -14.944 3.586 30.297 1.00 22.06 116 PHE B N 1
ATOM 2822 C CA . PHE B 1 116 ? -15.183 2.150 30.360 1.00 26.87 116 PHE B CA 1
ATOM 2823 C C . PHE B 1 116 ? -14.869 1.609 31.751 1.00 23.91 116 PHE B C 1
ATOM 2824 O O . PHE B 1 116 ? -15.603 0.764 32.260 1.00 23.52 116 PHE B O 1
ATOM 2832 N N . GLU B 1 117 ? -13.825 2.122 32.420 1.00 25.51 117 GLU B N 1
ATOM 2833 C CA . GLU B 1 117 ? -13.520 1.614 33.755 1.00 24.84 117 GLU B CA 1
ATOM 2834 C C . GLU B 1 117 ? -14.611 1.998 34.756 1.00 25.72 117 GLU B C 1
ATOM 2835 O O . GLU B 1 117 ? -14.943 1.214 35.668 1.00 25.89 117 GLU B O 1
ATOM 2841 N N . LEU B 1 118 ? -15.169 3.204 34.629 1.00 22.17 118 LEU B N 1
ATOM 2842 C CA . LEU B 1 118 ? -16.273 3.581 35.504 1.00 23.55 118 LEU B CA 1
ATOM 2843 C C . LEU B 1 118 ? -17.439 2.616 35.363 1.00 23.92 118 LEU B C 1
ATOM 2844 O O . LEU B 1 118 ? -18.004 2.154 36.363 1.00 26.22 118 LEU B O 1
ATOM 2849 N N . HIS B 1 119 ? -17.849 2.337 34.136 1.00 26.47 119 HIS B N 1
ATOM 2850 C CA . HIS B 1 119 ? -18.988 1.446 33.930 1.00 24.78 119 HIS B CA 1
ATOM 2851 C C . HIS B 1 119 ? -18.658 0.047 34.438 1.00 30.71 119 HIS B C 1
ATOM 2852 O O . HIS B 1 119 ? -19.481 -0.590 35.122 1.00 27.71 119 HIS B O 1
ATOM 2859 N N . ARG B 1 120 ? -17.435 -0.405 34.224 1.00 22.07 120 ARG B N 1
ATOM 2860 C CA . ARG B 1 120 ? -17.054 -1.704 34.745 1.00 22.06 120 ARG B CA 1
ATOM 2861 C C . ARG B 1 120 ? -17.142 -1.699 36.276 1.00 21.97 120 ARG B C 1
ATOM 2862 O O . ARG B 1 120 ? -17.550 -2.670 36.864 1.00 30.36 120 ARG B O 1
ATOM 2870 N N . SER B 1 121 ? -16.766 -0.604 36.919 1.00 26.62 121 SER B N 1
ATOM 2871 C CA . SER B 1 121 ? -16.766 -0.554 38.375 1.00 25.89 121 SER B CA 1
ATOM 2872 C C . SER B 1 121 ? -18.170 -0.653 38.957 1.00 35.46 121 SER B C 1
ATOM 2873 O O . SER B 1 121 ? -18.308 -0.964 40.139 1.00 35.62 121 SER B O 1
ATOM 2876 N N . MET B 1 122 ? -19.200 -0.416 38.148 1.00 29.97 122 MET B N 1
ATOM 2877 C CA . MET B 1 122 ? -20.599 -0.459 38.548 1.00 33.96 122 MET B CA 1
ATOM 2878 C C . MET B 1 122 ? -21.274 -1.770 38.160 1.00 42.64 122 MET B C 1
ATOM 2879 O O . MET B 1 122 ? -21.937 -2.404 38.988 1.00 55.29 122 MET B O 1
ATOM 2884 N N . ASP B 1 123 ? -21.127 -2.162 36.900 1.00 37.21 123 ASP B N 1
ATOM 2885 C CA . ASP B 1 123 ? -21.920 -3.218 36.292 1.00 46.25 123 ASP B CA 1
ATOM 2886 C C . ASP B 1 123 ? -21.176 -4.536 36.179 1.00 63.23 123 ASP B C 1
ATOM 2887 O O . ASP B 1 123 ? -21.740 -5.501 35.663 1.00 53.60 123 ASP B O 1
ATOM 2892 N N . GLN B 1 124 ? -19.917 -4.574 36.608 1.00 39.99 124 GLN B N 1
ATOM 2893 C CA . GLN B 1 124 ? -19.095 -5.778 36.705 1.00 57.16 124 GLN B CA 1
ATOM 2894 C C . GLN B 1 124 ? -18.945 -6.530 35.387 1.00 59.82 124 GLN B C 1
ATOM 2895 O O . GLN B 1 124 ? -18.524 -7.684 35.380 1.00 47.24 124 GLN B O 1
ATOM 2901 N N . SER B 1 125 ? -19.199 -5.881 34.263 1.00 33.88 125 SER B N 1
ATOM 2902 C CA . SER B 1 125 ? -19.049 -6.488 32.945 1.00 32.36 125 SER B CA 1
ATOM 2903 C C . SER B 1 125 ? -17.648 -6.244 32.364 1.00 28.85 125 SER B C 1
ATOM 2904 O O . SER B 1 125 ? -16.890 -5.380 32.817 1.00 31.28 125 SER B O 1
ATOM 2907 N N . GLU B 1 126 ? -17.315 -7.025 31.339 1.00 29.35 126 GLU B N 1
ATOM 2908 C CA . GLU B 1 126 ? -15.980 -6.969 30.755 1.00 30.64 126 GLU B CA 1
ATOM 2909 C C . GLU B 1 126 ? -15.807 -5.787 29.806 1.00 23.34 126 GLU B C 1
ATOM 2910 O O . GLU B 1 126 ? -14.722 -5.199 29.753 1.00 26.57 126 GLU B O 1
ATOM 2916 N N . LEU B 1 127 ? -16.851 -5.443 29.047 1.00 26.60 127 LEU B N 1
ATOM 2917 C CA . LEU B 1 127 ? -16.811 -4.350 28.056 1.00 22.98 127 LEU B CA 1
ATOM 2918 C C . LEU B 1 127 ? -15.557 -4.442 27.184 1.00 27.07 127 LEU B C 1
ATOM 2919 O O . LEU B 1 127 ? -14.802 -3.485 27.002 1.00 24.38 127 LEU B O 1
ATOM 2924 N N . SER B 1 128 ? -15.355 -5.627 26.613 1.00 23.17 128 SER B N 1
ATOM 2925 C CA . SER B 1 128 ? -14.169 -5.869 25.816 1.00 23.92 128 SER B CA 1
ATOM 2926 C C . SER B 1 128 ? -14.235 -5.155 24.476 1.00 23.84 128 SER B C 1
ATOM 2927 O O . SER B 1 128 ? -15.264 -5.175 23.777 1.00 25.14 128 SER B O 1
ATOM 2930 N N . HIS B 1 129 ? -13.113 -4.531 24.108 1.00 28.26 129 HIS B N 1
ATOM 2931 C CA . HIS B 1 129 ? -13.037 -3.768 22.869 1.00 23.71 129 HIS B CA 1
ATOM 2932 C C . HIS B 1 129 ? -11.568 -3.512 22.600 1.00 27.43 129 HIS B C 1
ATOM 2933 O O . HIS B 1 129 ? -10.743 -3.615 23.507 1.00 28.02 129 HIS B O 1
ATOM 2940 N N . ASN B 1 130 ? -11.260 -3.119 21.367 1.00 26.94 130 ASN B N 1
ATOM 2941 C CA . ASN B 1 130 ? -9.915 -2.707 21.004 1.00 29.85 130 ASN B CA 1
ATOM 2942 C C . ASN B 1 130 ? -9.995 -1.215 20.730 1.00 29.08 130 ASN B C 1
ATOM 2943 O O . ASN B 1 130 ? -10.600 -0.823 19.759 1.00 29.74 130 ASN B O 1
ATOM 2948 N N . LEU B 1 131 ? -9.347 -0.393 21.544 1.00 23.93 131 LEU B N 1
ATOM 2949 C CA . LEU B 1 131 ? -9.398 1.055 21.362 1.00 27.76 131 LEU B CA 1
ATOM 2950 C C . LEU B 1 131 ? -8.167 1.519 20.595 1.00 31.89 131 LEU B C 1
ATOM 2951 O O . LEU B 1 131 ? -7.034 1.280 21.021 1.00 27.85 131 LEU B O 1
ATOM 2956 N N . VAL B 1 132 ? -8.378 2.162 19.458 1.00 26.68 132 VAL B N 1
ATOM 2957 C CA . VAL B 1 132 ? -7.287 2.534 18.565 1.00 27.70 132 VAL B CA 1
ATOM 2958 C C . VAL B 1 132 ? -7.256 4.049 18.425 1.00 29.00 132 VAL B C 1
ATOM 2959 O O . VAL B 1 132 ? -7.980 4.625 17.609 1.00 28.26 132 VAL B O 1
ATOM 2963 N N . PRO B 1 133 ? -6.413 4.736 19.196 1.00 26.53 133 PRO B N 1
ATOM 2964 C CA . PRO B 1 133 ? -6.250 6.171 18.978 1.00 28.85 133 PRO B CA 1
ATOM 2965 C C . PRO B 1 133 ? -5.522 6.420 17.669 1.00 27.58 133 PRO B C 1
ATOM 2966 O O . PRO B 1 133 ? -4.597 5.696 17.303 1.00 29.33 133 PRO B O 1
ATOM 2970 N N . LEU B 1 134 ? -5.993 7.419 16.940 1.00 28.45 134 LEU B N 1
ATOM 2971 C CA . LEU B 1 134 ? -5.393 7.849 15.683 1.00 28.47 134 LEU B CA 1
ATOM 2972 C C . LEU B 1 134 ? -5.194 9.352 15.749 1.00 30.16 134 LEU B C 1
ATOM 2973 O O . LEU B 1 134 ? -6.109 10.089 16.139 1.00 28.90 134 LEU B O 1
ATOM 2978 N N . GLU B 1 135 ? -3.991 9.782 15.412 1.00 32.92 135 GLU B N 1
ATOM 2979 C CA . GLU B 1 135 ? -3.696 11.191 15.230 1.00 27.32 135 GLU B CA 1
ATOM 2980 C C . GLU B 1 135 ? -4.054 11.521 13.776 1.00 30.80 135 GLU B C 1
ATOM 2981 O O . GLU B 1 135 ? -4.159 10.631 12.944 1.00 31.09 135 GLU B O 1
ATOM 2987 N N . ILE B 1 136 ? -4.213 12.794 13.457 1.00 32.41 136 ILE B N 1
ATOM 2988 C CA . ILE B 1 136 ? -4.551 13.159 12.092 1.00 32.25 136 ILE B CA 1
ATOM 2989 C C . ILE B 1 136 ? -3.421 12.693 11.168 1.00 35.13 136 ILE B C 1
ATOM 2990 O O . ILE B 1 136 ? -2.271 12.899 11.477 1.00 37.16 136 ILE B O 1
ATOM 2995 N N . GLY B 1 137 ? -3.764 12.030 10.069 1.00 31.39 137 GLY B N 1
ATOM 2996 C CA . GLY B 1 137 ? -2.795 11.513 9.133 1.00 34.82 137 GLY B CA 1
ATOM 2997 C C . GLY B 1 137 ? -2.310 10.106 9.422 1.00 42.20 137 GLY B C 1
ATOM 2998 O O . GLY B 1 137 ? -1.647 9.521 8.597 1.00 42.40 137 GLY B O 1
ATOM 2999 N N . GLN B 1 138 ? -2.663 9.542 10.570 1.00 35.70 138 GLN B N 1
ATOM 3000 C CA . GLN B 1 138 ? -2.244 8.190 10.914 1.00 36.26 138 GLN B CA 1
ATOM 3001 C C . GLN B 1 138 ? -3.208 7.170 10.332 1.00 42.65 138 GLN B C 1
ATOM 3002 O O . GLN B 1 138 ? -4.391 7.449 10.143 1.00 38.83 138 GLN B O 1
ATOM 3008 N N . GLU B 1 139 ? -2.687 5.977 10.042 1.00 36.87 139 GLU B N 1
ATOM 3009 C CA . GLU B 1 139 ? -3.438 4.931 9.360 1.00 49.51 139 GLU B CA 1
ATOM 3010 C C . GLU B 1 139 ? -3.493 3.683 10.229 1.00 42.57 139 GLU B C 1
ATOM 3011 O O . GLU B 1 139 ? -2.672 3.496 11.128 1.00 36.88 139 GLU B O 1
ATOM 3017 N N . HIS B 1 140 ? -4.455 2.811 9.925 1.00 33.52 140 HIS B N 1
ATOM 3018 C CA . HIS B 1 140 ? -4.589 1.529 10.604 1.00 33.44 140 HIS B CA 1
ATOM 3019 C C . HIS B 1 140 ? -5.284 0.542 9.685 1.00 32.76 140 HIS B C 1
ATOM 3020 O O . HIS B 1 140 ? -6.180 0.914 8.923 1.00 30.69 140 HIS B O 1
ATOM 3027 N N . GLU B 1 141 ? -4.885 -0.728 9.754 1.00 28.71 141 GLU B N 1
ATOM 3028 C CA . GLU B 1 141 ? -5.480 -1.735 8.883 1.00 30.77 141 GLU B CA 1
ATOM 3029 C C . GLU B 1 141 ? -6.720 -2.339 9.531 1.00 33.28 141 GLU B C 1
ATOM 3030 O O . GLU B 1 141 ? -6.678 -2.800 10.672 1.00 39.61 141 GLU B O 1
ATOM 3036 N N . LEU B 1 142 ? -7.826 -2.318 8.810 1.00 34.34 142 LEU B N 1
ATOM 3037 C CA . LEU B 1 142 ? -9.046 -3.000 9.211 1.00 38.60 142 LEU B CA 1
ATOM 3038 C C . LEU B 1 142 ? -9.032 -4.456 8.780 1.00 39.18 142 LEU B C 1
ATOM 3039 O O . LEU B 1 142 ? -9.439 -5.346 9.536 1.00 35.86 142 LEU B O 1
ATOM 3044 N N . ARG B 1 143 ? -8.551 -4.710 7.570 1.00 42.54 143 ARG B N 1
ATOM 3045 C CA . ARG B 1 143 ? -8.499 -6.057 7.025 1.00 49.07 143 ARG B CA 1
ATOM 3046 C C . ARG B 1 143 ? -7.411 -6.060 5.965 1.00 52.62 143 ARG B C 1
ATOM 3047 O O . ARG B 1 143 ? -6.794 -5.026 5.687 1.00 34.85 143 ARG B O 1
ATOM 3055 N N . ARG B 1 144 ? -7.182 -7.230 5.361 1.00 57.53 144 ARG B N 1
ATOM 3056 C CA . ARG B 1 144 ? -6.157 -7.319 4.327 1.00 53.71 144 ARG B CA 1
ATOM 3057 C C . ARG B 1 144 ? -6.432 -6.339 3.191 1.00 50.65 144 ARG B C 1
ATOM 3058 O O . ARG B 1 144 ? -5.497 -5.813 2.582 1.00 45.01 144 ARG B O 1
ATOM 3066 N N . ASP B 1 145 ? -7.704 -6.072 2.899 1.00 38.83 145 ASP B N 1
ATOM 3067 C CA . ASP B 1 145 ? -8.082 -5.209 1.791 1.00 42.42 145 ASP B CA 1
ATOM 3068 C C . ASP B 1 145 ? -8.717 -3.888 2.229 1.00 44.29 145 ASP B C 1
ATOM 3069 O O . ASP B 1 145 ? -9.354 -3.226 1.413 1.00 33.56 145 ASP B O 1
ATOM 3074 N N . LEU B 1 146 ? -8.533 -3.468 3.479 1.00 34.09 146 LEU B N 1
ATOM 3075 C CA . LEU B 1 146 ? -9.249 -2.294 3.966 1.00 33.28 146 LEU B CA 1
ATOM 3076 C C . LEU B 1 146 ? -8.438 -1.579 5.033 1.00 33.78 146 LEU B C 1
ATOM 3077 O O . LEU B 1 146 ? -7.940 -2.211 5.968 1.00 31.13 146 LEU B O 1
ATOM 3082 N N . LYS B 1 147 ? -8.305 -0.274 4.904 1.00 26.93 147 LYS B N 1
ATOM 3083 C CA . LYS B 1 147 ? -7.575 0.503 5.880 1.00 28.16 147 LYS B CA 1
ATOM 3084 C C . LYS B 1 147 ? -8.226 1.863 6.084 1.00 28.92 147 LYS B C 1
ATOM 3085 O O . LYS B 1 147 ? -9.053 2.274 5.308 1.00 31.17 147 LYS B O 1
ATOM 3091 N N . VAL B 1 148 ? -7.854 2.527 7.159 1.00 27.39 148 VAL B N 1
ATOM 3092 C CA . VAL B 1 148 ? -8.434 3.820 7.515 1.00 24.41 148 VAL B CA 1
ATOM 3093 C C . VAL B 1 148 ? -7.324 4.803 7.819 1.00 28.81 148 VAL B C 1
ATOM 3094 O O . VAL B 1 148 ? -6.239 4.445 8.292 1.00 29.67 148 VAL B O 1
ATOM 3098 N N . LYS B 1 149 ? -7.620 6.055 7.508 1.00 25.57 149 LYS B N 1
ATOM 3099 C CA . LYS B 1 149 ? -6.739 7.173 7.743 1.00 26.05 149 LYS B CA 1
ATOM 3100 C C . LYS B 1 149 ? -7.548 8.342 8.308 1.00 29.65 149 LYS B C 1
ATOM 3101 O O . LYS B 1 149 ? -8.569 8.689 7.774 1.00 31.07 149 LYS B O 1
ATOM 3107 N N . ALA B 1 150 ? -7.072 8.957 9.372 1.00 28.33 150 ALA B N 1
ATOM 3108 C CA . ALA B 1 150 ? -7.749 10.085 9.977 1.00 27.12 150 ALA B CA 1
ATOM 3109 C C . ALA B 1 150 ? -7.356 11.373 9.274 1.00 34.42 150 ALA B C 1
ATOM 3110 O O . ALA B 1 150 ? -6.221 11.520 8.803 1.00 31.11 150 ALA B O 1
ATOM 3112 N N . PHE B 1 151 ? -8.294 12.312 9.212 1.00 27.51 151 PHE B N 1
ATOM 3113 C CA . PHE B 1 151 ? -8.026 13.598 8.578 1.00 32.15 151 PHE B CA 1
ATOM 3114 C C . PHE B 1 151 ? -8.612 14.751 9.381 1.00 37.78 151 PHE B C 1
ATOM 3115 O O . PHE B 1 151 ? -9.538 14.594 10.178 1.00 32.06 151 PHE B O 1
ATOM 3123 N N . LYS B 1 152 ? -8.013 15.908 9.212 1.00 37.45 152 LYS B N 1
ATOM 3124 C CA . LYS B 1 152 ? -8.421 17.036 9.988 1.00 38.68 152 LYS B CA 1
ATOM 3125 C C . LYS B 1 152 ? -9.751 17.640 9.610 1.00 33.70 152 LYS B C 1
ATOM 3126 O O . LYS B 1 152 ? -10.018 17.908 8.460 1.00 36.10 152 LYS B O 1
ATOM 3132 N N . THR B 1 153 ? -10.578 17.827 10.624 1.00 36.07 153 THR B N 1
ATOM 3133 C CA . THR B 1 153 ? -11.837 18.549 10.495 1.00 48.62 153 THR B CA 1
ATOM 3134 C C . THR B 1 153 ? -11.822 19.723 11.468 1.00 51.54 153 THR B C 1
ATOM 3135 O O . THR B 1 153 ? -11.029 19.757 12.413 1.00 42.01 153 THR B O 1
ATOM 3139 N N . TYR B 1 154 ? -12.725 20.673 11.248 1.00 63.72 154 TYR B N 1
ATOM 3140 C CA . TYR B 1 154 ? -12.694 21.979 11.915 1.00 56.89 154 TYR B CA 1
ATOM 3141 C C . TYR B 1 154 ? -13.955 22.157 12.745 1.00 35.55 154 TYR B C 1
ATOM 3142 O O . TYR B 1 154 ? -15.011 22.495 12.203 1.00 39.40 154 TYR B O 1
ATOM 3151 N N . HIS B 1 155 ? -13.858 21.935 14.058 1.00 39.45 155 HIS B N 1
ATOM 3152 C CA . HIS B 1 155 ? -15.063 21.872 14.876 1.00 45.03 155 HIS B CA 1
ATOM 3153 C C . HIS B 1 155 ? -14.801 22.438 16.265 1.00 49.06 155 HIS B C 1
ATOM 3154 O O . HIS B 1 155 ? -13.660 22.658 16.667 1.00 42.24 155 HIS B O 1
ATOM 3161 N N . ALA B 1 156 ? -15.897 22.657 17.004 1.00 58.12 156 ALA B N 1
ATOM 3162 C CA . ALA B 1 156 ? -15.840 23.387 18.268 1.00 64.92 156 ALA B CA 1
ATOM 3163 C C . ALA B 1 156 ? -15.015 22.675 19.334 1.00 53.54 156 ALA B C 1
ATOM 3164 O O . ALA B 1 156 ? -14.522 23.326 20.268 1.00 49.44 156 ALA B O 1
ATOM 3166 N N . ILE B 1 157 ? -14.894 21.352 19.251 1.00 47.54 157 ILE B N 1
ATOM 3167 C CA . ILE B 1 157 ? -14.065 20.576 20.176 1.00 44.01 157 ILE B CA 1
ATOM 3168 C C . ILE B 1 157 ? -13.146 19.712 19.318 1.00 42.75 157 ILE B C 1
ATOM 3169 O O . ILE B 1 157 ? -13.316 19.687 18.092 1.00 36.55 157 ILE B O 1
ATOM 3174 N N . PRO B 1 158 ? -12.193 18.981 19.903 1.00 38.12 158 PRO B N 1
ATOM 3175 C CA . PRO B 1 158 ? -11.309 18.133 19.089 1.00 47.65 158 PRO B CA 1
ATOM 3176 C C . PRO B 1 158 ? -12.101 17.140 18.260 1.00 50.97 158 PRO B C 1
ATOM 3177 O O . PRO B 1 158 ? -13.080 16.559 18.724 1.00 35.74 158 PRO B O 1
ATOM 3181 N N . SER B 1 159 ? -11.656 16.938 17.028 1.00 40.60 159 SER B N 1
ATOM 3182 C CA . SER B 1 159 ? -12.440 16.162 16.080 1.00 33.49 159 SER B CA 1
ATOM 3183 C C . SER B 1 159 ? -11.552 15.725 14.933 1.00 31.37 159 SER B C 1
ATOM 3184 O O . SER B 1 159 ? -10.520 16.338 14.650 1.00 28.73 159 SER B O 1
ATOM 3187 N N . GLN B 1 160 ? -11.968 14.646 14.272 1.00 25.31 160 GLN B N 1
ATOM 3188 C CA . GLN B 1 160 ? -11.321 14.262 13.025 1.00 26.73 160 GLN B CA 1
ATOM 3189 C C . GLN B 1 160 ? -12.322 13.462 12.220 1.00 34.89 160 GLN B C 1
ATOM 3190 O O . GLN B 1 160 ? -13.240 12.858 12.784 1.00 30.37 160 GLN B O 1
ATOM 3196 N N . GLY B 1 161 ? -12.130 13.467 10.899 1.00 28.50 161 GLY B N 1
ATOM 3197 C CA . GLY B 1 161 ? -12.830 12.557 10.022 1.00 34.60 161 GLY B CA 1
ATOM 3198 C C . GLY B 1 161 ? -11.990 11.334 9.703 1.00 37.19 161 GLY B C 1
ATOM 3199 O O . GLY B 1 161 ? -10.861 11.191 10.151 1.00 29.71 161 GLY B O 1
ATOM 3200 N N . TYR B 1 162 ? -12.567 10.446 8.904 1.00 27.40 162 TYR B N 1
ATOM 3201 C CA . TYR B 1 162 ? -11.929 9.186 8.533 1.00 24.47 162 TYR B CA 1
ATOM 3202 C C . TYR B 1 162 ? -12.136 8.935 7.052 1.00 28.89 162 TYR B C 1
ATOM 3203 O O . TYR B 1 162 ? -13.235 9.125 6.525 1.00 28.02 162 TYR B O 1
ATOM 3212 N N . VAL B 1 163 ? -11.089 8.463 6.396 1.00 25.98 163 VAL B N 1
ATOM 3213 C CA . VAL B 1 163 ? -11.185 7.926 5.043 1.00 24.07 163 VAL B CA 1
ATOM 3214 C C . VAL B 1 163 ? -10.897 6.433 5.122 1.00 26.65 163 VAL B C 1
ATOM 3215 O O . VAL B 1 163 ? -9.833 6.014 5.606 1.00 27.24 163 VAL B O 1
ATOM 3219 N N . ILE B 1 164 ? -11.837 5.645 4.661 1.00 27.72 164 ILE B N 1
ATOM 3220 C CA . ILE B 1 164 ? -11.639 4.212 4.472 1.00 32.11 164 ILE B CA 1
ATOM 3221 C C . ILE B 1 164 ? -11.150 3.980 3.048 1.00 32.47 164 ILE B C 1
ATOM 3222 O O . ILE B 1 164 ? -11.797 4.397 2.080 1.00 29.37 164 ILE B O 1
ATOM 3227 N N . TYR B 1 165 ? -10.047 3.256 2.919 1.00 27.47 165 TYR B N 1
ATOM 3228 C CA . TYR B 1 165 ? -9.469 2.925 1.626 1.00 39.20 165 TYR B CA 1
ATOM 3229 C C . TYR B 1 165 ? -9.642 1.440 1.364 1.00 35.27 165 TYR B C 1
ATOM 3230 O O . TYR B 1 165 ? -9.364 0.618 2.248 1.00 33.00 165 TYR B O 1
ATOM 3239 N N . THR B 1 166 ? -10.067 1.095 0.152 1.00 35.20 166 THR B N 1
ATOM 3240 C CA . THR B 1 166 ? -9.936 -0.285 -0.300 1.00 30.53 166 THR B CA 1
ATOM 3241 C C . THR B 1 166 ? -8.504 -0.521 -0.794 1.00 35.24 166 THR B C 1
ATOM 3242 O O . THR B 1 166 ? -7.846 0.380 -1.330 1.00 31.64 166 THR B O 1
ATOM 3246 N N . VAL B 1 167 ? -8.006 -1.728 -0.588 1.00 36.33 167 VAL B N 1
ATOM 3247 C CA . VAL B 1 167 ? -6.647 -2.109 -0.988 1.00 34.92 167 VAL B CA 1
ATOM 3248 C C . VAL B 1 167 ? -6.818 -3.460 -1.683 1.00 34.85 167 VAL B C 1
ATOM 3249 O O . VAL B 1 167 ? -6.988 -4.490 -1.022 1.00 35.14 167 VAL B O 1
ATOM 3253 N N . LYS B 1 168 ? -6.860 -3.430 -3.004 1.00 32.87 168 LYS B N 1
ATOM 3254 C CA . LYS B 1 168 ? -7.144 -4.626 -3.761 1.00 36.38 168 LYS B CA 1
ATOM 3255 C C . LYS B 1 168 ? -6.134 -4.982 -4.821 1.00 55.08 168 LYS B C 1
ATOM 3256 O O . LYS B 1 168 ? -5.462 -4.127 -5.357 1.00 36.63 168 LYS B O 1
ATOM 3262 N N . GLN B 1 169 ? -6.013 -6.273 -5.073 1.00 38.10 169 GLN B N 1
ATOM 3263 C CA . GLN B 1 169 ? -5.134 -6.731 -6.145 1.00 38.68 169 GLN B CA 1
ATOM 3264 C C . GLN B 1 169 ? -5.884 -6.670 -7.468 1.00 46.69 169 GLN B C 1
ATOM 3265 O O . GLN B 1 169 ? -7.021 -7.143 -7.581 1.00 42.43 169 GLN B O 1
ATOM 3271 N N . LYS B 1 170 ? -5.249 -6.066 -8.457 1.00 39.24 170 LYS B N 1
ATOM 3272 C CA . LYS B 1 170 ? -5.835 -5.918 -9.768 1.00 44.13 170 LYS B CA 1
ATOM 3273 C C . LYS B 1 170 ? -4.881 -6.457 -10.806 1.00 41.73 170 LYS B C 1
ATOM 3274 O O . LYS B 1 170 ? -3.688 -6.278 -10.692 1.00 35.08 170 LYS B O 1
ATOM 3280 N N . LEU B 1 171 ? -5.406 -7.143 -11.805 1.00 42.06 171 LEU B N 1
ATOM 3281 C CA . LEU B 1 171 ? -4.534 -7.647 -12.848 1.00 41.29 171 LEU B CA 1
ATOM 3282 C C . LEU B 1 171 ? -3.731 -6.519 -13.483 1.00 37.18 171 LEU B C 1
ATOM 3283 O O . LEU B 1 171 ? -4.257 -5.445 -13.777 1.00 41.15 171 LEU B O 1
ATOM 3288 N N . LYS B 1 172 ? -2.457 -6.784 -13.712 1.00 36.36 172 LYS B N 1
ATOM 3289 C CA . LYS B 1 172 ? -1.632 -5.859 -14.469 1.00 46.65 172 LYS B CA 1
ATOM 3290 C C . LYS B 1 172 ? -2.203 -5.715 -15.879 1.00 51.53 172 LYS B C 1
ATOM 3291 O O . LYS B 1 172 ? -2.841 -6.640 -16.404 1.00 46.93 172 LYS B O 1
ATOM 3297 N N . PRO B 1 173 ? -1.990 -4.565 -16.518 1.00 50.62 173 PRO B N 1
ATOM 3298 C CA . PRO B 1 173 ? -2.610 -4.344 -17.835 1.00 49.05 173 PRO B CA 1
ATOM 3299 C C . PRO B 1 173 ? -2.334 -5.454 -18.832 1.00 46.52 173 PRO B C 1
ATOM 3300 O O . PRO B 1 173 ? -3.228 -5.803 -19.612 1.00 53.80 173 PRO B O 1
ATOM 3304 N N . GLU B 1 174 ? -1.122 -6.021 -18.831 1.00 43.05 174 GLU B N 1
ATOM 3305 C CA . GLU B 1 174 ? -0.743 -6.988 -19.853 1.00 48.90 174 GLU B CA 1
ATOM 3306 C C . GLU B 1 174 ? -1.484 -8.311 -19.712 1.00 64.99 174 GLU B C 1
ATOM 3307 O O . GLU B 1 174 ? -1.511 -9.095 -20.664 1.00 65.54 174 GLU B O 1
ATOM 3313 N N . TYR B 1 175 ? -2.091 -8.576 -18.560 1.00 55.52 175 TYR B N 1
ATOM 3314 C CA . TYR B 1 175 ? -2.795 -9.827 -18.329 1.00 57.11 175 TYR B CA 1
ATOM 3315 C C . TYR B 1 175 ? -4.308 -9.662 -18.299 1.00 62.39 175 TYR B C 1
ATOM 3316 O O . TYR B 1 175 ? -5.020 -10.641 -18.050 1.00 73.00 175 TYR B O 1
ATOM 3325 N N . LEU B 1 176 ? -4.821 -8.458 -18.560 1.00 63.91 176 LEU B N 1
ATOM 3326 C CA . LEU B 1 176 ? -6.213 -8.158 -18.240 1.00 70.43 176 LEU B CA 1
ATOM 3327 C C . LEU B 1 176 ? -7.182 -9.033 -19.032 1.00 73.22 176 LEU B C 1
ATOM 3328 O O . LEU B 1 176 ? -8.109 -9.620 -18.462 1.00 72.72 176 LEU B O 1
ATOM 3333 N N . GLY B 1 177 ? -6.993 -9.137 -20.343 1.00 68.35 177 GLY B N 1
ATOM 3334 C CA . GLY B 1 177 ? -7.927 -9.907 -21.144 1.00 83.58 177 GLY B CA 1
ATOM 3335 C C . GLY B 1 177 ? -7.471 -11.322 -21.435 1.00 89.28 177 GLY B C 1
ATOM 3336 O O . GLY B 1 177 ? -7.137 -11.642 -22.580 1.00 102.47 177 GLY B O 1
ATOM 3337 N N . LEU B 1 178 ? -7.470 -12.189 -20.418 1.00 77.54 178 LEU B N 1
ATOM 3338 C CA . LEU B 1 178 ? -6.851 -13.499 -20.558 1.00 71.56 178 LEU B CA 1
ATOM 3339 C C . LEU B 1 178 ? -7.654 -14.617 -19.914 1.00 70.08 178 LEU B C 1
ATOM 3340 O O . LEU B 1 178 ? -8.179 -14.450 -18.805 1.00 65.82 178 LEU B O 1
ATOM 3345 N N . PRO B 1 179 ? -7.742 -15.774 -20.569 1.00 67.90 179 PRO B N 1
ATOM 3346 C CA . PRO B 1 179 ? -8.559 -16.862 -20.014 1.00 72.35 179 PRO B CA 1
ATOM 3347 C C . PRO B 1 179 ? -8.063 -17.283 -18.638 1.00 58.74 179 PRO B C 1
ATOM 3348 O O . PRO B 1 179 ? -6.868 -17.226 -18.338 1.00 55.40 179 PRO B O 1
ATOM 3352 N N . GLY B 1 180 ? -9.007 -17.703 -17.794 1.00 62.57 180 GLY B N 1
ATOM 3353 C CA . GLY B 1 180 ? -8.656 -18.101 -16.442 1.00 62.37 180 GLY B CA 1
ATOM 3354 C C . GLY B 1 180 ? -7.650 -19.234 -16.402 1.00 60.11 180 GLY B C 1
ATOM 3355 O O . GLY B 1 180 ? -6.733 -19.234 -15.576 1.00 56.41 180 GLY B O 1
ATOM 3356 N N . SER B 1 181 ? -7.812 -20.220 -17.284 1.00 60.23 181 SER B N 1
ATOM 3357 C CA . SER B 1 181 ? -6.832 -21.295 -17.378 1.00 64.66 181 SER B CA 1
ATOM 3358 C C . SER B 1 181 ? -5.435 -20.719 -17.548 1.00 63.94 181 SER B C 1
ATOM 3359 O O . SER B 1 181 ? -4.491 -21.137 -16.871 1.00 60.08 181 SER B O 1
ATOM 3362 N N . GLU B 1 182 ? -5.293 -19.742 -18.447 1.00 57.57 182 GLU B N 1
ATOM 3363 C CA . GLU B 1 182 ? -4.010 -19.067 -18.630 1.00 69.40 182 GLU B CA 1
ATOM 3364 C C . GLU B 1 182 ? -3.563 -18.370 -17.346 1.00 57.97 182 GLU B C 1
ATOM 3365 O O . GLU B 1 182 ? -2.424 -18.537 -16.899 1.00 54.90 182 GLU B O 1
ATOM 3371 N N . ILE B 1 183 ? -4.455 -17.603 -16.721 1.00 54.60 183 ILE B N 1
ATOM 3372 C CA . ILE B 1 183 ? -4.113 -16.942 -15.465 1.00 51.74 183 ILE B CA 1
ATOM 3373 C C . ILE B 1 183 ? -3.633 -17.964 -14.435 1.00 62.15 183 ILE B C 1
ATOM 3374 O O . ILE B 1 183 ? -2.701 -17.704 -13.663 1.00 57.47 183 ILE B O 1
ATOM 3379 N N . LYS B 1 184 ? -4.287 -19.115 -14.391 1.00 56.61 184 LYS B N 1
ATOM 3380 C CA . LYS B 1 184 ? -3.949 -20.146 -13.419 1.00 62.00 184 LYS B CA 1
ATOM 3381 C C . LYS B 1 184 ? -2.541 -20.705 -13.573 1.00 78.58 184 LYS B C 1
ATOM 3382 O O . LYS B 1 184 ? -1.864 -20.969 -12.585 1.00 61.18 184 LYS B O 1
ATOM 3388 N N . GLN B 1 185 ? -2.105 -20.912 -14.807 1.00 62.37 185 GLN B N 1
ATOM 3389 C CA . GLN B 1 185 ? -0.750 -21.421 -15.014 1.00 59.83 185 GLN B CA 1
ATOM 3390 C C . GLN B 1 185 ? 0.287 -20.354 -14.664 1.00 80.31 185 GLN B C 1
ATOM 3391 O O . GLN B 1 185 ? 1.322 -20.664 -14.063 1.00 87.06 185 GLN B O 1
ATOM 3397 N N . LEU B 1 186 ? 0.017 -19.088 -15.005 1.00 71.91 186 LEU B N 1
ATOM 3398 C CA . LEU B 1 186 ? 0.882 -18.000 -14.554 1.00 68.08 186 LEU B CA 1
ATOM 3399 C C . LEU B 1 186 ? 1.035 -18.017 -13.038 1.00 64.36 186 LEU B C 1
ATOM 3400 O O . LEU B 1 186 ? 2.120 -17.758 -12.513 1.00 62.18 186 LEU B O 1
ATOM 3405 N N . LYS B 1 187 ? -0.040 -18.336 -12.327 1.00 60.27 187 LYS B N 1
ATOM 3406 C CA . LYS B 1 187 ? 0.024 -18.433 -10.879 1.00 56.62 187 LYS B CA 1
ATOM 3407 C C . LYS B 1 187 ? 0.943 -19.567 -10.414 1.00 70.18 187 LYS B C 1
ATOM 3408 O O . LYS B 1 187 ? 1.673 -19.418 -9.444 1.00 76.72 187 LYS B O 1
ATOM 3414 N N . LEU B 1 188 ? 0.882 -20.712 -11.080 1.00 69.57 188 LEU B N 1
ATOM 3415 C CA . LEU B 1 188 ? 1.729 -21.840 -10.706 1.00 74.20 188 LEU B CA 1
ATOM 3416 C C . LEU B 1 188 ? 3.200 -21.513 -10.931 1.00 82.33 188 LEU B C 1
ATOM 3417 O O . LEU B 1 188 ? 4.029 -21.649 -10.022 1.00 78.01 188 LEU B O 1
ATOM 3422 N N . SER B 1 189 ? 3.541 -21.087 -12.151 1.00 85.11 189 SER B N 1
ATOM 3423 C CA . SER B 1 189 ? 4.894 -20.634 -12.452 1.00 76.51 189 SER B CA 1
ATOM 3424 C C . SER B 1 189 ? 5.383 -19.618 -11.431 1.00 78.13 189 SER B C 1
ATOM 3425 O O . SER B 1 189 ? 6.588 -19.535 -11.166 1.00 75.33 189 SER B O 1
ATOM 3428 N N . GLY B 1 190 ? 4.471 -18.852 -10.843 1.00 70.91 190 GLY B N 1
ATOM 3429 C CA . GLY B 1 190 ? 4.821 -17.869 -9.843 1.00 65.46 190 GLY B CA 1
ATOM 3430 C C . GLY B 1 190 ? 4.942 -16.448 -10.346 1.00 66.69 190 GLY B C 1
ATOM 3431 O O . GLY B 1 190 ? 5.512 -15.608 -9.639 1.00 65.59 190 GLY B O 1
ATOM 3432 N N . VAL B 1 191 ? 4.440 -16.159 -11.549 1.00 73.15 191 VAL B N 1
ATOM 3433 C CA . VAL B 1 191 ? 4.474 -14.804 -12.077 1.00 63.39 191 VAL B CA 1
ATOM 3434 C C . VAL B 1 191 ? 3.673 -13.879 -11.173 1.00 60.05 191 VAL B C 1
ATOM 3435 O O . VAL B 1 191 ? 2.595 -14.238 -10.681 1.00 51.64 191 VAL B O 1
ATOM 3439 N N . GLU B 1 192 ? 4.219 -12.689 -10.922 1.00 62.04 192 GLU B N 1
ATOM 3440 C CA . GLU B 1 192 ? 3.458 -11.619 -10.286 1.00 64.52 192 GLU B CA 1
ATOM 3441 C C . GLU B 1 192 ? 2.474 -11.078 -11.314 1.00 54.91 192 GLU B C 1
ATOM 3442 O O . GLU B 1 192 ? 2.883 -10.466 -12.306 1.00 47.69 192 GLU B O 1
ATOM 3448 N N . ILE B 1 193 ? 1.179 -11.296 -11.104 1.00 52.54 193 ILE B N 1
ATOM 3449 C CA . ILE B 1 193 ? 0.201 -10.925 -12.118 1.00 48.36 193 ILE B CA 1
ATOM 3450 C C . ILE B 1 193 ? -0.689 -9.775 -11.691 1.00 39.11 193 ILE B C 1
ATOM 3451 O O . ILE B 1 193 ? -1.478 -9.289 -12.518 1.00 41.90 193 ILE B O 1
ATOM 3456 N N . THR B 1 194 ? -0.568 -9.281 -10.461 1.00 37.12 194 THR B N 1
ATOM 3457 C CA . THR B 1 194 ? -1.438 -8.217 -9.992 1.00 51.95 194 THR B CA 1
ATOM 3458 C C . THR B 1 194 ? -0.631 -7.044 -9.463 1.00 39.92 194 THR B C 1
ATOM 3459 O O . THR B 1 194 ? 0.504 -7.205 -9.006 1.00 41.01 194 THR B O 1
ATOM 3463 N N . ASN B 1 195 ? -1.299 -5.903 -9.426 1.00 37.86 195 ASN B N 1
ATOM 3464 C CA . ASN B 1 195 ? -0.790 -4.686 -8.835 1.00 34.56 195 ASN B CA 1
ATOM 3465 C C . ASN B 1 195 ? -1.727 -4.356 -7.667 1.00 38.09 195 ASN B C 1
ATOM 3466 O O . ASN B 1 195 ? -2.903 -4.625 -7.736 1.00 36.74 195 ASN B O 1
ATOM 3471 N N . THR B 1 196 ? -1.192 -3.811 -6.590 1.00 38.95 196 THR B N 1
ATOM 3472 C CA . THR B 1 196 ? -2.002 -3.357 -5.470 1.00 35.61 196 THR B CA 1
ATOM 3473 C C . THR B 1 196 ? -2.562 -1.985 -5.808 1.00 40.90 196 THR B C 1
ATOM 3474 O O . THR B 1 196 ? -1.804 -1.050 -6.082 1.00 57.36 196 THR B O 1
ATOM 3478 N N . LEU B 1 197 ? -3.885 -1.859 -5.779 1.00 30.97 197 LEU B N 1
ATOM 3479 C CA . LEU B 1 197 ? -4.571 -0.602 -6.052 1.00 38.76 197 LEU B CA 1
ATOM 3480 C C . LEU B 1 197 ? -5.226 -0.107 -4.766 1.00 44.34 197 LEU B C 1
ATOM 3481 O O . LEU B 1 197 ? -6.006 -0.828 -4.136 1.00 35.18 197 LEU B O 1
ATOM 3486 N N . THR B 1 198 ? -4.901 1.117 -4.370 1.00 41.08 198 THR B N 1
ATOM 3487 C CA . THR B 1 198 ? -5.443 1.715 -3.152 1.00 37.21 198 THR B CA 1
ATOM 3488 C C . THR B 1 198 ? -6.347 2.868 -3.550 1.00 33.67 198 THR B C 1
ATOM 3489 O O . THR B 1 198 ? -5.910 3.780 -4.245 1.00 35.83 198 THR B O 1
ATOM 3493 N N . VAL B 1 199 ? -7.595 2.830 -3.101 1.00 34.09 199 VAL B N 1
ATOM 3494 C CA . VAL B 1 199 ? -8.607 3.780 -3.569 1.00 35.05 199 VAL B CA 1
ATOM 3495 C C . VAL B 1 199 ? -9.363 4.365 -2.379 1.00 30.65 199 VAL B C 1
ATOM 3496 O O . VAL B 1 199 ? -9.808 3.605 -1.514 1.00 35.38 199 VAL B O 1
ATOM 3500 N N . PRO B 1 200 ? -9.500 5.698 -2.271 1.00 32.00 200 PRO B N 1
ATOM 3501 C CA . PRO B 1 200 ? -10.326 6.263 -1.187 1.00 31.94 200 PRO B CA 1
ATOM 3502 C C . PRO B 1 200 ? -11.796 5.977 -1.443 1.00 34.38 200 PRO B C 1
ATOM 3503 O O . PRO B 1 200 ? -12.363 6.475 -2.418 1.00 34.95 200 PRO B O 1
ATOM 3507 N N . GLU B 1 201 ? -12.411 5.156 -0.590 1.00 32.86 201 GLU B N 1
ATOM 3508 C CA . GLU B 1 201 ? -13.752 4.633 -0.828 1.00 31.44 201 GLU B CA 1
ATOM 3509 C C . GLU B 1 201 ? -14.837 5.416 -0.101 1.00 32.69 201 GLU B C 1
ATOM 3510 O O . GLU B 1 201 ? -15.812 5.856 -0.718 1.00 31.61 201 GLU B O 1
ATOM 3516 N N . ILE B 1 202 ? -14.703 5.590 1.208 1.00 29.20 202 ILE B N 1
ATOM 3517 C CA . ILE B 1 202 ? -15.672 6.340 1.996 1.00 29.93 202 ILE B CA 1
ATOM 3518 C C . ILE B 1 202 ? -14.917 7.340 2.854 1.00 29.52 202 ILE B C 1
ATOM 3519 O O . ILE B 1 202 ? -13.944 6.983 3.524 1.00 32.47 202 ILE B O 1
ATOM 3524 N N . ALA B 1 203 ? -15.360 8.592 2.824 1.00 29.70 203 ALA B N 1
ATOM 3525 C CA . ALA B 1 203 ? -14.805 9.649 3.664 1.00 28.71 203 ALA B CA 1
ATOM 3526 C C . ALA B 1 203 ? -15.936 10.217 4.507 1.00 30.01 203 ALA B C 1
ATOM 3527 O O . ALA B 1 203 ? -16.986 10.585 3.969 1.00 32.87 203 ALA B O 1
ATOM 3529 N N . PHE B 1 204 ? -15.734 10.255 5.823 1.00 27.95 204 PHE B N 1
ATOM 3530 C CA . PHE B 1 204 ? -16.753 10.704 6.763 1.00 26.50 204 PHE B CA 1
ATOM 3531 C C . PHE B 1 204 ? -16.200 11.867 7.573 1.00 28.54 204 PHE B C 1
ATOM 3532 O O . PHE B 1 204 ? -15.153 11.736 8.216 1.00 26.97 204 PHE B O 1
ATOM 3540 N N . THR B 1 205 ? -16.886 13.024 7.520 1.00 28.35 205 THR B N 1
ATOM 3541 C CA . THR B 1 205 ? -16.371 14.195 8.211 1.00 32.40 205 THR B CA 1
ATOM 3542 C C . THR B 1 205 ? -16.779 14.263 9.681 1.00 31.17 205 THR B C 1
ATOM 3543 O O . THR B 1 205 ? -16.038 14.820 10.490 1.00 36.19 205 THR B O 1
ATOM 3547 N N . GLY B 1 206 ? -17.962 13.738 10.043 1.00 26.82 206 GLY B N 1
ATOM 3548 C CA . GLY B 1 206 ? -18.540 14.079 11.335 1.00 32.75 206 GLY B CA 1
ATOM 3549 C C . GLY B 1 206 ? -18.876 15.568 11.319 1.00 42.35 206 GLY B C 1
ATOM 3550 O O . GLY B 1 206 ? -19.084 16.148 10.257 1.00 33.67 206 GLY B O 1
ATOM 3551 N N . ASP B 1 207 ? -18.912 16.199 12.492 1.00 65.94 207 ASP B N 1
ATOM 3552 C CA . ASP B 1 207 ? -19.192 17.632 12.532 1.00 44.49 207 ASP B CA 1
ATOM 3553 C C . ASP B 1 207 ? -17.952 18.410 12.108 1.00 41.92 207 ASP B C 1
ATOM 3554 O O . ASP B 1 207 ? -16.832 18.114 12.531 1.00 33.02 207 ASP B O 1
ATOM 3559 N N . THR B 1 208 ? -18.153 19.423 11.271 1.00 36.13 208 THR B N 1
ATOM 3560 C CA . THR B 1 208 ? -17.022 20.192 10.777 1.00 39.56 208 THR B CA 1
ATOM 3561 C C . THR B 1 208 ? -17.535 21.423 10.061 1.00 45.03 208 THR B C 1
ATOM 3562 O O . THR B 1 208 ? -18.668 21.443 9.573 1.00 31.29 208 THR B O 1
ATOM 3566 N N . MET B 1 209 ? -16.671 22.439 9.991 1.00 40.89 209 MET B N 1
ATOM 3567 C CA . MET B 1 209 ? -16.831 23.542 9.069 1.00 39.43 209 MET B CA 1
ATOM 3568 C C . MET B 1 209 ? -16.374 23.134 7.672 1.00 45.81 209 MET B C 1
ATOM 3569 O O . MET B 1 209 ? -15.657 22.146 7.482 1.00 48.28 209 MET B O 1
ATOM 3574 N N . ALA B 1 210 ? -16.763 23.947 6.688 1.00 41.63 210 ALA B N 1
ATOM 3575 C CA . ALA B 1 210 ? -16.491 23.649 5.294 1.00 48.08 210 ALA B CA 1
ATOM 3576 C C . ALA B 1 210 ? -15.018 23.758 4.954 1.00 45.05 210 ALA B C 1
ATOM 3577 O O . ALA B 1 210 ? -14.624 23.349 3.856 1.00 40.25 210 ALA B O 1
ATOM 3579 N N . ASP B 1 211 ? -14.210 24.311 5.860 1.00 45.32 211 ASP B N 1
ATOM 3580 C CA . ASP B 1 211 ? -12.799 24.537 5.590 1.00 47.54 211 ASP B CA 1
ATOM 3581 C C . ASP B 1 211 ? -12.020 23.242 5.426 1.00 39.27 211 ASP B C 1
ATOM 3582 O O . ASP B 1 211 ? -10.944 23.262 4.822 1.00 50.01 211 ASP B O 1
ATOM 3587 N N . PHE B 1 212 ? -12.536 22.109 5.926 1.00 45.26 212 PHE B N 1
ATOM 3588 C CA . PHE B 1 212 ? -11.861 20.839 5.677 1.00 35.95 212 PHE B CA 1
ATOM 3589 C C . PHE B 1 212 ? -11.598 20.654 4.188 1.00 42.29 212 PHE B C 1
ATOM 3590 O O . PHE B 1 212 ? -10.602 20.042 3.799 1.00 42.24 212 PHE B O 1
ATOM 3598 N N . ILE B 1 213 ? -12.469 21.201 3.340 1.00 39.98 213 ILE B N 1
ATOM 3599 C CA . ILE B 1 213 ? -12.307 21.079 1.899 1.00 44.90 213 ILE B CA 1
ATOM 3600 C C . ILE B 1 213 ? -11.049 21.788 1.417 1.00 47.96 213 ILE B C 1
ATOM 3601 O O . ILE B 1 213 ? -10.434 21.374 0.428 1.00 41.85 213 ILE B O 1
ATOM 3606 N N . LEU B 1 214 ? -10.663 22.869 2.084 1.00 44.58 214 LEU B N 1
ATOM 3607 C CA . LEU B 1 214 ? -9.540 23.679 1.638 1.00 55.04 214 LEU B CA 1
ATOM 3608 C C . LEU B 1 214 ? -8.222 23.255 2.259 1.00 60.05 214 LEU B C 1
ATOM 3609 O O . LEU B 1 214 ? -7.179 23.793 1.884 1.00 58.00 214 LEU B O 1
ATOM 3614 N N . ASP B 1 215 ? -8.239 22.323 3.196 1.00 49.72 215 ASP B N 1
ATOM 3615 C CA . ASP B 1 215 ? -7.004 21.853 3.816 1.00 39.66 215 ASP B CA 1
ATOM 3616 C C . ASP B 1 215 ? -6.244 20.988 2.819 1.00 51.61 215 ASP B C 1
ATOM 3617 O O . ASP B 1 215 ? -6.788 19.988 2.339 1.00 50.30 215 ASP B O 1
ATOM 3622 N N . PRO B 1 216 ? -5.002 21.328 2.474 1.00 54.84 216 PRO B N 1
ATOM 3623 C CA . PRO B 1 216 ? -4.307 20.569 1.414 1.00 51.16 216 PRO B CA 1
ATOM 3624 C C . PRO B 1 216 ? -3.992 19.122 1.785 1.00 45.55 216 PRO B C 1
ATOM 3625 O O . PRO B 1 216 ? -3.756 18.308 0.884 1.00 47.89 216 PRO B O 1
ATOM 3629 N N . ASP B 1 217 ? -3.997 18.769 3.071 1.00 46.22 217 ASP B N 1
ATOM 3630 C CA . ASP B 1 217 ? -3.855 17.376 3.467 1.00 53.12 217 ASP B CA 1
ATOM 3631 C C . ASP B 1 217 ? -5.062 16.515 3.096 1.00 43.76 217 ASP B C 1
ATOM 3632 O O . ASP B 1 217 ? -4.963 15.283 3.165 1.00 38.25 217 ASP B O 1
ATOM 3637 N N . ASN B 1 218 ? -6.173 17.124 2.734 1.00 41.88 218 ASN B N 1
ATOM 3638 C CA . ASN B 1 218 ? -7.408 16.389 2.509 1.00 35.59 218 ASN B CA 1
ATOM 3639 C C . ASN B 1 218 ? -7.764 16.044 1.074 1.00 37.37 218 ASN B C 1
ATOM 3640 O O . ASN B 1 218 ? -8.913 15.796 0.765 1.00 38.00 218 ASN B O 1
ATOM 3645 N N . ALA B 1 219 ? -6.785 16.040 0.188 1.00 40.47 219 ALA B N 1
ATOM 3646 C CA . ALA B 1 219 ? -7.056 15.739 -1.214 1.00 42.78 219 ALA B CA 1
ATOM 3647 C C . ALA B 1 219 ? -7.848 14.441 -1.378 1.00 44.84 219 ALA B C 1
ATOM 3648 O O . ALA B 1 219 ? -8.769 14.363 -2.202 1.00 46.91 219 ALA B O 1
ATOM 3650 N N . ASP B 1 220 ? -7.511 13.408 -0.602 1.00 40.32 220 ASP B N 1
ATOM 3651 C CA . ASP B 1 220 ? -8.181 12.124 -0.778 1.00 51.04 220 ASP B CA 1
ATOM 3652 C C . ASP B 1 220 ? -9.631 12.187 -0.315 1.00 38.86 220 ASP B C 1
ATOM 3653 O O . ASP B 1 220 ? -10.466 11.428 -0.809 1.00 37.05 220 ASP B O 1
ATOM 3658 N N . VAL B 1 221 ? -9.939 13.071 0.642 1.00 40.62 221 VAL B N 1
ATOM 3659 C CA . VAL B 1 221 ? -11.326 13.311 1.028 1.00 43.17 221 VAL B CA 1
ATOM 3660 C C . VAL B 1 221 ? -12.158 13.709 -0.182 1.00 38.40 221 VAL B C 1
ATOM 3661 O O . VAL B 1 221 ? -13.288 13.243 -0.356 1.00 38.42 221 VAL B O 1
ATOM 3665 N N . LEU B 1 222 ? -11.610 14.564 -1.046 1.00 39.88 222 LEU B N 1
ATOM 3666 C CA . LEU B 1 222 ? -12.359 15.091 -2.182 1.00 44.22 222 LEU B CA 1
ATOM 3667 C C . LEU B 1 222 ? -12.425 14.125 -3.359 1.00 40.04 222 LEU B C 1
ATOM 3668 O O . LEU B 1 222 ? -13.176 14.376 -4.305 1.00 42.33 222 LEU B O 1
ATOM 3673 N N . LYS B 1 223 ? -11.666 13.039 -3.332 1.00 40.38 223 LYS B N 1
ATOM 3674 C CA . LYS B 1 223 ? -11.732 12.029 -4.377 1.00 40.55 223 LYS B CA 1
ATOM 3675 C C . LYS B 1 223 ? -12.420 10.752 -3.934 1.00 42.41 223 LYS B C 1
ATOM 3676 O O . LYS B 1 223 ? -12.607 9.854 -4.758 1.00 38.93 223 LYS B O 1
ATOM 3682 N N . ALA B 1 224 ? -12.801 10.641 -2.658 1.00 37.42 224 ALA B N 1
ATOM 3683 C CA . ALA B 1 224 ? -13.387 9.400 -2.168 1.00 40.38 224 ALA B CA 1
ATOM 3684 C C . ALA B 1 224 ? -14.649 9.081 -2.948 1.00 40.42 224 ALA B C 1
ATOM 3685 O O . ALA B 1 224 ? -15.419 9.981 -3.300 1.00 36.75 224 ALA B O 1
ATOM 3687 N N . LYS B 1 225 ? -14.920 7.804 -3.150 1.00 31.97 225 LYS B N 1
ATOM 3688 C CA . LYS B 1 225 ? -16.070 7.421 -3.941 1.00 35.28 225 LYS B CA 1
ATOM 3689 C C . LYS B 1 225 ? -17.332 8.010 -3.321 1.00 37.99 225 LYS B C 1
ATOM 3690 O O . LYS B 1 225 ? -18.186 8.513 -4.026 1.00 35.33 225 LYS B O 1
ATOM 3696 N N . ILE B 1 226 ? -17.414 7.960 -1.996 1.00 32.99 226 ILE B N 1
ATOM 3697 C CA . ILE B 1 226 ? -18.530 8.541 -1.247 1.00 33.48 226 ILE B CA 1
ATOM 3698 C C . ILE B 1 226 ? -17.992 9.503 -0.191 1.00 31.95 226 ILE B C 1
ATOM 3699 O O . ILE B 1 226 ? -17.171 9.122 0.655 1.00 33.05 226 ILE B O 1
ATOM 3704 N N . LEU B 1 227 ? -18.490 10.731 -0.203 1.00 31.67 227 LEU B N 1
ATOM 3705 C CA . LEU B 1 227 ? -18.195 11.708 0.838 1.00 39.37 227 LEU B CA 1
ATOM 3706 C C . LEU B 1 227 ? -19.430 11.853 1.716 1.00 36.60 227 LEU B C 1
ATOM 3707 O O . LEU B 1 227 ? -20.499 12.227 1.220 1.00 34.20 227 LEU B O 1
ATOM 3712 N N . VAL B 1 228 ? -19.289 11.556 3.004 1.00 32.65 228 VAL B N 1
ATOM 3713 C CA . VAL B 1 228 ? -20.363 11.736 3.974 1.00 29.08 228 VAL B CA 1
ATOM 3714 C C . VAL B 1 228 ? -20.010 12.984 4.765 1.00 33.69 228 VAL B C 1
ATOM 3715 O O . VAL B 1 228 ? -19.041 12.994 5.531 1.00 29.07 228 VAL B O 1
ATOM 3719 N N . VAL B 1 229 ? -20.732 14.060 4.496 1.00 30.77 229 VAL B N 1
ATOM 3720 C CA . VAL B 1 229 ? -20.427 15.345 5.076 1.00 31.28 229 VAL B CA 1
ATOM 3721 C C . VAL B 1 229 ? -21.661 16.005 5.685 1.00 31.79 229 VAL B C 1
ATOM 3722 O O . VAL B 1 229 ? -22.741 15.856 5.180 1.00 29.28 229 VAL B O 1
ATOM 3726 N N . GLU B 1 230 ? -21.503 16.688 6.805 1.00 35.29 230 GLU B N 1
ATOM 3727 C CA . GLU B 1 230 ? -22.615 17.370 7.423 1.00 38.88 230 GLU B CA 1
ATOM 3728 C C . GLU B 1 230 ? -23.006 18.659 6.677 1.00 53.82 230 GLU B C 1
ATOM 3729 O O . GLU B 1 230 ? -22.153 19.350 6.149 1.00 40.26 230 GLU B O 1
ATOM 3735 N N . SER B 1 231 ? -24.298 18.938 6.598 1.00 31.21 231 SER B N 1
ATOM 3736 C CA . SER B 1 231 ? -24.804 20.183 6.065 1.00 32.84 231 SER B CA 1
ATOM 3737 C C . SER B 1 231 ? -25.908 20.490 7.063 1.00 40.53 231 SER B C 1
ATOM 3738 O O . SER B 1 231 ? -27.067 20.280 6.796 1.00 44.59 231 SER B O 1
ATOM 3741 N N . THR B 1 232 ? -25.519 20.952 8.238 1.00 36.46 232 THR B N 1
ATOM 3742 C CA . THR B 1 232 ? -26.481 21.176 9.312 1.00 45.51 232 THR B CA 1
ATOM 3743 C C . THR B 1 232 ? -27.552 22.160 8.872 1.00 56.52 232 THR B C 1
ATOM 3744 O O . THR B 1 232 ? -28.705 22.033 9.275 1.00 37.56 232 THR B O 1
ATOM 3748 N N . PHE B 1 233 ? -27.207 23.103 8.013 1.00 53.44 233 PHE B N 1
ATOM 3749 C CA . PHE B 1 233 ? -28.139 24.127 7.536 1.00 57.47 233 PHE B CA 1
ATOM 3750 C C . PHE B 1 233 ? -28.131 24.103 6.018 1.00 45.01 233 PHE B C 1
ATOM 3751 O O . PHE B 1 233 ? -27.073 23.932 5.404 1.00 42.55 233 PHE B O 1
ATOM 3759 N N . VAL B 1 234 ? -29.319 24.247 5.420 1.00 45.66 234 VAL B N 1
ATOM 3760 C CA . VAL B 1 234 ? -29.493 23.987 3.998 1.00 54.37 234 VAL B CA 1
ATOM 3761 C C . VAL B 1 234 ? -30.211 25.119 3.268 1.00 56.91 234 VAL B C 1
ATOM 3762 O O . VAL B 1 234 ? -30.256 25.124 2.038 1.00 50.81 234 VAL B O 1
ATOM 3766 N N . ASP B 1 235 ? -30.785 26.070 3.992 1.00 69.15 235 ASP B N 1
ATOM 3767 C CA . ASP B 1 235 ? -31.480 27.175 3.335 1.00 64.13 235 ASP B CA 1
ATOM 3768 C C . ASP B 1 235 ? -31.196 28.456 4.112 1.00 61.41 235 ASP B C 1
ATOM 3769 O O . ASP B 1 235 ? -30.374 28.480 5.032 1.00 59.62 235 ASP B O 1
ATOM 3774 N N . ASP B 1 236 ? -31.882 29.543 3.746 1.00 66.37 236 ASP B N 1
ATOM 3775 C CA . ASP B 1 236 ? -31.569 30.832 4.348 1.00 78.20 236 ASP B CA 1
ATOM 3776 C C . ASP B 1 236 ? -32.207 31.025 5.720 1.00 66.43 236 ASP B C 1
ATOM 3777 O O . ASP B 1 236 ? -31.961 32.058 6.350 1.00 70.50 236 ASP B O 1
ATOM 3782 N N . SER B 1 237 ? -33.001 30.074 6.221 1.00 68.43 237 SER B N 1
ATOM 3783 C CA . SER B 1 237 ? -33.530 30.254 7.571 1.00 61.94 237 SER B CA 1
ATOM 3784 C C . SER B 1 237 ? -32.397 30.429 8.578 1.00 65.38 237 SER B C 1
ATOM 3785 O O . SER B 1 237 ? -32.618 30.970 9.669 1.00 59.51 237 SER B O 1
ATOM 3788 N N . VAL B 1 238 ? -31.190 29.992 8.227 1.00 64.00 238 VAL B N 1
ATOM 3789 C CA . VAL B 1 238 ? -30.005 30.153 9.056 1.00 69.61 238 VAL B CA 1
ATOM 3790 C C . VAL B 1 238 ? -28.892 30.674 8.162 1.00 57.86 238 VAL B C 1
ATOM 3791 O O . VAL B 1 238 ? -28.805 30.298 6.988 1.00 65.90 238 VAL B O 1
ATOM 3795 N N . THR B 1 239 ? -28.048 31.537 8.714 1.00 64.35 239 THR B N 1
ATOM 3796 C CA . THR B 1 239 ? -26.982 32.174 7.954 1.00 76.20 239 THR B CA 1
ATOM 3797 C C . THR B 1 239 ? -25.707 31.343 8.015 1.00 78.16 239 THR B C 1
ATOM 3798 O O . THR B 1 239 ? -25.492 30.557 8.943 1.00 67.78 239 THR B O 1
ATOM 3802 N N . ILE B 1 240 ? -24.848 31.541 7.014 1.00 65.66 240 ILE B N 1
ATOM 3803 C CA . ILE B 1 240 ? -23.597 30.793 6.963 1.00 60.52 240 ILE B CA 1
ATOM 3804 C C . ILE B 1 240 ? -22.781 31.043 8.222 1.00 74.96 240 ILE B C 1
ATOM 3805 O O . ILE B 1 240 ? -22.330 30.105 8.888 1.00 80.75 240 ILE B O 1
ATOM 3810 N N . GLU B 1 241 ? -22.570 32.313 8.566 1.00 70.56 241 GLU B N 1
ATOM 3811 C CA . GLU B 1 241 ? -21.711 32.622 9.701 1.00 82.59 241 GLU B CA 1
ATOM 3812 C C . GLU B 1 241 ? -22.289 32.082 10.998 1.00 62.59 241 GLU B C 1
ATOM 3813 O O . GLU B 1 241 ? -21.533 31.819 11.942 1.00 62.69 241 GLU B O 1
ATOM 3819 N N . HIS B 1 242 ? -23.610 31.885 11.062 1.00 72.46 242 HIS B N 1
ATOM 3820 C CA . HIS B 1 242 ? -24.188 31.208 12.213 1.00 72.69 242 HIS B CA 1
ATOM 3821 C C . HIS B 1 242 ? -23.843 29.722 12.203 1.00 63.87 242 HIS B C 1
ATOM 3822 O O . HIS B 1 242 ? -23.582 29.129 13.257 1.00 60.75 242 HIS B O 1
ATOM 3829 N N . ALA B 1 243 ? -23.885 29.096 11.024 1.00 71.92 243 ALA B N 1
ATOM 3830 C CA . ALA B 1 243 ? -23.437 27.715 10.894 1.00 65.39 243 ALA B CA 1
ATOM 3831 C C . ALA B 1 243 ? -22.005 27.578 11.388 1.00 63.87 243 ALA B C 1
ATOM 3832 O O . ALA B 1 243 ? -21.688 26.713 12.214 1.00 53.99 243 ALA B O 1
ATOM 3834 N N . ARG B 1 244 ? -21.162 28.482 10.942 1.00 46.92 244 ARG B N 1
ATOM 3835 C CA . ARG B 1 244 ? -19.778 28.477 11.335 1.00 59.87 244 ARG B CA 1
ATOM 3836 C C . ARG B 1 244 ? -19.591 28.801 12.806 1.00 66.53 244 ARG B C 1
ATOM 3837 O O . ARG B 1 244 ? -18.553 28.505 13.380 1.00 62.16 244 ARG B O 1
ATOM 3845 N N . GLU B 1 245 ? -20.586 29.428 13.415 1.00 71.13 245 GLU B N 1
ATOM 3846 C CA . GLU B 1 245 ? -20.451 29.805 14.816 1.00 70.59 245 GLU B CA 1
ATOM 3847 C C . GLU B 1 245 ? -20.289 28.576 15.702 1.00 62.15 245 GLU B C 1
ATOM 3848 O O . GLU B 1 245 ? -19.503 28.590 16.657 1.00 56.94 245 GLU B O 1
ATOM 3854 N N . TYR B 1 246 ? -21.011 27.499 15.403 1.00 50.77 246 TYR B N 1
ATOM 3855 C CA . TYR B 1 246 ? -20.962 26.295 16.226 1.00 57.34 246 TYR B CA 1
ATOM 3856 C C . TYR B 1 246 ? -20.163 25.173 15.575 1.00 45.12 246 TYR B C 1
ATOM 3857 O O . TYR B 1 246 ? -20.319 24.004 15.958 1.00 48.14 246 TYR B O 1
ATOM 3866 N N . GLY B 1 247 ? -19.308 25.504 14.613 1.00 44.34 247 GLY B N 1
ATOM 3867 C CA . GLY B 1 247 ? -18.430 24.515 14.019 1.00 47.52 247 GLY B CA 1
ATOM 3868 C C . GLY B 1 247 ? -19.120 23.620 13.021 1.00 48.63 247 GLY B C 1
ATOM 3869 O O . GLY B 1 247 ? -18.797 22.422 12.932 1.00 43.47 247 GLY B O 1
ATOM 3870 N N . HIS B 1 248 ? -20.076 24.163 12.280 1.00 48.15 248 HIS B N 1
ATOM 3871 C CA . HIS B 1 248 ? -20.886 23.413 11.337 1.00 40.30 248 HIS B CA 1
ATOM 3872 C C . HIS B 1 248 ? -20.719 23.983 9.930 1.00 43.97 248 HIS B C 1
ATOM 3873 O O . HIS B 1 248 ? -20.060 25.011 9.709 1.00 41.61 248 HIS B O 1
ATOM 3880 N N . THR B 1 249 ? -21.311 23.271 8.974 1.00 58.18 249 THR B N 1
ATOM 3881 C CA . THR B 1 249 ? -21.236 23.596 7.561 1.00 45.81 249 THR B CA 1
ATOM 3882 C C . THR B 1 249 ? -22.622 23.947 7.043 1.00 47.34 249 THR B C 1
ATOM 3883 O O . THR B 1 249 ? -23.603 23.289 7.389 1.00 42.72 249 THR B O 1
ATOM 3887 N N . HIS B 1 250 ? -22.696 24.984 6.217 1.00 45.00 250 HIS B N 1
ATOM 3888 C CA . HIS B 1 250 ? -23.921 25.359 5.519 1.00 41.47 250 HIS B CA 1
ATOM 3889 C C . HIS B 1 250 ? -23.881 24.797 4.098 1.00 42.73 250 HIS B C 1
ATOM 3890 O O . HIS B 1 250 ? -22.830 24.802 3.442 1.00 45.34 250 HIS B O 1
ATOM 3897 N N . LEU B 1 251 ? -25.031 24.309 3.629 1.00 41.41 251 LEU B N 1
ATOM 3898 C CA . LEU B 1 251 ? -25.115 23.764 2.277 1.00 51.76 251 LEU B CA 1
ATOM 3899 C C . LEU B 1 251 ? -24.595 24.756 1.244 1.00 48.99 251 LEU B C 1
ATOM 3900 O O . LEU B 1 251 ? -23.994 24.359 0.240 1.00 50.31 251 LEU B O 1
ATOM 3905 N N . PHE B 1 252 ? -24.817 26.058 1.472 1.00 50.25 252 PHE B N 1
ATOM 3906 C CA . PHE B 1 252 ? -24.334 27.052 0.522 1.00 50.20 252 PHE B CA 1
ATOM 3907 C C . PHE B 1 252 ? -22.820 26.994 0.369 1.00 54.78 252 PHE B C 1
ATOM 3908 O O . PHE B 1 252 ? -22.295 27.307 -0.713 1.00 52.79 252 PHE B O 1
ATOM 3916 N N . GLU B 1 253 ? -22.105 26.629 1.440 1.00 60.82 253 GLU B N 1
ATOM 3917 C CA . GLU B 1 253 ? -20.650 26.565 1.374 1.00 47.55 253 GLU B CA 1
ATOM 3918 C C . GLU B 1 253 ? -20.198 25.347 0.580 1.00 44.96 253 GLU B C 1
ATOM 3919 O O . GLU B 1 253 ? -19.221 25.412 -0.177 1.00 48.27 253 GLU B O 1
ATOM 3925 N N . ILE B 1 254 ? -20.891 24.220 0.745 1.00 41.94 254 ILE B N 1
ATOM 3926 C CA . ILE B 1 254 ? -20.588 23.051 -0.076 1.00 44.13 254 ILE B CA 1
ATOM 3927 C C . ILE B 1 254 ? -20.756 23.399 -1.547 1.00 48.40 254 ILE B C 1
ATOM 3928 O O . ILE B 1 254 ? -19.923 23.037 -2.387 1.00 54.84 254 ILE B O 1
ATOM 3933 N N . LEU B 1 255 ? -21.833 24.115 -1.879 1.00 54.39 255 LEU B N 1
ATOM 3934 C CA . LEU B 1 255 ? -22.068 24.506 -3.265 1.00 61.81 255 LEU B CA 1
ATOM 3935 C C . LEU B 1 255 ? -20.925 25.363 -3.792 1.00 56.50 255 LEU B C 1
ATOM 3936 O O . LEU B 1 255 ? -20.387 25.100 -4.870 1.00 49.00 255 LEU B O 1
ATOM 3941 N N . ASN B 1 256 ? -20.505 26.340 -3.012 1.00 52.75 256 ASN B N 1
ATOM 3942 C CA . ASN B 1 256 ? -19.476 27.260 -3.442 1.00 68.93 256 ASN B CA 1
ATOM 3943 C C . ASN B 1 256 ? -18.201 26.534 -3.799 1.00 57.36 256 ASN B C 1
ATOM 3944 O O . ASN B 1 256 ? -17.427 27.000 -4.620 1.00 55.25 256 ASN B O 1
ATOM 3949 N N . GLN B 1 257 ? -17.975 25.409 -3.142 1.00 59.44 257 GLN B N 1
ATOM 3950 C CA . GLN B 1 257 ? -16.776 24.606 -3.340 1.00 56.73 257 GLN B CA 1
ATOM 3951 C C . GLN B 1 257 ? -17.038 23.356 -4.167 1.00 54.16 257 GLN B C 1
ATOM 3952 O O . GLN B 1 257 ? -16.158 22.491 -4.261 1.00 50.82 257 GLN B O 1
ATOM 3958 N N . CYS B 1 258 ? -18.214 23.231 -4.744 1.00 54.28 258 CYS B N 1
ATOM 3959 C CA . CYS B 1 258 ? -18.544 21.984 -5.398 1.00 64.45 258 CYS B CA 1
ATOM 3960 C C . CYS B 1 258 ? -17.588 21.611 -6.505 1.00 56.23 258 CYS B C 1
ATOM 3961 O O . CYS B 1 258 ? -17.360 20.443 -6.754 1.00 58.78 258 CYS B O 1
ATOM 3964 N N . ASP B 1 259 ? -17.042 22.593 -7.194 1.00 67.81 259 ASP B N 1
ATOM 3965 C CA . ASP B 1 259 ? -16.103 22.299 -8.272 1.00 70.64 259 ASP B CA 1
ATOM 3966 C C . ASP B 1 259 ? -14.883 21.516 -7.791 1.00 68.38 259 ASP B C 1
ATOM 3967 O O . ASP B 1 259 ? -14.245 20.829 -8.598 1.00 76.66 259 ASP B O 1
ATOM 3972 N N . LYS B 1 260 ? -14.543 21.596 -6.507 1.00 61.75 260 LYS B N 1
ATOM 3973 C CA . LYS B 1 260 ? -13.403 20.863 -5.980 1.00 61.24 260 LYS B CA 1
ATOM 3974 C C . LYS B 1 260 ? -13.783 19.506 -5.397 1.00 51.35 260 LYS B C 1
ATOM 3975 O O . LYS B 1 260 ? -12.903 18.808 -4.890 1.00 50.94 260 LYS B O 1
ATOM 3981 N N . LEU B 1 261 ? -15.058 19.119 -5.460 1.00 58.93 261 LEU B N 1
ATOM 3982 C CA . LEU B 1 261 ? -15.546 17.853 -4.910 1.00 54.35 261 LEU B CA 1
ATOM 3983 C C . LEU B 1 261 ? -15.656 16.829 -6.040 1.00 54.29 261 LEU B C 1
ATOM 3984 O O . LEU B 1 261 ? -16.617 16.840 -6.814 1.00 70.32 261 LEU B O 1
ATOM 3989 N N . GLU B 1 262 ? -14.671 15.935 -6.123 1.00 47.32 262 GLU B N 1
ATOM 3990 C CA . GLU B 1 262 ? -14.590 14.946 -7.189 1.00 47.34 262 GLU B CA 1
ATOM 3991 C C . GLU B 1 262 ? -15.255 13.626 -6.819 1.00 40.98 262 GLU B C 1
ATOM 3992 O O . GLU B 1 262 ? -15.072 12.632 -7.524 1.00 42.34 262 GLU B O 1
ATOM 3998 N N . ASN B 1 263 ? -16.012 13.613 -5.739 1.00 39.83 263 ASN B N 1
ATOM 3999 C CA . ASN B 1 263 ? -16.663 12.401 -5.300 1.00 42.45 263 ASN B CA 1
ATOM 4000 C C . ASN B 1 263 ? -17.748 11.905 -6.225 1.00 47.73 263 ASN B C 1
ATOM 4001 O O . ASN B 1 263 ? -18.505 12.686 -6.760 1.00 44.16 263 ASN B O 1
ATOM 4006 N N . LYS B 1 264 ? -17.840 10.598 -6.368 1.00 41.19 264 LYS B N 1
ATOM 4007 C CA . LYS B 1 264 ? -18.883 9.995 -7.165 1.00 47.35 264 LYS B CA 1
ATOM 4008 C C . LYS B 1 264 ? -20.237 10.312 -6.525 1.00 47.06 264 LYS B C 1
ATOM 4009 O O . LYS B 1 264 ? -21.225 10.476 -7.212 1.00 46.72 264 LYS B O 1
ATOM 4015 N N . ALA B 1 265 ? -20.271 10.359 -5.197 1.00 45.48 265 ALA B N 1
ATOM 4016 C CA . ALA B 1 265 ? -21.502 10.575 -4.448 1.00 44.27 265 ALA B CA 1
ATOM 4017 C C . ALA B 1 265 ? -21.206 11.428 -3.222 1.00 47.20 265 ALA B C 1
ATOM 4018 O O . ALA B 1 265 ? -20.156 11.290 -2.592 1.00 36.34 265 ALA B O 1
ATOM 4020 N N . ILE B 1 266 ? -22.148 12.296 -2.879 1.00 38.29 266 ILE B N 1
ATOM 4021 C CA . ILE B 1 266 ? -22.083 13.101 -1.668 1.00 45.78 266 ILE B CA 1
ATOM 4022 C C . ILE B 1 266 ? -23.314 12.775 -0.844 1.00 36.50 266 ILE B C 1
ATOM 4023 O O . ILE B 1 266 ? -24.432 13.039 -1.287 1.00 38.88 266 ILE B O 1
ATOM 4028 N N . LEU B 1 267 ? -23.112 12.189 0.346 1.00 31.12 267 LEU B N 1
ATOM 4029 C CA . LEU B 1 267 ? -24.199 11.902 1.275 1.00 32.55 267 LEU B CA 1
ATOM 4030 C C . LEU B 1 267 ? -24.251 13.001 2.338 1.00 35.32 267 LEU B C 1
ATOM 4031 O O . LEU B 1 267 ? -23.355 13.102 3.183 1.00 31.13 267 LEU B O 1
ATOM 4036 N N . LEU B 1 268 ? -25.302 13.820 2.294 1.00 32.82 268 LEU B N 1
ATOM 4037 C CA . LEU B 1 268 ? -25.471 14.934 3.218 1.00 37.20 268 LEU B CA 1
ATOM 4038 C C . LEU B 1 268 ? -26.120 14.411 4.488 1.00 35.40 268 LEU B C 1
ATOM 4039 O O . LEU B 1 268 ? -27.110 13.673 4.406 1.00 31.71 268 LEU B O 1
ATOM 4044 N N . ILE B 1 269 ? -25.588 14.806 5.653 1.00 28.33 269 ILE B N 1
ATOM 4045 C CA . ILE B 1 269 ? -26.081 14.325 6.927 1.00 27.91 269 ILE B CA 1
ATOM 4046 C C . ILE B 1 269 ? -26.189 15.485 7.914 1.00 28.89 269 ILE B C 1
ATOM 4047 O O . ILE B 1 269 ? -25.692 16.592 7.682 1.00 30.27 269 ILE B O 1
ATOM 4052 N N . HIS B 1 270 ? -26.813 15.184 9.052 1.00 26.84 270 HIS B N 1
ATOM 4053 C CA . HIS B 1 270 ? -26.736 16.013 10.255 1.00 29.60 270 HIS B CA 1
ATOM 4054 C C . HIS B 1 270 ? -27.525 17.309 10.092 1.00 39.33 270 HIS B C 1
ATOM 4055 O O . HIS B 1 270 ? -27.132 18.359 10.600 1.00 33.79 270 HIS B O 1
ATOM 4062 N N . PHE B 1 271 ? -28.651 17.232 9.385 1.00 34.44 271 PHE B N 1
ATOM 4063 C CA . PHE B 1 271 ? -29.498 18.408 9.223 1.00 33.20 271 PHE B CA 1
ATOM 4064 C C . PHE B 1 271 ? -30.055 18.843 10.573 1.00 28.16 271 PHE B C 1
ATOM 4065 O O . PHE B 1 271 ? -30.372 18.021 11.433 1.00 32.29 271 PHE B O 1
ATOM 4073 N N . SER B 1 272 ? -30.204 20.150 10.755 1.00 36.30 272 SER B N 1
ATOM 4074 C CA . SER B 1 272 ? -30.812 20.632 11.990 1.00 35.60 272 SER B CA 1
ATOM 4075 C C . SER B 1 272 ? -32.186 20.009 12.215 1.00 30.81 272 SER B C 1
ATOM 4076 O O . SER B 1 272 ? -32.979 19.840 11.278 1.00 31.47 272 SER B O 1
ATOM 4079 N N . ALA B 1 273 ? -32.499 19.691 13.475 1.00 37.00 273 ALA B N 1
ATOM 4080 C CA . ALA B 1 273 ? -33.829 19.161 13.782 1.00 40.50 273 ALA B CA 1
ATOM 4081 C C . ALA B 1 273 ? -34.942 20.127 13.371 1.00 39.52 273 ALA B C 1
ATOM 4082 O O . ALA B 1 273 ? -36.115 19.727 13.302 1.00 35.20 273 ALA B O 1
ATOM 4084 N N . ARG B 1 274 ? -34.634 21.372 13.091 1.00 40.12 274 ARG B N 1
ATOM 4085 C CA . ARG B 1 274 ? -35.705 22.294 12.732 1.00 55.54 274 ARG B CA 1
ATOM 4086 C C . ARG B 1 274 ? -36.298 21.998 11.371 1.00 57.22 274 ARG B C 1
ATOM 4087 O O . ARG B 1 274 ? -37.365 22.479 11.045 1.00 50.80 274 ARG B O 1
ATOM 4095 N N . TYR B 1 275 ? -35.626 21.175 10.582 1.00 48.83 275 TYR B N 1
ATOM 4096 C CA . TYR B 1 275 ? -36.056 20.976 9.210 1.00 35.92 275 TYR B CA 1
ATOM 4097 C C . TYR B 1 275 ? -36.990 19.782 9.077 1.00 35.76 275 TYR B C 1
ATOM 4098 O O . TYR B 1 275 ? -36.869 18.784 9.789 1.00 42.52 275 TYR B O 1
ATOM 4107 N N . THR B 1 276 ? -37.930 19.899 8.142 1.00 46.29 276 THR B N 1
ATOM 4108 C CA . THR B 1 276 ? -38.711 18.765 7.679 1.00 59.09 276 THR B CA 1
ATOM 4109 C C . THR B 1 276 ? -38.001 18.114 6.497 1.00 47.82 276 THR B C 1
ATOM 4110 O O . THR B 1 276 ? -37.155 18.726 5.843 1.00 40.88 276 THR B O 1
ATOM 4114 N N . ALA B 1 277 ? -38.379 16.868 6.205 1.00 50.93 277 ALA B N 1
ATOM 4115 C CA . ALA B 1 277 ? -37.758 16.172 5.084 1.00 47.02 277 ALA B CA 1
ATOM 4116 C C . ALA B 1 277 ? -38.009 16.917 3.786 1.00 44.04 277 ALA B C 1
ATOM 4117 O O . ALA B 1 277 ? -37.122 17.020 2.932 1.00 45.29 277 ALA B O 1
ATOM 4119 N N . GLU B 1 278 ? -39.205 17.486 3.631 1.00 48.55 278 GLU B N 1
ATOM 4120 C CA . GLU B 1 278 ? -39.535 18.162 2.383 1.00 62.44 278 GLU B CA 1
ATOM 4121 C C . GLU B 1 278 ? -38.697 19.421 2.209 1.00 43.39 278 GLU B C 1
ATOM 4122 O O . GLU B 1 278 ? -38.244 19.729 1.099 1.00 41.12 278 GLU B O 1
ATOM 4128 N N . GLU B 1 279 ? -38.431 20.139 3.296 1.00 40.84 279 GLU B N 1
ATOM 4129 C CA . GLU B 1 279 ? -37.491 21.252 3.221 1.00 42.21 279 GLU B CA 1
ATOM 4130 C C . GLU B 1 279 ? -36.108 20.784 2.763 1.00 49.37 279 GLU B C 1
ATOM 4131 O O . GLU B 1 279 ? -35.457 21.451 1.952 1.00 55.14 279 GLU B O 1
ATOM 4137 N N . ILE B 1 280 ? -35.639 19.642 3.277 1.00 45.04 280 ILE B N 1
ATOM 4138 C CA . ILE B 1 280 ? -34.336 19.126 2.861 1.00 42.32 280 ILE B CA 1
ATOM 4139 C C . ILE B 1 280 ? -34.329 18.871 1.355 1.00 41.09 280 ILE B C 1
ATOM 4140 O O . ILE B 1 280 ? -33.412 19.286 0.636 1.00 74.05 280 ILE B O 1
ATOM 4145 N N . ASP B 1 281 ? -35.354 18.171 0.862 1.00 41.96 281 ASP B N 1
ATOM 4146 C CA . ASP B 1 281 ? -35.441 17.877 -0.562 1.00 53.63 281 ASP B CA 1
ATOM 4147 C C . ASP B 1 281 ? -35.462 19.159 -1.381 1.00 52.22 281 ASP B C 1
ATOM 4148 O O . ASP B 1 281 ? -34.747 19.283 -2.382 1.00 50.70 281 ASP B O 1
A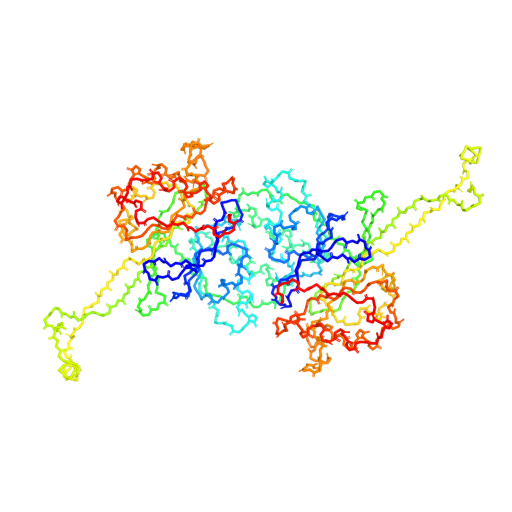TOM 4153 N N . ILE B 1 282 ? -36.282 20.127 -0.969 1.00 50.22 282 ILE B N 1
ATOM 4154 C CA . ILE B 1 282 ? -36.321 21.412 -1.667 1.00 58.18 282 ILE B CA 1
ATOM 4155 C C . ILE B 1 282 ? -34.920 21.997 -1.770 1.00 62.36 282 ILE B C 1
ATOM 4156 O O . ILE B 1 282 ? -34.485 22.436 -2.839 1.00 47.52 282 ILE B O 1
ATOM 4161 N N . ALA B 1 283 ? -34.206 22.043 -0.644 1.00 51.48 283 ALA B N 1
ATOM 4162 C CA . ALA B 1 283 ? -32.877 22.639 -0.636 1.00 54.37 283 ALA B CA 1
ATOM 4163 C C . ALA B 1 283 ? -31.951 21.908 -1.597 1.00 65.52 283 ALA B C 1
ATOM 4164 O O . ALA B 1 283 ? -31.166 22.537 -2.319 1.00 67.53 283 ALA B O 1
ATOM 4166 N N . ILE B 1 284 ? -32.039 20.576 -1.628 1.00 56.48 284 ILE B N 1
ATOM 4167 C CA . ILE B 1 284 ? -31.184 19.791 -2.509 1.00 49.69 284 ILE B CA 1
ATOM 4168 C C . ILE B 1 284 ? -31.580 19.995 -3.962 1.00 58.73 284 ILE B C 1
ATOM 4169 O O . ILE B 1 284 ? -30.721 20.118 -4.842 1.00 68.75 284 ILE B O 1
ATOM 4174 N N . ASN B 1 285 ? -32.872 20.063 -4.213 1.00 60.09 285 ASN B N 1
ATOM 4175 C CA . ASN B 1 285 ? -33.371 20.229 -5.563 1.00 52.19 285 ASN B CA 1
ATOM 4176 C C . ASN B 1 285 ? -32.885 21.528 -6.178 1.00 54.77 285 ASN B C 1
ATOM 4177 O O . ASN B 1 285 ? -32.627 21.596 -7.367 1.00 57.95 285 ASN B O 1
ATOM 4182 N N . LYS B 1 286 ? -32.707 22.549 -5.362 1.00 54.81 286 LYS B N 1
ATOM 4183 C CA . LYS B 1 286 ? -32.281 23.847 -5.848 1.00 51.47 286 LYS B CA 1
ATOM 4184 C C . LYS B 1 286 ? -30.845 23.840 -6.313 1.00 57.20 286 LYS B C 1
ATOM 4185 O O . LYS B 1 286 ? -30.364 24.838 -6.816 1.00 52.28 286 LYS B O 1
ATOM 4191 N N . LEU B 1 287 ? -30.129 22.750 -6.080 1.00 60.89 287 LEU B N 1
ATOM 4192 C CA . LEU B 1 287 ? -28.731 22.702 -6.481 1.00 65.21 287 LEU B CA 1
ATOM 4193 C C . LEU B 1 287 ? -28.621 22.603 -8.005 1.00 56.00 287 LEU B C 1
ATOM 4194 O O . LEU B 1 287 ? -29.530 22.097 -8.672 1.00 53.21 287 LEU B O 1
ATOM 4199 N N . PRO B 1 288 ? -27.513 23.074 -8.580 1.00 54.85 288 PRO B N 1
ATOM 4200 C CA . PRO B 1 288 ? -27.293 22.918 -10.035 1.00 56.54 288 PRO B CA 1
ATOM 4201 C C . PRO B 1 288 ? -27.323 21.452 -10.425 1.00 57.87 288 PRO B C 1
ATOM 4202 O O . PRO B 1 288 ? -26.794 20.599 -9.697 1.00 55.96 288 PRO B O 1
ATOM 4206 N N . PRO B 1 289 ? -27.932 21.118 -11.567 1.00 57.88 289 PRO B N 1
ATOM 4207 C CA . PRO B 1 289 ? -28.249 19.701 -11.823 1.00 59.74 289 PRO B CA 1
ATOM 4208 C C . PRO B 1 289 ? -27.055 18.761 -11.859 1.00 63.76 289 PRO B C 1
ATOM 4209 O O . PRO B 1 289 ? -27.156 17.640 -11.348 1.00 55.38 289 PRO B O 1
ATOM 4213 N N . SER B 1 290 ? -25.936 19.155 -12.460 1.00 62.72 290 SER B N 1
ATOM 4214 C CA . SER B 1 290 ? -24.817 18.226 -12.561 1.00 74.14 290 SER B CA 1
ATOM 4215 C C . SER B 1 290 ? -24.301 17.847 -11.180 1.00 75.65 290 SER B C 1
ATOM 4216 O O . SER B 1 290 ? -23.979 16.680 -10.924 1.00 79.89 290 SER B O 1
ATOM 4219 N N . PHE B 1 291 ? -24.216 18.825 -10.278 1.00 77.06 291 PHE B N 1
ATOM 4220 C CA . PHE B 1 291 ? -23.800 18.548 -8.910 1.00 70.86 291 PHE B CA 1
ATOM 4221 C C . PHE B 1 291 ? -24.896 17.826 -8.145 1.00 55.39 291 PHE B C 1
ATOM 4222 O O . PHE B 1 291 ? -24.622 16.883 -7.396 1.00 50.64 291 PHE B O 1
ATOM 4230 N N . ARG B 1 292 ? -26.129 18.232 -8.361 1.00 51.19 292 ARG B N 1
ATOM 4231 C CA . ARG B 1 292 ? -27.255 17.656 -7.659 1.00 46.00 292 ARG B CA 1
ATOM 4232 C C . ARG B 1 292 ? -27.391 16.175 -7.924 1.00 42.35 292 ARG B C 1
ATOM 4233 O O . ARG B 1 292 ? -27.790 15.430 -7.053 1.00 45.50 292 ARG B O 1
ATOM 4241 N N . SER B 1 293 ? -27.083 15.741 -9.136 1.00 50.44 293 SER B N 1
ATOM 4242 C CA . SER B 1 293 ? -27.241 14.332 -9.486 1.00 43.38 293 SER B CA 1
ATOM 4243 C C . SER B 1 293 ? -26.386 13.432 -8.595 1.00 42.04 293 SER B C 1
ATOM 4244 O O . SER B 1 293 ? -26.722 12.258 -8.397 1.00 53.76 293 SER B O 1
ATOM 4247 N N . ARG B 1 294 ? -25.326 13.974 -8.021 1.00 47.58 294 ARG B N 1
ATOM 4248 C CA . ARG B 1 294 ? -24.435 13.197 -7.165 1.00 54.78 294 ARG B CA 1
ATOM 4249 C C . ARG B 1 294 ? -24.758 13.311 -5.674 1.00 50.63 294 ARG B C 1
ATOM 4250 O O . ARG B 1 294 ? -24.043 12.766 -4.857 1.00 46.30 294 ARG B O 1
ATOM 4258 N N . VAL B 1 295 ? -25.842 13.994 -5.334 1.00 46.30 295 VAL B N 1
ATOM 4259 C CA . VAL B 1 295 ? -26.133 14.340 -3.946 1.00 42.62 295 VAL B CA 1
ATOM 4260 C C . VAL B 1 295 ? -27.227 13.435 -3.406 1.00 39.08 295 VAL B C 1
ATOM 4261 O O . VAL B 1 295 ? -28.250 13.223 -4.063 1.00 52.12 295 VAL B O 1
ATOM 4265 N N . HIS B 1 296 ? -27.001 12.892 -2.206 1.00 34.24 296 HIS B N 1
ATOM 4266 C CA . HIS B 1 296 ? -27.974 12.081 -1.487 1.00 41.26 296 HIS B CA 1
ATOM 4267 C C . HIS B 1 296 ? -28.114 12.653 -0.081 1.00 42.61 296 HIS B C 1
ATOM 4268 O O . HIS B 1 296 ? -27.235 13.373 0.403 1.00 33.72 296 HIS B O 1
ATOM 4275 N N . ALA B 1 297 ? -29.204 12.292 0.580 1.00 34.10 297 ALA B N 1
ATOM 4276 C CA . ALA B 1 297 ? -29.515 12.763 1.923 1.00 41.40 297 ALA B CA 1
ATOM 4277 C C . ALA B 1 297 ? -29.919 11.599 2.810 1.00 49.09 297 ALA B C 1
ATOM 4278 O O . ALA B 1 297 ? -30.665 10.717 2.385 1.00 38.67 297 ALA B O 1
ATOM 4280 N N . LEU B 1 298 ? -29.425 11.606 4.048 1.00 47.83 298 LEU B N 1
ATOM 4281 C CA . LEU B 1 298 ? -29.828 10.632 5.060 1.00 50.10 298 LEU B CA 1
ATOM 4282 C C . LEU B 1 298 ? -30.967 11.251 5.871 1.00 41.33 298 LEU B C 1
ATOM 4283 O O . LEU B 1 298 ? -30.739 12.019 6.810 1.00 35.40 298 LEU B O 1
ATOM 4288 N N . LYS B 1 299 ? -32.190 10.957 5.457 1.00 41.02 299 LYS B N 1
ATOM 4289 C CA . LYS B 1 299 ? -33.383 11.540 6.057 1.00 40.68 299 LYS B CA 1
ATOM 4290 C C . LYS B 1 299 ? -34.103 10.734 7.131 1.00 38.35 299 LYS B C 1
ATOM 4291 O O . LYS B 1 299 ? -35.128 11.151 7.624 1.00 34.14 299 LYS B O 1
ATOM 4297 N N . GLU B 1 300 ? -33.584 9.573 7.466 1.00 37.53 300 GLU B N 1
ATOM 4298 C CA . GLU B 1 300 ? -34.168 8.771 8.533 1.00 43.27 300 GLU B CA 1
ATOM 4299 C C . GLU B 1 300 ? -34.497 9.640 9.735 1.00 49.41 300 GLU B C 1
ATOM 4300 O O . GLU B 1 300 ? -33.635 10.350 10.242 1.00 34.08 300 GLU B O 1
ATOM 4306 N N . GLY B 1 301 ? -35.742 9.561 10.207 1.00 39.66 301 GLY B N 1
ATOM 4307 C CA . GLY B 1 301 ? -36.155 10.287 11.387 1.00 52.89 301 GLY B CA 1
ATOM 4308 C C . GLY B 1 301 ? -36.593 11.724 11.173 1.00 79.99 301 GLY B C 1
ATOM 4309 O O . GLY B 1 301 ? -36.998 12.375 12.144 1.00 79.58 301 GLY B O 1
ATOM 4310 N N . PHE B 1 302 ? -36.508 12.244 9.952 1.00 66.42 302 PHE B N 1
ATOM 4311 C CA . PHE B 1 302 ? -37.022 13.584 9.640 1.00 50.83 302 PHE B CA 1
ATOM 4312 C C . PHE B 1 302 ? -38.441 13.458 9.075 1.00 49.19 302 PHE B C 1
ATOM 4313 O O . PHE B 1 302 ? -38.844 12.377 8.638 1.00 53.69 302 PHE B O 1
#

Nearest PDB structures (foldseek):
  7xgt-assembly1_A  TM=1.004E+00  e=3.443E-59  Oryza sativa
  7xgt-assembly1_B  TM=9.814E-01  e=1.982E-55  Oryza sativa
  2e7y-assembly1_B  TM=8.179E-01  e=1.835E-17  Thermotoga maritima
  2fk6-assembly1_A-2  TM=7.544E-01  e=2.349E-14  Bacillus subtilis
  1y44-assembly1_B  TM=6.646E-01  e=2.832E-11  Bacillus subtilis

Radius of gyration: 27.6 Å; Cα contacts (8 Å, |Δi|>4): 1266; chains: 2; bounding box: 74×56×88 Å

InterPro domains:
  IPR001279 Metallo-beta-lactamase [PF12706] (70-271)
  IPR036866 Ribonuclease Z/Hydroxyacylglutathione hydrolase-like [G3DSA:3.60.15.10] (35-300)
  IPR036866 Ribonuclease Z/Hydroxyacylglutathione hydrolase-like [SSF56281] (66-283)